Protein AF-A0A135LX59-F1 (afdb_monomer_lite)

Secondary structure (DSSP, 8-state):
---HHHHHT-HHHHHHHHHHHHHS-S--SEEEEEPPTT-EEETTEEE-TT-EEEEEHHHHHT-TTTSSSTTS--GGGGSSTTHHHHHHH--TT--STT--S-PEEEEE--SHHHHHHHHHHHTTT-EEEEE-SSS-S--S-S--EEE-HHHHHHHHHTT-HHHHHHT-EE--EEEEEETTS-EEEEE-HHHHHHHHHS---EEE-HHHHHHHHHHT-S-GGGEESS--EEEEEEETTEEEEEETTS-EEEESEEEE-S-TT-HHHHHHHHHHHHTT-HHHHHHHHH--EEEEEEEEEEEE--TTPPTTEEEEEE-SSEEEEEEE-STTEEEEEEEEEEEEEEETT------HHHHHHHHHTTTTSEEETTEEHHHHHTTEEEEEEEEEEEEE-S--EETTEEE-GGGTEE---TTT-------

Structure (mmCIF, N/CA/C/O backbone):
data_AF-A0A135LX59-F1
#
_entry.id   AF-A0A135LX59-F1
#
loop_
_atom_site.group_PDB
_atom_site.id
_atom_site.type_symbol
_atom_site.label_atom_id
_atom_site.label_alt_id
_atom_site.label_comp_id
_atom_site.label_asym_id
_atom_site.label_entity_id
_atom_site.label_seq_id
_atom_site.pdbx_PDB_ins_code
_atom_site.Cartn_x
_atom_site.Cartn_y
_atom_site.Cartn_z
_atom_site.occupancy
_atom_site.B_iso_or_equiv
_atom_site.auth_seq_id
_atom_site.auth_comp_id
_atom_site.auth_asym_id
_atom_site.auth_atom_id
_atom_site.pdbx_PDB_model_num
ATOM 1 N N . MET A 1 1 ? -41.157 5.426 8.472 1.00 51.41 1 MET A N 1
ATOM 2 C CA . MET A 1 1 ? -40.805 4.718 9.724 1.00 51.41 1 MET A CA 1
ATOM 3 C C . MET A 1 1 ? -39.818 5.580 10.502 1.00 51.41 1 MET A C 1
ATOM 5 O O . MET A 1 1 ? -39.098 6.329 9.848 1.00 51.41 1 MET A O 1
ATOM 9 N N . PRO A 1 2 ? -39.798 5.538 11.845 1.00 67.38 2 PRO A N 1
ATOM 10 C CA . PRO A 1 2 ? -38.787 6.239 12.641 1.00 67.38 2 PRO A CA 1
ATOM 11 C C . PRO A 1 2 ? -37.376 5.761 12.264 1.00 67.38 2 PRO A C 1
ATOM 13 O O . PRO A 1 2 ? -37.208 4.599 11.895 1.00 67.38 2 PRO A O 1
ATOM 16 N N . ASN A 1 3 ? -36.376 6.642 12.336 1.00 67.75 3 ASN A N 1
ATOM 17 C CA . ASN A 1 3 ? -34.978 6.269 12.096 1.00 67.75 3 ASN A CA 1
ATOM 18 C C . ASN A 1 3 ? -34.394 5.484 13.291 1.00 67.75 3 ASN A C 1
ATOM 20 O O . ASN A 1 3 ? -34.969 5.489 14.383 1.00 67.75 3 ASN A O 1
ATOM 24 N N . ALA A 1 4 ? -33.260 4.806 13.084 1.00 69.31 4 ALA A N 1
ATOM 25 C CA . ALA A 1 4 ? -32.637 3.945 14.095 1.00 69.31 4 ALA A CA 1
ATOM 26 C C . ALA A 1 4 ? -32.358 4.685 15.417 1.00 69.31 4 ALA A C 1
ATOM 28 O O . ALA A 1 4 ? -32.747 4.194 16.473 1.00 69.31 4 ALA A O 1
ATOM 29 N N . ASP A 1 5 ? -31.828 5.910 15.355 1.00 70.44 5 ASP A N 1
ATOM 30 C CA . ASP A 1 5 ? -31.531 6.741 16.533 1.00 70.44 5 ASP A CA 1
ATOM 31 C C . ASP A 1 5 ? -32.770 7.051 17.389 1.00 70.44 5 ASP A C 1
ATOM 33 O O . ASP A 1 5 ? -32.682 7.234 18.605 1.00 70.44 5 ASP A O 1
ATOM 37 N N . THR A 1 6 ? -33.943 7.143 16.757 1.00 75.44 6 THR A N 1
ATOM 38 C CA . THR A 1 6 ? -35.217 7.343 17.460 1.00 75.44 6 THR A CA 1
ATOM 39 C C . THR A 1 6 ? -35.682 6.049 18.122 1.00 75.44 6 THR A C 1
ATOM 41 O O . THR A 1 6 ? -36.179 6.079 19.246 1.00 75.44 6 THR A O 1
ATOM 44 N N . LEU A 1 7 ? -35.504 4.911 17.448 1.00 76.25 7 LEU A N 1
ATOM 45 C CA . LEU A 1 7 ? -35.891 3.595 17.957 1.00 76.25 7 LEU A CA 1
ATOM 46 C C . LEU A 1 7 ? -34.994 3.139 19.119 1.00 76.25 7 LEU A C 1
ATOM 48 O O . LEU A 1 7 ? -35.504 2.590 20.093 1.00 76.25 7 LEU A O 1
ATOM 52 N N . GLU A 1 8 ? -33.689 3.422 19.076 1.00 72.75 8 GLU A N 1
ATOM 53 C CA . GLU A 1 8 ? -32.739 3.068 20.144 1.00 72.75 8 GLU A CA 1
ATOM 54 C C . GLU A 1 8 ? -33.076 3.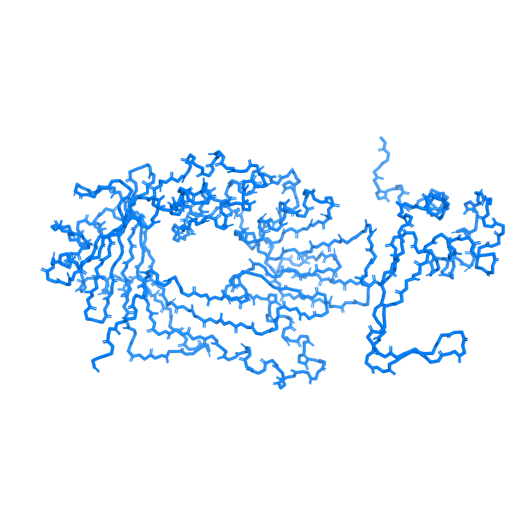705 21.499 1.00 72.75 8 GLU A C 1
ATOM 56 O O . GLU A 1 8 ? -32.791 3.131 22.552 1.00 72.75 8 GLU A O 1
ATOM 61 N N . LYS A 1 9 ? -33.718 4.878 21.487 1.00 79.69 9 LYS A N 1
ATOM 62 C CA . LYS A 1 9 ? -34.092 5.616 22.701 1.00 79.69 9 LYS A CA 1
ATOM 63 C C . LYS A 1 9 ? -35.334 5.063 23.395 1.00 79.69 9 LYS A C 1
ATOM 65 O O . LYS A 1 9 ? -35.642 5.510 24.496 1.00 79.69 9 LYS A O 1
ATOM 70 N N . LEU A 1 10 ? -36.054 4.119 22.785 1.00 89.44 10 LEU A N 1
ATOM 71 C CA . LEU A 1 10 ? -37.278 3.548 23.346 1.00 89.44 10 LEU A CA 1
ATOM 72 C C . LEU A 1 10 ? -36.935 2.451 24.373 1.00 89.44 10 LEU A C 1
ATOM 74 O O . LEU A 1 10 ? -36.510 1.359 23.977 1.00 89.44 10 LEU A O 1
ATOM 78 N N . PRO A 1 11 ? -37.150 2.675 25.687 1.00 88.19 11 PRO A N 1
ATOM 79 C CA . PRO A 1 11 ? -36.665 1.760 26.725 1.00 88.19 11 PRO A CA 1
ATOM 80 C C . PRO A 1 11 ? -37.268 0.359 26.614 1.00 88.19 11 PRO A C 1
ATOM 82 O O . PRO A 1 11 ? -36.557 -0.636 26.743 1.00 88.19 11 PRO A O 1
ATOM 85 N N . TYR A 1 12 ? -38.566 0.279 26.305 1.00 92.19 12 TYR A N 1
ATOM 86 C CA . TYR A 1 12 ? -39.263 -0.998 26.165 1.00 92.19 12 TYR A CA 1
ATOM 87 C C . TYR A 1 12 ? -38.835 -1.761 24.904 1.00 92.19 12 TYR A C 1
ATOM 89 O O . TYR A 1 12 ? -38.677 -2.976 24.942 1.00 92.19 12 TYR A O 1
ATOM 97 N N . LEU A 1 13 ? -38.554 -1.064 23.797 1.00 89.19 13 LEU A N 1
ATOM 98 C CA . LEU A 1 13 ? -38.026 -1.707 22.590 1.00 89.19 13 LEU A CA 1
ATOM 99 C C . LEU A 1 13 ? -36.634 -2.296 22.850 1.00 89.19 13 LEU A C 1
ATOM 101 O O . LEU A 1 13 ? -36.374 -3.448 22.509 1.00 89.19 13 LEU A O 1
ATOM 105 N N . ARG A 1 14 ? -35.756 -1.541 23.522 1.00 87.69 14 ARG A N 1
ATOM 106 C CA . ARG A 1 14 ? -34.437 -2.027 23.956 1.00 87.69 14 ARG A CA 1
ATOM 107 C C . ARG A 1 14 ? -34.558 -3.262 24.851 1.00 87.69 14 ARG A C 1
ATOM 109 O O . ARG A 1 14 ? -33.805 -4.219 24.683 1.00 87.69 14 ARG A O 1
ATOM 116 N N . ALA A 1 15 ? -35.505 -3.241 25.783 1.00 91.31 15 ALA A N 1
ATOM 117 C CA . ALA A 1 15 ? -35.800 -4.351 26.676 1.00 91.31 15 ALA A CA 1
ATOM 118 C C . ALA A 1 15 ? -36.274 -5.607 25.921 1.00 91.31 15 ALA A C 1
ATOM 120 O O . ALA A 1 15 ? -35.757 -6.699 26.154 1.00 91.31 15 ALA A O 1
ATOM 121 N N . VAL A 1 16 ? -37.187 -5.444 24.958 1.00 92.69 16 VAL A N 1
ATOM 122 C CA . VAL A 1 16 ? -37.662 -6.518 24.069 1.00 92.69 16 VAL A CA 1
ATOM 123 C C . VAL A 1 16 ? -36.507 -7.113 23.267 1.00 92.69 16 VAL A C 1
ATOM 125 O O . VAL A 1 16 ? -36.382 -8.335 23.195 1.00 92.69 16 VAL A O 1
ATOM 128 N N . LEU A 1 17 ? -35.633 -6.277 22.700 1.00 87.69 17 LEU A N 1
ATOM 129 C CA . LEU A 1 17 ? -34.466 -6.733 21.943 1.00 87.69 17 LEU A CA 1
ATOM 130 C C . LEU A 1 17 ? -33.497 -7.530 22.822 1.00 87.69 17 LEU A C 1
ATOM 132 O O . LEU A 1 17 ? -33.094 -8.627 22.441 1.00 87.69 17 LEU A O 1
ATOM 136 N N . LYS A 1 18 ? -33.153 -7.028 24.014 1.00 89.31 18 LYS A N 1
ATOM 137 C CA . LYS A 1 18 ? -32.257 -7.736 24.942 1.00 89.31 18 LYS A CA 1
ATOM 138 C C . LYS A 1 18 ? -32.826 -9.079 25.385 1.00 89.31 18 LYS A C 1
ATOM 140 O O . LYS A 1 18 ? -32.103 -10.072 25.365 1.00 89.31 18 LYS A O 1
ATOM 145 N N . GLU A 1 19 ? -34.113 -9.131 25.717 1.00 92.94 19 GLU A N 1
ATOM 146 C CA . GLU A 1 19 ? -34.752 -10.386 26.114 1.00 92.94 19 GLU A CA 1
ATOM 147 C C . GLU A 1 19 ? -34.857 -11.373 24.949 1.00 92.94 19 GLU A C 1
ATOM 149 O O . GLU A 1 19 ? -34.616 -12.567 25.129 1.00 92.94 19 GLU A O 1
ATOM 154 N N . SER A 1 20 ? -35.119 -10.869 23.740 1.00 89.44 20 SER A N 1
ATOM 155 C CA . SER A 1 20 ? -35.122 -11.685 22.523 1.00 89.44 20 SER A CA 1
ATOM 156 C C . SER A 1 20 ? -33.755 -12.319 22.317 1.00 89.44 20 SER A C 1
ATOM 158 O O . SER A 1 20 ? -33.665 -13.532 22.179 1.00 89.44 20 SER A O 1
ATOM 160 N N . LEU A 1 21 ? -32.684 -11.525 22.396 1.00 86.94 21 LEU A N 1
ATOM 161 C CA . LEU A 1 21 ? -31.311 -12.005 22.250 1.00 86.94 21 LEU A CA 1
ATOM 162 C C . LEU A 1 21 ? -30.904 -12.992 23.349 1.00 86.94 21 LEU A C 1
ATOM 164 O O . LEU A 1 21 ? -30.154 -13.932 23.083 1.00 86.94 21 LEU A O 1
ATOM 168 N N . ARG A 1 22 ? -31.367 -12.809 24.588 1.00 89.69 22 ARG A N 1
ATOM 169 C CA . ARG A 1 22 ? -31.083 -13.748 25.680 1.00 89.69 22 ARG A CA 1
ATOM 170 C C . ARG A 1 22 ? -31.657 -15.134 25.376 1.00 89.69 22 ARG A C 1
ATOM 172 O O . ARG A 1 22 ? -30.950 -16.124 25.538 1.00 89.69 22 ARG A O 1
ATOM 179 N N . ILE A 1 23 ? -32.906 -15.187 24.904 1.00 87.50 23 ILE A N 1
ATOM 180 C CA . ILE A 1 23 ? -33.645 -16.433 24.645 1.00 87.50 23 ILE A CA 1
ATOM 181 C C . ILE A 1 23 ? -33.294 -17.054 23.287 1.00 87.50 23 ILE A C 1
ATOM 183 O O . ILE A 1 23 ? -33.290 -18.278 23.153 1.00 87.50 23 ILE A O 1
ATOM 187 N N . SER A 1 24 ? -32.979 -16.247 22.274 1.00 76.00 24 SER A N 1
ATOM 188 C CA . SER A 1 24 ? -32.809 -16.716 20.895 1.00 76.00 24 SER A CA 1
ATOM 189 C C . SER A 1 24 ? -31.443 -17.340 20.595 1.00 76.00 24 SER A C 1
ATOM 191 O O . SER A 1 24 ? -31.218 -17.714 19.451 1.00 76.00 24 SER A O 1
ATOM 193 N N . HIS A 1 25 ? -30.541 -17.443 21.584 1.00 68.81 25 HIS A N 1
ATOM 194 C CA . HIS A 1 25 ? -29.228 -18.112 21.524 1.00 68.81 25 HIS A CA 1
ATOM 195 C C . HIS A 1 25 ? -28.598 -18.141 20.117 1.00 68.81 25 HIS A C 1
ATOM 197 O O . HIS A 1 25 ? -28.452 -19.202 19.513 1.00 68.81 25 HIS A O 1
ATOM 203 N N . GLY A 1 26 ? -28.249 -16.963 19.583 1.00 59.69 26 GLY A N 1
ATOM 204 C CA . GLY A 1 26 ? -27.875 -16.801 18.171 1.00 59.69 26 GLY A CA 1
ATOM 205 C C . GLY A 1 26 ? -26.691 -17.658 17.699 1.00 59.69 26 GLY A C 1
ATOM 206 O O . GLY A 1 26 ? -26.576 -17.923 16.505 1.00 59.69 26 GLY A O 1
ATOM 207 N N . VAL A 1 27 ? -25.827 -18.122 18.612 1.00 59.94 27 VAL A N 1
ATOM 208 C CA . VAL A 1 27 ? -24.719 -19.039 18.312 1.00 59.94 27 VAL A CA 1
ATOM 209 C C . VAL A 1 27 ? -24.699 -20.182 19.343 1.00 59.94 27 VAL A C 1
ATOM 211 O O . VAL A 1 27 ? -24.323 -19.965 20.490 1.00 59.94 27 VAL A O 1
ATOM 214 N N . PRO A 1 28 ? -25.036 -21.433 18.977 1.00 57.66 28 PRO A N 1
ATOM 215 C CA . PRO A 1 28 ? -25.048 -22.561 19.921 1.00 57.66 28 PRO A CA 1
ATOM 216 C C . PRO A 1 28 ? -23.643 -23.112 20.261 1.00 57.66 28 PRO A C 1
ATOM 218 O O . PRO A 1 28 ? -23.510 -24.105 20.977 1.00 57.66 28 PRO A O 1
ATOM 221 N N . GLY A 1 29 ? -22.578 -22.501 19.732 1.00 61.22 29 GLY A N 1
ATOM 222 C CA . GLY A 1 29 ? -21.194 -22.944 19.902 1.00 61.22 29 GLY A CA 1
ATOM 223 C C . GLY A 1 29 ? -20.599 -22.605 21.272 1.00 61.22 29 GLY A C 1
ATOM 224 O O . GLY A 1 29 ? -20.956 -21.615 21.910 1.00 61.22 29 GLY A O 1
ATOM 225 N N . ARG A 1 30 ? -19.632 -23.412 21.726 1.00 65.25 30 ARG A N 1
ATOM 226 C CA . ARG A 1 30 ? -18.847 -23.081 22.923 1.00 65.25 30 ARG A CA 1
ATOM 227 C C . ARG A 1 30 ? -17.788 -22.035 22.585 1.00 65.25 30 ARG A C 1
ATOM 229 O O . ARG A 1 30 ? -17.126 -22.133 21.557 1.00 65.25 30 ARG A O 1
ATOM 236 N N . MET A 1 31 ? -17.588 -21.063 23.470 1.00 64.00 31 MET A N 1
ATOM 237 C CA . MET A 1 31 ? -16.583 -20.014 23.277 1.00 64.00 31 MET A CA 1
ATOM 238 C C . MET A 1 31 ? -15.239 -20.423 23.897 1.00 64.00 31 MET A C 1
ATOM 240 O O . MET A 1 31 ? -15.149 -20.440 25.129 1.00 64.00 31 MET A O 1
ATOM 244 N N . PRO A 1 32 ? -14.181 -20.697 23.107 1.00 74.75 32 PRO A N 1
ATOM 245 C CA . PRO A 1 32 ? -12.888 -21.053 23.667 1.00 74.75 32 PRO A CA 1
ATOM 246 C C . PRO A 1 32 ? -12.191 -19.839 24.307 1.00 74.75 32 PRO A C 1
ATOM 248 O O . PRO A 1 32 ? -12.212 -18.712 23.788 1.00 74.75 32 PRO A O 1
ATOM 251 N N . ARG A 1 33 ? -11.544 -20.069 25.447 1.00 73.12 33 ARG A N 1
ATOM 252 C CA . ARG A 1 33 ? -10.674 -19.140 26.176 1.00 73.12 33 ARG A CA 1
ATOM 253 C C . ARG A 1 33 ? -9.396 -19.876 26.547 1.00 73.12 33 ARG A C 1
ATOM 255 O O . ARG A 1 33 ? -9.462 -21.005 27.009 1.00 73.12 33 ARG A O 1
ATOM 262 N N . VAL A 1 34 ? -8.251 -19.236 26.341 1.00 82.81 34 VAL A N 1
ATOM 263 C CA . VAL A 1 34 ? -6.959 -19.778 26.773 1.00 82.81 34 VAL A CA 1
ATOM 264 C C . VAL A 1 34 ? -6.659 -19.205 28.149 1.00 82.81 34 VAL A C 1
ATOM 266 O O . VAL A 1 34 ? -6.758 -17.992 28.338 1.00 82.81 34 VAL A O 1
ATOM 269 N N . VAL A 1 35 ? -6.325 -20.065 29.105 1.00 86.00 35 VAL A N 1
ATOM 270 C CA . VAL A 1 35 ? -5.926 -19.634 30.447 1.00 86.00 35 VAL A CA 1
ATOM 271 C C . VAL A 1 35 ? -4.621 -18.826 30.365 1.00 86.00 35 VAL A C 1
ATOM 273 O O . VAL A 1 35 ? -3.673 -19.291 29.723 1.00 86.00 35 VAL A O 1
ATOM 276 N N . PRO A 1 36 ? -4.553 -17.629 30.984 1.00 81.94 36 PRO A N 1
ATOM 277 C CA . PRO A 1 36 ? -3.382 -16.755 30.909 1.00 81.94 36 PRO A CA 1
ATOM 278 C C . PRO A 1 36 ? -2.133 -17.383 31.558 1.00 81.94 36 PRO A C 1
ATOM 280 O O . PRO A 1 36 ? -2.259 -18.342 32.323 1.00 81.94 36 PRO A O 1
ATOM 283 N N . PRO A 1 37 ? -0.928 -16.824 31.323 1.00 85.88 37 PRO A N 1
ATOM 284 C CA . PRO A 1 37 ? 0.331 -17.314 31.902 1.00 85.88 37 PRO A CA 1
ATOM 285 C C . PRO A 1 37 ? 0.337 -17.448 33.433 1.00 85.88 37 PRO A C 1
ATOM 287 O O . PRO A 1 37 ? 1.073 -18.265 33.974 1.00 85.88 37 PRO A O 1
ATOM 290 N N . SER A 1 38 ? -0.500 -16.681 34.135 1.00 88.81 38 SER A N 1
ATOM 291 C CA . SER A 1 38 ? -0.666 -16.742 35.593 1.00 88.81 38 SER A CA 1
ATOM 292 C C . SER A 1 38 ? -1.462 -17.960 36.089 1.00 88.81 38 SER A C 1
ATOM 294 O O . SER A 1 38 ? -1.508 -18.221 37.290 1.00 88.81 38 SER A O 1
ATOM 296 N N . GLY A 1 39 ? -2.133 -18.692 35.196 1.00 91.94 39 GLY A N 1
ATOM 297 C CA . GLY A 1 39 ? -3.191 -19.630 35.566 1.00 91.94 39 GLY A CA 1
ATOM 298 C C . GLY A 1 39 ? -4.468 -18.906 36.007 1.00 91.94 39 GLY A C 1
ATOM 299 O O . GLY A 1 39 ? -4.523 -17.673 36.062 1.00 91.94 39 GLY A O 1
ATOM 300 N N . VAL A 1 40 ? -5.514 -19.671 36.322 1.00 92.38 40 VAL A N 1
ATOM 301 C CA . VAL A 1 40 ? -6.769 -19.138 36.883 1.00 92.38 40 VAL A CA 1
ATOM 302 C C . VAL A 1 40 ? -7.346 -20.105 37.914 1.00 92.38 40 VAL A C 1
ATOM 304 O O . VAL A 1 40 ? -7.212 -21.316 37.764 1.00 92.38 40 VAL A O 1
ATOM 307 N N . ARG A 1 41 ? -8.006 -19.593 38.960 1.00 91.06 41 ARG A N 1
ATOM 308 C CA . ARG A 1 41 ? -8.838 -20.415 39.850 1.00 91.06 41 ARG A CA 1
ATOM 309 C C . ARG A 1 41 ? -10.305 -20.284 39.460 1.00 91.06 41 ARG A C 1
ATOM 311 O O . ARG A 1 41 ? -10.849 -19.188 39.524 1.00 91.06 41 ARG A O 1
ATOM 318 N N . LEU A 1 42 ? -10.937 -21.392 39.081 1.00 83.19 42 LEU A N 1
ATOM 319 C CA . LEU A 1 42 ? -12.363 -21.457 38.751 1.00 83.19 42 LEU A CA 1
ATOM 320 C C . LEU A 1 42 ? -13.016 -22.601 39.524 1.00 83.19 42 LEU A C 1
ATOM 322 O O . LEU A 1 42 ? -12.468 -23.700 39.593 1.00 83.19 42 LEU A O 1
ATOM 326 N N . CYS A 1 43 ? -14.181 -22.334 40.122 1.00 82.00 43 CYS A N 1
ATOM 327 C CA . CYS A 1 43 ? -14.931 -23.312 40.921 1.00 82.00 43 CYS A CA 1
ATOM 328 C C . CYS A 1 43 ? -14.056 -24.009 41.987 1.00 82.00 43 CYS A C 1
ATOM 330 O O . CYS A 1 43 ? -14.113 -25.224 42.147 1.00 82.00 43 CYS A O 1
ATOM 332 N N . GLY A 1 44 ? -13.180 -23.249 42.657 1.00 87.81 44 GLY A N 1
ATOM 333 C CA . GLY A 1 44 ? -12.247 -23.758 43.674 1.00 87.81 44 GLY A CA 1
ATOM 334 C C . GLY A 1 44 ? -10.988 -24.454 43.133 1.00 87.81 44 GLY A C 1
ATOM 335 O O . GLY A 1 44 ? -10.021 -24.620 43.877 1.00 87.81 44 GLY A O 1
ATOM 336 N N . ASN A 1 45 ? -10.936 -24.779 41.841 1.00 92.19 45 ASN A N 1
ATOM 337 C CA . ASN A 1 45 ? -9.842 -25.528 41.223 1.00 92.19 45 ASN A CA 1
ATOM 338 C C . ASN A 1 45 ? -8.852 -24.607 40.502 1.00 92.19 45 ASN A C 1
ATOM 340 O O . ASN A 1 45 ? -9.255 -23.634 39.867 1.00 92.19 45 ASN A O 1
ATOM 344 N N . TYR A 1 46 ? -7.554 -24.915 40.584 1.00 94.56 46 TYR A N 1
ATOM 345 C CA . TYR A 1 46 ? -6.528 -24.236 39.787 1.00 94.56 46 TYR A CA 1
ATOM 346 C C . TYR A 1 46 ? -6.468 -24.840 38.384 1.00 94.56 46 TYR A C 1
ATOM 348 O O . TYR A 1 46 ? -6.372 -26.057 38.233 1.00 94.56 46 TYR A O 1
ATOM 356 N N . ILE A 1 47 ? -6.502 -23.983 37.369 1.00 95.00 47 ILE A N 1
ATOM 357 C CA . ILE A 1 47 ? -6.413 -24.364 35.965 1.00 95.00 47 ILE A CA 1
ATOM 358 C C . ILE A 1 47 ? -5.092 -23.825 35.405 1.00 95.00 47 ILE A C 1
ATOM 360 O O . ILE A 1 47 ? -4.837 -22.617 35.518 1.00 95.00 47 ILE A O 1
ATOM 364 N N . PRO A 1 48 ? -4.246 -24.691 34.817 1.00 94.06 48 PRO A N 1
ATOM 365 C CA . PRO A 1 48 ? -2.919 -24.299 34.373 1.00 94.06 48 PRO A CA 1
ATOM 366 C C . PRO A 1 48 ? -2.956 -23.418 33.110 1.00 94.06 48 PRO A C 1
ATOM 368 O O . PRO A 1 48 ? -3.900 -23.519 32.311 1.00 94.06 48 PRO A O 1
ATOM 371 N N . PRO A 1 49 ? -1.919 -22.584 32.899 1.00 93.56 49 PRO A N 1
ATOM 372 C CA . PRO A 1 49 ? -1.747 -21.776 31.692 1.00 93.56 49 PRO A CA 1
ATOM 373 C C . PRO A 1 49 ? -1.868 -22.582 30.399 1.00 93.56 49 PRO A C 1
ATOM 375 O O . PRO A 1 49 ? -1.486 -23.748 30.346 1.00 93.56 49 PRO A O 1
ATOM 378 N N . GLY A 1 50 ? -2.386 -21.961 29.337 1.00 85.56 50 GLY A N 1
ATOM 379 C CA . GLY A 1 50 ? -2.506 -22.603 28.022 1.00 85.56 50 GLY A CA 1
ATOM 380 C C . GLY A 1 50 ? -3.692 -23.565 27.876 1.00 85.56 50 GLY A C 1
ATOM 381 O O . GLY A 1 50 ? -4.024 -23.951 26.757 1.00 85.56 50 GLY A O 1
ATOM 382 N N . THR A 1 51 ? -4.387 -23.904 28.968 1.00 90.44 51 THR A N 1
ATOM 383 C CA . THR A 1 51 ? -5.607 -24.725 28.918 1.00 90.44 51 THR A CA 1
ATOM 384 C C . THR A 1 51 ? -6.706 -24.009 28.133 1.00 90.44 51 THR A C 1
ATOM 386 O O . THR A 1 51 ? -6.987 -22.835 28.388 1.00 90.44 51 THR A O 1
ATOM 389 N N . ILE A 1 52 ? -7.358 -24.714 27.203 1.00 85.06 52 ILE A N 1
ATOM 390 C CA . ILE A 1 52 ? -8.530 -24.200 26.485 1.00 85.06 52 ILE A CA 1
ATOM 391 C C . ILE A 1 52 ? -9.786 -24.516 27.298 1.00 85.06 52 ILE A C 1
ATOM 393 O O . ILE A 1 52 ? -10.221 -25.661 27.390 1.00 85.06 52 ILE A O 1
ATOM 397 N N . LEU A 1 53 ? -10.394 -23.480 27.862 1.00 85.25 53 LEU A N 1
ATOM 398 C CA . LEU A 1 53 ? -11.706 -23.530 28.492 1.00 85.25 53 LEU A CA 1
ATOM 399 C C . LEU A 1 53 ? -12.778 -23.183 27.474 1.00 85.25 53 LEU A C 1
ATOM 401 O O . LEU A 1 53 ? -12.555 -22.375 26.581 1.00 85.25 53 LEU A O 1
ATOM 405 N N . SER A 1 54 ? -13.952 -23.783 27.604 1.00 77.81 54 SER A N 1
ATOM 406 C CA . SER A 1 54 ? -15.068 -23.570 26.691 1.00 77.81 54 SER A CA 1
ATOM 407 C C . SER A 1 54 ? -16.350 -23.417 27.491 1.00 77.81 54 SER A C 1
ATOM 409 O O . SER A 1 54 ? -16.688 -24.290 28.284 1.00 77.81 54 SER A O 1
ATOM 411 N N . LEU A 1 55 ? -17.052 -22.306 27.283 1.00 77.06 55 LEU A N 1
ATOM 412 C CA . LEU A 1 55 ? -18.280 -21.965 28.003 1.00 77.06 55 LEU A CA 1
ATOM 413 C C . LEU A 1 55 ? -19.473 -22.037 27.052 1.00 77.06 55 LEU A C 1
ATOM 415 O O . LEU A 1 55 ? -19.362 -21.644 25.888 1.00 77.06 55 LEU A O 1
ATOM 419 N N . SER A 1 56 ? -20.604 -22.531 27.554 1.00 80.31 56 SER A N 1
ATOM 420 C CA . SER A 1 56 ? -21.868 -22.540 26.820 1.00 80.31 56 SER A CA 1
ATOM 421 C C . SER A 1 56 ? -22.608 -21.227 27.063 1.00 80.31 56 SER A C 1
ATOM 423 O O . SER A 1 56 ? -22.987 -20.942 28.197 1.00 80.31 56 SER A O 1
ATOM 425 N N . GLN A 1 57 ? -22.819 -20.439 26.002 1.00 76.62 57 GLN A N 1
ATOM 426 C CA . GLN A 1 57 ? -23.631 -19.216 26.071 1.00 76.62 57 GLN A CA 1
ATOM 427 C C . GLN A 1 57 ? -25.053 -19.522 26.549 1.00 76.62 57 GLN A C 1
ATOM 429 O O . GLN A 1 57 ? -25.602 -18.763 27.341 1.00 76.62 57 GLN A O 1
ATOM 434 N N . TYR A 1 58 ? -25.602 -20.666 26.119 1.00 82.31 58 TYR A N 1
ATOM 435 C CA . TYR A 1 58 ? -26.903 -21.158 26.561 1.00 82.31 58 TYR A CA 1
ATOM 436 C C . TYR A 1 58 ? -26.973 -21.248 28.081 1.00 82.31 58 TYR A C 1
ATOM 438 O O . TYR A 1 58 ? -27.782 -20.558 28.686 1.00 82.31 58 TYR A O 1
ATOM 446 N N . VAL A 1 59 ? -26.063 -22.010 28.698 1.00 85.06 59 VAL A N 1
ATOM 447 C CA . VAL A 1 59 ? -26.065 -22.243 30.154 1.00 85.06 59 VAL A CA 1
ATOM 448 C C . VAL A 1 59 ? -26.035 -20.931 30.936 1.00 85.06 59 VAL A C 1
ATOM 450 O O . VAL A 1 59 ? -26.715 -20.817 31.944 1.00 85.06 59 VAL A O 1
ATOM 453 N N . TYR A 1 60 ? -25.293 -19.937 30.451 1.00 84.19 60 TYR A N 1
ATOM 454 C CA . TYR A 1 60 ? -25.177 -18.646 31.122 1.00 84.19 60 TYR A CA 1
ATOM 455 C C . TYR A 1 60 ? -26.430 -17.773 30.956 1.00 84.19 60 TYR A C 1
ATOM 457 O O . TYR A 1 60 ? -26.917 -17.190 31.919 1.00 84.19 60 TYR A O 1
ATOM 465 N N . ASN A 1 61 ? -26.999 -17.719 29.748 1.00 86.94 61 ASN A N 1
ATOM 466 C CA . ASN A 1 61 ? -28.214 -16.948 29.462 1.00 86.94 61 ASN A CA 1
ATOM 467 C C . ASN A 1 61 ? -29.481 -17.545 30.103 1.00 86.94 61 ASN A C 1
ATOM 469 O O . ASN A 1 61 ? -30.499 -16.847 30.195 1.00 86.94 61 ASN A O 1
ATOM 473 N N . ILE A 1 62 ? -29.429 -18.814 30.529 1.00 88.19 62 ILE A N 1
ATOM 474 C CA . ILE A 1 62 ? -30.510 -19.489 31.257 1.00 88.19 62 ILE A CA 1
ATOM 475 C C . ILE A 1 62 ? -30.212 -19.735 32.742 1.00 88.19 62 ILE A C 1
ATOM 477 O O . ILE A 1 62 ? -30.975 -20.444 33.398 1.00 88.19 62 ILE A O 1
ATOM 481 N N . ASP A 1 63 ? -29.122 -19.185 33.279 1.00 90.25 63 ASP A N 1
ATOM 482 C CA . ASP A 1 63 ? -28.789 -19.326 34.695 1.00 90.25 63 ASP A CA 1
ATOM 483 C C . ASP A 1 63 ? -29.816 -18.566 35.543 1.00 90.25 63 ASP A C 1
ATOM 485 O O . ASP A 1 63 ? -29.884 -17.337 35.502 1.00 90.25 63 ASP A O 1
ATOM 489 N N . SER A 1 64 ? -30.623 -19.290 36.320 1.00 92.31 64 SER A N 1
ATOM 490 C CA . SER A 1 64 ? -31.675 -18.703 37.153 1.00 92.31 64 SER A CA 1
ATOM 491 C C . SER A 1 64 ? -31.145 -17.855 38.310 1.00 92.31 64 SER A C 1
ATOM 493 O O . SER A 1 64 ? -31.910 -17.073 38.867 1.00 92.31 64 SER A O 1
ATOM 495 N N . SER A 1 65 ? -29.864 -17.997 38.681 1.00 91.00 65 SER A N 1
ATOM 496 C CA . SER A 1 65 ? -29.223 -17.131 39.681 1.00 91.00 65 SER A CA 1
ATOM 497 C C . SER A 1 65 ? -28.939 -15.726 39.145 1.00 91.00 65 SER A C 1
ATOM 499 O O . SER A 1 65 ? -28.871 -14.777 39.921 1.00 91.00 65 SER A O 1
ATOM 501 N N . VAL A 1 66 ? -28.822 -15.591 37.821 1.00 90.81 66 VAL A N 1
ATOM 502 C CA . VAL A 1 66 ? -28.606 -14.320 37.123 1.00 90.81 66 VAL A CA 1
ATOM 503 C C . VAL A 1 66 ? -29.912 -13.802 36.526 1.00 90.81 66 VAL A C 1
ATOM 505 O O . VAL A 1 66 ? -30.240 -12.629 36.667 1.00 90.81 66 VAL A O 1
ATOM 508 N N . PHE A 1 67 ? -30.667 -14.672 35.852 1.00 92.81 67 PHE A N 1
ATOM 509 C CA . PHE A 1 67 ? -31.911 -14.351 35.161 1.00 92.81 67 PHE A CA 1
ATOM 510 C C . PHE A 1 67 ? -33.082 -15.103 35.809 1.00 92.81 67 PHE A C 1
ATOM 512 O O . PHE A 1 67 ? -33.394 -16.212 35.377 1.00 92.81 67 PHE A O 1
ATOM 519 N N . PRO A 1 68 ? -33.783 -14.517 36.800 1.00 91.44 68 PRO A N 1
ATOM 520 C CA . PRO A 1 68 ? -34.971 -15.133 37.390 1.00 91.44 68 PRO A CA 1
ATOM 521 C C . PRO A 1 68 ? -36.019 -15.479 36.325 1.00 91.44 68 PRO A C 1
ATOM 523 O O . PRO A 1 68 ? -36.244 -14.703 35.391 1.00 91.44 68 PRO A O 1
ATOM 526 N N . ASP A 1 69 ? -36.648 -16.647 36.443 1.00 92.25 69 ASP A N 1
ATOM 527 C CA . ASP A 1 69 ? -37.537 -17.224 35.423 1.00 92.25 69 ASP A CA 1
ATOM 528 C C . ASP A 1 69 ? -36.935 -17.185 34.002 1.00 92.25 69 ASP A C 1
ATOM 530 O O . ASP A 1 69 ? -37.509 -16.580 33.088 1.00 92.25 69 ASP A O 1
ATOM 534 N N . PRO A 1 70 ? -35.765 -17.811 33.781 1.00 90.62 70 PRO A N 1
ATOM 535 C CA . PRO A 1 70 ? -34.964 -17.607 32.574 1.00 90.62 70 PRO A CA 1
ATOM 536 C C . PRO A 1 70 ? -35.635 -18.129 31.297 1.00 90.62 70 PRO A C 1
ATOM 538 O O . PRO A 1 70 ? -35.271 -17.727 30.196 1.00 90.62 70 PRO A O 1
ATOM 541 N N . GLN A 1 71 ? -36.616 -19.021 31.404 1.00 89.94 71 GLN A N 1
ATOM 542 C CA . GLN A 1 71 ? -37.338 -19.541 30.239 1.00 89.94 71 GLN A CA 1
ATOM 543 C C . GLN A 1 71 ? -38.510 -18.649 29.807 1.00 89.94 71 GLN A C 1
ATOM 545 O O . GLN A 1 71 ? -39.035 -18.816 28.711 1.00 89.94 71 GLN A O 1
ATOM 550 N N . SER A 1 72 ? -38.917 -17.693 30.645 1.00 92.75 72 SER A N 1
ATOM 551 C CA . SER A 1 72 ? -39.984 -16.752 30.309 1.00 92.75 72 SER A CA 1
ATOM 552 C C . SER A 1 72 ? -39.422 -15.550 29.557 1.00 92.75 72 SER A C 1
ATOM 554 O O . SER A 1 72 ? -38.434 -14.958 29.991 1.00 92.75 72 SER A O 1
ATOM 556 N N . PHE A 1 73 ? -40.085 -15.152 28.470 1.00 93.81 73 PHE A N 1
ATOM 557 C CA . PHE A 1 73 ? -39.813 -13.891 27.783 1.00 93.81 73 PHE A CA 1
ATOM 558 C C . PHE A 1 73 ? -40.364 -12.727 28.616 1.00 93.81 73 PHE A C 1
ATOM 560 O O . PHE A 1 73 ? -41.564 -12.465 28.594 1.00 93.81 73 PHE A O 1
ATOM 567 N N . LYS A 1 74 ? -39.491 -12.067 29.388 1.00 93.94 74 LYS A N 1
ATOM 568 C CA . LYS A 1 74 ? -39.834 -10.945 30.279 1.00 93.94 74 LYS A CA 1
ATOM 569 C C . LYS A 1 74 ? -38.981 -9.710 29.963 1.00 93.94 74 LYS A C 1
ATOM 571 O O . LYS A 1 74 ? -37.963 -9.508 30.628 1.00 93.94 74 LYS A O 1
ATOM 576 N N . PRO A 1 75 ? -39.337 -8.886 28.960 1.00 94.75 75 PRO A N 1
ATOM 577 C CA . PRO A 1 75 ? -38.641 -7.630 28.673 1.00 94.75 75 PRO A CA 1
ATOM 578 C C . PRO A 1 75 ? -38.479 -6.730 29.907 1.00 94.75 75 PRO A C 1
ATOM 580 O O . PRO A 1 75 ? -37.454 -6.076 30.073 1.00 94.75 75 PRO A O 1
ATO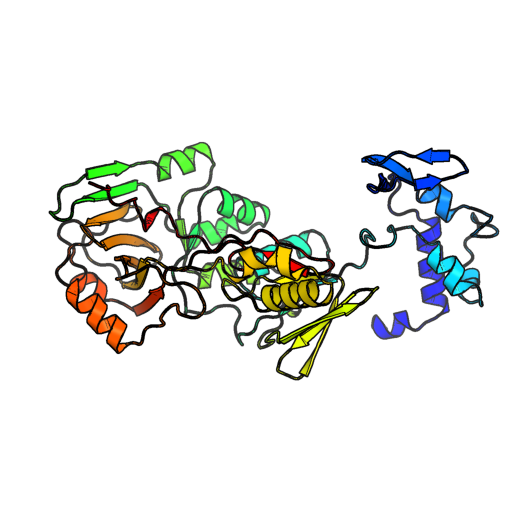M 583 N N . GLU A 1 76 ? -39.446 -6.742 30.820 1.00 94.94 76 GLU A N 1
ATOM 584 C CA . GLU A 1 76 ? -39.507 -5.880 32.003 1.00 94.94 76 GLU A CA 1
ATOM 585 C C . GLU A 1 76 ? -38.269 -6.003 32.903 1.00 94.94 76 GLU A C 1
ATOM 587 O O . GLU A 1 76 ? -37.900 -5.030 33.562 1.00 94.94 76 GLU A O 1
ATOM 592 N N . ARG A 1 77 ? -37.559 -7.145 32.876 1.00 93.06 77 ARG A N 1
ATOM 593 C CA . ARG A 1 77 ? -36.308 -7.331 33.634 1.00 93.06 77 ARG A CA 1
ATOM 594 C C . ARG A 1 77 ? -35.226 -6.312 33.258 1.00 93.06 77 ARG A C 1
ATOM 596 O O . ARG A 1 77 ? -34.358 -6.010 34.062 1.00 93.06 77 ARG A O 1
ATOM 603 N N . TRP A 1 78 ? -35.277 -5.769 32.042 1.00 93.50 78 TRP A N 1
ATOM 604 C CA . TRP A 1 78 ? -34.290 -4.824 31.512 1.00 93.50 78 TRP A CA 1
ATOM 605 C C . TRP A 1 78 ? -34.629 -3.353 31.798 1.00 93.50 78 TRP A C 1
ATOM 607 O O . TRP A 1 78 ? -33.968 -2.462 31.257 1.00 93.50 78 TRP A O 1
ATOM 617 N N . LEU A 1 79 ? -35.678 -3.091 32.585 1.00 92.38 79 LEU A N 1
ATOM 618 C CA . LEU A 1 79 ? -36.172 -1.744 32.888 1.00 92.38 79 LEU A CA 1
ATOM 619 C C . LEU A 1 79 ? -35.892 -1.295 34.330 1.00 92.38 79 LEU A C 1
ATOM 621 O O . LEU A 1 79 ? -36.068 -0.115 34.618 1.00 92.38 79 LEU A O 1
ATOM 625 N N . GLY A 1 80 ? -35.496 -2.212 35.217 1.00 87.88 80 GLY A N 1
ATOM 626 C CA . GLY A 1 80 ? -35.245 -1.933 36.634 1.00 87.88 80 GLY A CA 1
ATOM 627 C C . GLY A 1 80 ? -33.780 -1.644 36.970 1.00 87.88 80 GLY A C 1
ATOM 628 O O . GLY A 1 80 ? -32.909 -1.640 36.097 1.00 87.88 80 GLY A O 1
ATOM 629 N N . ASP A 1 81 ? -33.514 -1.459 38.262 1.00 87.12 81 ASP A N 1
ATOM 630 C CA . ASP A 1 81 ? -32.195 -1.089 38.802 1.00 87.12 81 ASP A CA 1
ATOM 631 C C . ASP A 1 81 ? -31.115 -2.157 38.554 1.00 87.12 81 ASP A C 1
ATOM 633 O O . ASP A 1 81 ? -29.933 -1.843 38.413 1.00 87.12 81 ASP A O 1
ATOM 637 N N . ASP A 1 82 ? -31.520 -3.418 38.386 1.00 86.50 82 ASP A N 1
ATOM 638 C CA . ASP A 1 82 ? -30.622 -4.534 38.069 1.00 86.50 82 ASP A CA 1
ATOM 639 C C . ASP A 1 82 ? -30.114 -4.518 36.618 1.00 86.50 82 ASP A C 1
ATOM 641 O O . ASP A 1 82 ? -29.349 -5.403 36.224 1.00 86.50 82 ASP A O 1
ATOM 645 N N . PHE A 1 83 ? -30.514 -3.535 35.799 1.00 85.69 83 PHE A N 1
ATOM 646 C CA . PHE A 1 83 ? -30.155 -3.457 34.382 1.00 85.69 83 PHE A CA 1
ATOM 647 C C . PHE A 1 83 ? -28.655 -3.642 34.143 1.00 85.69 83 PHE A C 1
ATOM 649 O O . PHE A 1 83 ? -28.278 -4.460 33.309 1.00 85.69 83 PHE A O 1
ATOM 656 N N . GLU A 1 84 ? -27.791 -2.920 34.862 1.00 82.69 84 GLU A N 1
ATOM 657 C CA . GLU A 1 84 ? -26.341 -3.022 34.653 1.00 82.69 84 GLU A CA 1
ATOM 658 C C . GLU A 1 84 ? -25.799 -4.410 35.003 1.00 82.69 84 GLU A C 1
ATOM 660 O O . GLU A 1 84 ? -24.910 -4.927 34.319 1.00 82.69 84 GLU A O 1
ATOM 665 N N . TYR A 1 85 ? -26.339 -5.033 36.053 1.00 86.94 85 TYR A N 1
ATOM 666 C CA . TYR A 1 85 ? -25.963 -6.382 36.457 1.00 86.94 85 TYR A CA 1
ATOM 667 C C . TYR A 1 85 ? -26.403 -7.404 35.404 1.00 86.94 85 TYR A C 1
ATOM 669 O O . TYR A 1 85 ? -25.574 -8.171 34.912 1.00 86.94 85 TYR A O 1
ATOM 677 N N . LEU A 1 86 ? -27.670 -7.378 34.991 1.00 89.62 86 LEU A N 1
ATOM 678 C CA . LEU A 1 86 ? -28.211 -8.280 33.973 1.00 89.62 86 LEU A CA 1
ATOM 679 C C . LEU A 1 86 ? -27.511 -8.087 32.628 1.00 89.62 86 LEU A C 1
ATOM 681 O O . LEU A 1 86 ? -27.139 -9.055 31.963 1.00 89.62 86 LEU A O 1
ATOM 685 N N . ASP A 1 87 ? -27.268 -6.833 32.243 1.00 85.75 87 ASP A N 1
ATOM 686 C CA . ASP A 1 87 ? -26.562 -6.501 31.014 1.00 85.75 87 ASP A CA 1
ATOM 687 C C . ASP A 1 87 ? -25.134 -7.020 31.060 1.00 85.75 87 ASP A C 1
ATOM 689 O O . ASP A 1 87 ? -24.657 -7.579 30.072 1.00 85.75 87 ASP A O 1
ATOM 693 N N . ARG A 1 88 ? -24.463 -6.939 32.222 1.00 80.69 88 ARG A N 1
ATOM 694 C CA . ARG A 1 88 ? -23.134 -7.524 32.432 1.00 80.69 88 ARG A CA 1
ATOM 695 C C . ARG A 1 88 ? -23.102 -9.016 32.100 1.00 80.69 88 ARG A C 1
ATOM 697 O O . ARG A 1 88 ? -22.092 -9.470 31.566 1.00 80.69 88 ARG A O 1
ATOM 704 N N . HIS A 1 89 ? -24.193 -9.727 32.358 1.00 85.00 89 HIS A N 1
ATOM 705 C CA . HIS A 1 89 ? -24.278 -11.172 32.215 1.00 85.00 89 HIS A CA 1
ATOM 706 C C . HIS A 1 89 ? -24.953 -11.642 30.914 1.00 85.00 89 HIS A C 1
ATOM 708 O O . HIS A 1 89 ? -24.994 -12.836 30.636 1.00 85.00 89 HIS A O 1
ATOM 714 N N . LEU A 1 90 ? -25.432 -10.736 30.061 1.00 85.88 90 LEU A N 1
ATOM 715 C CA . LEU A 1 90 ? -25.923 -11.105 28.735 1.00 85.88 90 LEU A CA 1
ATOM 716 C C . LEU A 1 90 ? -24.740 -11.438 27.809 1.00 85.88 90 LEU A C 1
ATOM 718 O O . LEU A 1 90 ? -23.985 -10.548 27.414 1.00 85.88 90 LEU A O 1
ATOM 722 N N . VAL A 1 91 ? -24.560 -12.716 27.455 1.00 79.12 91 VAL A N 1
ATOM 723 C CA . VAL A 1 91 ? -23.390 -13.198 26.681 1.00 79.12 91 VAL A CA 1
ATOM 724 C C . VAL A 1 91 ? -23.746 -13.796 25.320 1.00 79.12 91 VAL A C 1
ATOM 726 O O . VAL A 1 91 ? -22.917 -14.487 24.725 1.00 79.12 91 VAL A O 1
ATOM 729 N N . THR A 1 92 ? -24.939 -13.498 24.794 1.00 73.38 92 THR A N 1
ATOM 730 C CA . THR A 1 92 ? -25.445 -13.990 23.493 1.00 73.38 92 THR A CA 1
ATOM 731 C C . THR A 1 92 ? -24.448 -13.816 22.343 1.00 73.38 92 THR A C 1
ATOM 733 O O . THR A 1 92 ? -24.380 -14.649 21.448 1.00 73.38 92 THR A O 1
ATOM 736 N N . PHE A 1 93 ? -23.631 -12.764 22.385 1.00 67.12 93 PHE A N 1
ATOM 737 C CA . PHE A 1 93 ? -22.638 -12.458 21.358 1.00 67.12 93 PHE A CA 1
ATOM 738 C C . PHE A 1 93 ? -21.198 -12.511 21.863 1.00 67.12 93 PHE A C 1
ATOM 740 O O . PHE A 1 93 ? -20.304 -11.977 21.226 1.00 67.12 93 PHE A O 1
ATOM 747 N N . SER A 1 94 ? -20.918 -13.204 22.968 1.00 60.66 94 SER A N 1
ATOM 748 C CA . SER A 1 94 ? -19.674 -13.039 23.742 1.00 60.66 94 SER A CA 1
ATOM 749 C C . SER A 1 94 ? -19.562 -11.650 24.393 1.00 60.66 94 SER A C 1
ATOM 751 O O . SER A 1 94 ? -20.267 -10.710 24.041 1.00 60.66 94 SER A O 1
ATOM 753 N N . LYS A 1 95 ? -18.641 -11.510 25.351 1.00 56.81 95 LYS A N 1
ATOM 754 C CA . LYS A 1 95 ? -18.278 -10.234 25.986 1.00 56.81 95 LYS A CA 1
ATOM 755 C C . LYS A 1 95 ? -16.771 -10.009 25.995 1.00 56.81 95 LYS A C 1
ATOM 757 O O . LYS A 1 95 ? -15.995 -10.968 25.892 1.00 56.81 95 LYS A O 1
ATOM 762 N N . GLY A 1 96 ? -16.379 -8.744 26.142 1.00 56.12 96 GLY A N 1
ATOM 763 C CA . GLY A 1 96 ? -14.991 -8.287 26.084 1.00 56.12 96 GLY A CA 1
ATOM 764 C C . GLY A 1 96 ? -14.466 -8.233 24.649 1.00 56.12 96 GLY A C 1
ATOM 765 O O . GLY A 1 96 ? -15.242 -8.158 23.700 1.00 56.12 96 GLY A O 1
ATOM 766 N N . SER A 1 97 ? -13.149 -8.353 24.476 1.00 43.91 97 SER A N 1
ATOM 767 C CA . SER A 1 97 ? -12.441 -8.238 23.185 1.00 43.91 97 SER A CA 1
ATOM 768 C C . SER A 1 97 ? -12.846 -9.243 22.090 1.00 43.91 97 SER A C 1
ATOM 770 O O . SER A 1 97 ? -12.256 -9.242 21.014 1.00 43.91 97 SER A O 1
ATOM 772 N N . ARG A 1 98 ? -13.827 -10.124 22.343 1.00 51.41 98 ARG A N 1
ATOM 773 C CA . ARG A 1 98 ? -14.351 -11.116 21.386 1.00 51.41 98 ARG A CA 1
ATOM 774 C C . ARG A 1 98 ? -15.876 -11.050 21.198 1.00 51.41 98 ARG A C 1
ATOM 776 O O . ARG A 1 98 ? -16.450 -12.021 20.715 1.00 51.41 98 ARG A O 1
ATOM 783 N N . GLY A 1 99 ? -16.525 -9.955 21.608 1.00 54.22 99 GLY A N 1
ATOM 784 C CA . GLY A 1 99 ? -17.954 -9.697 21.380 1.00 54.22 99 GLY A CA 1
ATOM 785 C C . GLY A 1 99 ? -18.300 -9.598 19.887 1.00 54.22 99 GLY A C 1
ATOM 786 O O . GLY A 1 99 ? -17.959 -8.616 19.243 1.00 54.22 99 GLY A O 1
ATOM 787 N N . CYS A 1 100 ? -18.969 -10.602 19.324 1.00 60.97 100 CYS A N 1
ATOM 788 C CA . CYS A 1 100 ? -19.429 -10.651 17.937 1.00 60.97 100 CYS A CA 1
ATOM 789 C C . CYS A 1 100 ? -20.888 -10.199 17.820 1.00 60.97 100 CYS A C 1
ATOM 791 O O . CYS A 1 100 ? -21.751 -11.063 17.852 1.00 60.97 100 CYS A O 1
ATOM 793 N N . ILE A 1 101 ? -21.154 -8.891 17.667 1.00 51.41 101 ILE A N 1
ATOM 794 C CA . ILE A 1 101 ? -22.215 -8.372 16.759 1.00 51.41 101 ILE A CA 1
ATOM 795 C C . ILE A 1 101 ? -22.171 -6.847 16.503 1.00 51.41 101 ILE A C 1
ATOM 797 O O . ILE A 1 101 ? -22.917 -6.356 15.666 1.00 51.41 101 ILE A O 1
ATOM 801 N N . GLY A 1 102 ? -21.266 -6.084 17.127 1.00 63.12 102 GLY A N 1
ATOM 802 C CA . GLY A 1 102 ? -21.217 -4.620 16.956 1.00 63.12 102 GLY A CA 1
ATOM 803 C C . GLY A 1 102 ? -19.827 -4.024 16.755 1.00 63.12 102 GLY A C 1
ATOM 804 O O . GLY A 1 102 ? -19.655 -2.851 17.050 1.00 63.12 102 GLY A O 1
ATOM 805 N N . ILE A 1 103 ? -18.839 -4.813 16.310 1.00 82.12 103 ILE A N 1
ATOM 806 C CA . ILE A 1 103 ? -17.474 -4.302 16.117 1.00 82.12 103 ILE A CA 1
ATOM 807 C C . ILE A 1 103 ? -17.475 -3.319 14.945 1.00 82.12 103 ILE A C 1
ATOM 809 O O . ILE A 1 103 ? -17.707 -3.725 13.805 1.00 82.12 103 ILE A O 1
ATOM 813 N N . ARG A 1 104 ? -17.157 -2.054 15.224 1.00 92.56 104 ARG A N 1
ATOM 814 C CA . ARG A 1 104 ? -16.875 -1.032 14.216 1.00 92.56 104 ARG A CA 1
ATOM 815 C C . ARG A 1 104 ? -15.372 -0.857 14.040 1.00 92.56 104 ARG A C 1
ATOM 817 O O . ARG A 1 104 ? -14.661 -0.461 14.966 1.00 92.56 104 ARG A O 1
ATOM 824 N N . VAL A 1 105 ? -14.896 -1.089 12.822 1.00 96.69 105 VAL A N 1
ATOM 825 C CA . VAL A 1 105 ? -13.488 -0.924 12.445 1.00 96.69 105 VAL A CA 1
ATOM 826 C C . VAL A 1 105 ? -13.266 0.441 11.793 1.00 96.69 105 VAL A C 1
ATOM 828 O O . VAL A 1 105 ? -13.802 0.715 10.723 1.00 96.69 105 VAL A O 1
ATOM 831 N N . ILE A 1 106 ? -12.436 1.294 12.392 1.00 98.31 106 ILE A N 1
ATOM 832 C CA . ILE A 1 106 ? -12.014 2.553 11.763 1.00 98.31 106 ILE A CA 1
ATOM 833 C C . ILE A 1 106 ? -10.730 2.305 10.971 1.00 98.31 106 ILE A C 1
ATOM 835 O O . ILE A 1 106 ? -9.680 2.038 11.548 1.00 98.31 106 ILE A O 1
ATOM 839 N N . ILE A 1 107 ? -10.796 2.400 9.649 1.00 98.69 107 ILE A N 1
ATOM 840 C CA . ILE A 1 107 ? -9.658 2.239 8.743 1.00 98.69 107 ILE A CA 1
ATOM 841 C C . ILE A 1 107 ? -9.133 3.628 8.390 1.00 98.69 107 ILE A C 1
ATOM 843 O O . ILE A 1 107 ? -9.838 4.428 7.786 1.00 98.69 107 ILE A O 1
ATOM 847 N N . VAL A 1 108 ? -7.883 3.925 8.724 1.00 98.44 108 VAL A N 1
ATOM 848 C CA . VAL A 1 108 ? -7.229 5.174 8.322 1.00 98.44 108 VAL A CA 1
ATOM 849 C C . VAL A 1 108 ? -6.411 4.920 7.061 1.00 98.44 108 VAL A C 1
ATOM 851 O O . VAL A 1 108 ? -5.450 4.154 7.086 1.00 98.44 108 VAL A O 1
ATOM 854 N N . GLY A 1 109 ? -6.784 5.584 5.968 1.00 97.19 109 GLY A N 1
ATOM 855 C CA . GLY A 1 109 ? -6.153 5.481 4.653 1.00 97.19 109 GLY A CA 1
ATOM 856 C C . GLY A 1 109 ? -6.969 4.660 3.651 1.00 97.19 109 GLY A C 1
ATOM 857 O O . GLY A 1 109 ? -7.071 3.439 3.760 1.00 97.19 109 GLY A O 1
ATOM 858 N N . GLY A 1 110 ? -7.465 5.317 2.600 1.00 95.06 110 GLY A N 1
ATOM 859 C CA . GLY A 1 110 ? -8.089 4.716 1.415 1.00 95.06 110 GLY A CA 1
ATOM 860 C C . GLY A 1 110 ? -7.044 4.238 0.402 1.00 95.06 110 GLY A C 1
ATOM 861 O O . GLY A 1 110 ? -7.095 4.560 -0.786 1.00 95.06 110 GLY A O 1
ATOM 862 N N . SER A 1 111 ? -6.034 3.512 0.883 1.00 93.25 111 SER A N 1
ATOM 863 C CA . SER A 1 111 ? -5.020 2.877 0.039 1.00 93.25 111 SER A CA 1
ATOM 864 C C . SER A 1 111 ? -5.538 1.562 -0.554 1.00 93.25 111 SER A C 1
ATOM 866 O O . SER A 1 111 ? -6.623 1.100 -0.209 1.00 93.25 111 SER A O 1
ATOM 868 N N . VAL A 1 112 ? -4.733 0.906 -1.401 1.00 94.38 112 VAL A N 1
ATOM 869 C CA . VAL A 1 112 ? -5.039 -0.447 -1.904 1.00 94.38 112 VAL A CA 1
ATOM 870 C C . VAL A 1 112 ? -5.352 -1.386 -0.739 1.00 94.38 112 VAL A C 1
ATOM 872 O O . VAL A 1 112 ? -6.349 -2.098 -0.771 1.00 94.38 112 VAL A O 1
ATOM 875 N N . ALA A 1 113 ? -4.546 -1.339 0.322 1.00 94.81 113 ALA A N 1
ATOM 876 C CA . ALA A 1 113 ? -4.717 -2.205 1.477 1.00 94.81 113 ALA A CA 1
ATOM 877 C C . ALA A 1 113 ? -5.966 -1.832 2.304 1.00 94.81 113 ALA A C 1
ATOM 879 O O . ALA A 1 113 ? -6.715 -2.717 2.713 1.00 94.81 113 ALA A O 1
ATOM 880 N N . GLY A 1 114 ? -6.234 -0.534 2.487 1.00 97.00 114 GLY A N 1
ATOM 881 C CA . GLY A 1 114 ? -7.405 -0.049 3.226 1.00 97.00 114 GLY A CA 1
ATOM 882 C C . GLY A 1 114 ? -8.732 -0.349 2.527 1.00 97.00 114 GLY A C 1
ATOM 883 O O . GLY A 1 114 ? -9.647 -0.882 3.150 1.00 97.00 114 GLY A O 1
ATOM 884 N N . LEU A 1 115 ? -8.826 -0.091 1.218 1.00 97.19 115 LEU A N 1
ATOM 885 C CA . LEU A 1 115 ? -10.029 -0.398 0.435 1.00 97.19 115 LEU A CA 1
ATOM 886 C C . LEU A 1 115 ? -10.230 -1.908 0.256 1.00 97.19 115 LEU A C 1
ATOM 888 O O . LEU A 1 115 ? -11.364 -2.381 0.263 1.00 97.19 115 LEU A O 1
ATOM 892 N N . THR A 1 116 ? -9.146 -2.685 0.153 1.00 96.94 116 THR A N 1
ATOM 893 C CA . THR A 1 116 ? -9.225 -4.156 0.164 1.00 96.94 116 THR A CA 1
ATOM 894 C C . THR A 1 116 ? -9.819 -4.659 1.479 1.00 96.94 116 THR A C 1
ATOM 896 O O . THR A 1 116 ? -10.718 -5.498 1.472 1.00 96.94 116 THR A O 1
ATOM 899 N N . LEU A 1 117 ? -9.364 -4.120 2.616 1.00 96.62 117 LEU A N 1
ATOM 900 C CA . LEU A 1 117 ? -9.920 -4.469 3.919 1.00 96.62 117 LEU A CA 1
ATOM 901 C C . LEU A 1 117 ? -11.398 -4.068 4.026 1.00 96.62 117 LEU A C 1
ATOM 903 O O . LEU A 1 117 ? -12.201 -4.876 4.480 1.00 96.62 117 LEU A O 1
ATOM 907 N N . ALA A 1 118 ? -11.773 -2.869 3.576 1.00 97.31 118 ALA A N 1
ATOM 908 C CA . ALA A 1 118 ? -13.168 -2.423 3.575 1.00 97.31 118 ALA A CA 1
ATOM 909 C C . ALA A 1 118 ? -14.084 -3.388 2.796 1.00 97.31 118 ALA A C 1
ATOM 911 O O . ALA A 1 118 ? -15.122 -3.802 3.309 1.00 97.31 118 ALA A O 1
ATOM 912 N N . ASN A 1 119 ? -13.663 -3.830 1.604 1.00 96.69 119 ASN A N 1
ATOM 913 C CA . ASN A 1 119 ? -14.381 -4.849 0.829 1.00 96.69 119 ASN A CA 1
ATOM 914 C C . ASN A 1 119 ? -14.514 -6.177 1.593 1.00 96.69 119 ASN A C 1
ATOM 916 O O . ASN A 1 119 ? -15.593 -6.772 1.634 1.00 96.69 119 ASN A O 1
ATOM 920 N N . ALA A 1 120 ? -13.431 -6.637 2.226 1.00 93.69 120 ALA A N 1
ATOM 921 C CA . ALA A 1 120 ? -13.440 -7.873 3.002 1.00 93.69 120 ALA A CA 1
ATOM 922 C C . ALA A 1 120 ? -14.384 -7.797 4.217 1.00 93.69 120 ALA A C 1
ATOM 924 O O . ALA A 1 120 ? -15.117 -8.752 4.479 1.00 93.69 120 ALA A O 1
ATOM 925 N N . LEU A 1 121 ? -14.397 -6.668 4.936 1.00 91.94 121 LEU A N 1
ATOM 926 C CA . LEU A 1 121 ? -15.285 -6.435 6.080 1.00 91.94 121 LEU A CA 1
ATOM 927 C C . LEU A 1 121 ? -16.751 -6.340 5.649 1.00 91.94 121 LEU A C 1
ATOM 929 O O . LEU A 1 121 ? -17.598 -7.005 6.247 1.00 91.94 121 LEU A O 1
ATOM 933 N N . SER A 1 122 ? -17.034 -5.604 4.569 1.00 90.31 122 SER A N 1
ATOM 934 C CA . SER A 1 122 ? -18.383 -5.482 4.004 1.00 90.31 122 SER A CA 1
ATOM 935 C C . SER A 1 122 ? -18.975 -6.852 3.657 1.00 90.31 122 SER A C 1
ATOM 937 O O . SER A 1 122 ? -20.068 -7.191 4.101 1.00 90.31 122 SER A O 1
ATOM 939 N N . ARG A 1 123 ? -18.203 -7.720 2.988 1.00 86.88 123 ARG A N 1
ATOM 940 C CA . ARG A 1 123 ? -18.611 -9.100 2.650 1.00 86.88 123 ARG A CA 1
ATOM 941 C C . ARG A 1 123 ? -18.858 -10.002 3.862 1.00 86.88 123 ARG A C 1
ATOM 943 O O . ARG A 1 123 ? -19.442 -11.077 3.722 1.00 86.88 123 ARG A O 1
ATOM 950 N N . LYS A 1 124 ? -18.377 -9.610 5.042 1.00 84.88 124 LYS A N 1
ATOM 951 C CA . LYS A 1 124 ? -18.597 -10.313 6.311 1.00 84.88 124 LYS A CA 1
ATOM 952 C C . LYS A 1 124 ? -19.624 -9.621 7.205 1.00 84.88 124 LYS A C 1
ATOM 954 O O . LYS A 1 124 ? -19.802 -10.074 8.331 1.00 84.88 124 LYS A O 1
ATOM 959 N N . ASN A 1 125 ? -20.311 -8.587 6.710 1.00 82.62 125 ASN A N 1
ATOM 960 C CA . ASN A 1 125 ? -21.252 -7.770 7.479 1.00 82.62 125 ASN A CA 1
ATOM 961 C C . ASN A 1 125 ? -20.625 -7.210 8.771 1.00 82.62 125 ASN A C 1
ATOM 963 O O . ASN A 1 125 ? -21.276 -7.158 9.812 1.00 82.62 125 ASN A O 1
ATOM 967 N N . ILE A 1 126 ? -19.342 -6.832 8.716 1.00 87.12 126 ILE A N 1
ATOM 968 C CA . ILE A 1 126 ? -18.649 -6.145 9.812 1.00 87.12 126 ILE A CA 1
ATOM 969 C C . ILE A 1 126 ? -18.686 -4.649 9.519 1.00 87.12 126 ILE A C 1
ATOM 971 O O . ILE A 1 126 ? -18.307 -4.231 8.425 1.00 87.12 126 ILE A O 1
ATOM 975 N N . ASP A 1 127 ? -19.124 -3.850 10.491 1.00 92.88 127 ASP A N 1
ATOM 976 C CA . ASP A 1 127 ? -19.215 -2.406 10.315 1.00 92.88 127 ASP A CA 1
ATOM 977 C C . ASP A 1 127 ? -17.824 -1.765 10.238 1.00 92.88 127 ASP A C 1
ATOM 979 O O . ASP A 1 127 ? -16.893 -2.130 10.966 1.00 92.88 127 ASP A O 1
ATOM 983 N N . PHE A 1 128 ? -17.671 -0.788 9.351 1.00 96.50 128 PHE A N 1
ATOM 984 C CA . PHE A 1 128 ? -16.400 -0.116 9.128 1.00 96.50 128 PHE A CA 1
ATOM 985 C C . PHE A 1 128 ? -16.596 1.351 8.755 1.00 96.50 128 PHE A C 1
ATOM 987 O O . PHE A 1 128 ? -17.665 1.774 8.330 1.00 96.50 128 PHE A O 1
ATOM 994 N N . LEU A 1 129 ? -15.531 2.132 8.892 1.00 98.31 129 LEU A N 1
ATOM 995 C CA . LEU A 1 129 ? -15.457 3.493 8.380 1.00 98.31 129 LEU A CA 1
ATOM 996 C C . LEU A 1 129 ? -14.051 3.738 7.84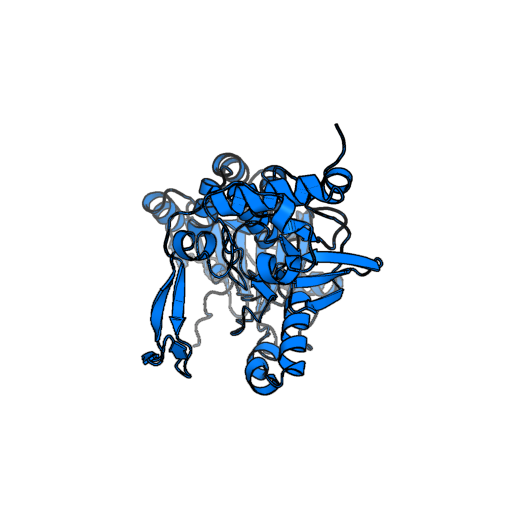7 1.00 98.31 129 LEU A C 1
ATOM 998 O O . LEU A 1 129 ? -13.084 3.563 8.585 1.00 98.31 129 LEU A O 1
ATOM 1002 N N . VAL A 1 130 ? -13.925 4.141 6.586 1.00 98.69 130 VAL A N 1
ATOM 1003 C CA . VAL A 1 130 ? -12.642 4.525 5.993 1.00 98.69 130 VAL A CA 1
ATOM 1004 C C . VAL A 1 130 ? -12.482 6.037 6.099 1.00 98.69 130 VAL A C 1
ATOM 1006 O O . VAL A 1 130 ? -13.342 6.788 5.652 1.00 98.69 130 VAL A O 1
ATOM 1009 N N . LEU A 1 131 ? -11.366 6.480 6.669 1.00 98.50 131 LEU A N 1
ATOM 1010 C CA . LEU A 1 131 ? -10.961 7.878 6.753 1.00 98.50 131 LEU A CA 1
ATOM 1011 C C . LEU A 1 131 ? -9.794 8.101 5.789 1.00 98.50 131 LEU A C 1
ATOM 1013 O O . LEU A 1 131 ? -8.660 7.699 6.060 1.00 98.50 131 LEU A O 1
ATOM 1017 N N . GLU A 1 132 ? -10.071 8.702 4.639 1.00 97.44 132 GLU A N 1
ATOM 1018 C CA . GLU A 1 132 ? -9.072 9.045 3.632 1.00 97.44 132 GLU A CA 1
ATOM 1019 C C . GLU A 1 132 ? -8.731 10.534 3.726 1.00 97.44 132 GLU A C 1
ATOM 1021 O O . GLU A 1 132 ? -9.602 11.397 3.745 1.00 97.44 132 GLU A O 1
ATOM 1026 N N . THR A 1 133 ? -7.434 10.834 3.783 1.00 95.75 133 THR A N 1
ATOM 1027 C CA . THR A 1 133 ? -6.922 12.204 3.924 1.00 95.75 133 THR A CA 1
ATOM 1028 C C . THR A 1 133 ? -7.193 13.056 2.687 1.00 95.75 133 THR A C 1
ATOM 1030 O O . THR A 1 133 ? -7.391 14.262 2.808 1.00 95.75 133 THR A O 1
ATOM 1033 N N . ARG A 1 134 ? -7.176 12.445 1.503 1.00 93.00 134 ARG A N 1
ATOM 1034 C CA . ARG A 1 134 ? -7.405 13.113 0.221 1.00 93.00 134 ARG A CA 1
ATOM 1035 C C . ARG A 1 134 ? -8.888 13.389 -0.007 1.00 93.00 134 ARG A C 1
ATOM 1037 O O . ARG A 1 134 ? -9.753 12.697 0.518 1.00 93.00 134 ARG A O 1
ATOM 1044 N N . ASP A 1 135 ? -9.159 14.391 -0.829 1.00 93.62 135 ASP A N 1
ATOM 1045 C CA . ASP A 1 135 ? -10.487 14.794 -1.306 1.00 93.62 135 ASP A CA 1
ATOM 1046 C C . ASP A 1 135 ? -11.041 13.890 -2.420 1.00 93.62 135 ASP A C 1
ATOM 1048 O O . ASP A 1 135 ? -12.208 13.998 -2.784 1.00 93.62 135 ASP A O 1
ATOM 1052 N N . MET A 1 136 ? -10.222 12.971 -2.934 1.00 91.38 136 MET A N 1
ATOM 1053 C CA . MET A 1 136 ? -10.582 11.977 -3.942 1.00 91.38 136 MET A CA 1
ATOM 1054 C C . MET A 1 136 ? -9.988 10.606 -3.602 1.00 91.38 136 MET A C 1
ATOM 1056 O O . MET A 1 136 ? -8.858 10.498 -3.118 1.00 91.38 136 MET A O 1
ATOM 1060 N N . VAL A 1 137 ? -10.738 9.540 -3.895 1.00 85.06 137 VAL A N 1
ATOM 1061 C CA . VAL A 1 137 ? -10.291 8.148 -3.693 1.00 85.06 137 VAL A CA 1
ATOM 1062 C C . VAL A 1 137 ? -9.146 7.805 -4.646 1.00 85.06 137 VAL A C 1
ATOM 1064 O O . VAL A 1 137 ? -8.113 7.246 -4.264 1.00 85.06 137 VAL A O 1
ATOM 1067 N N . THR A 1 138 ? -9.335 8.161 -5.911 1.00 81.00 138 THR A N 1
ATOM 1068 C CA . THR A 1 138 ? -8.419 7.861 -6.999 1.00 81.00 138 THR A CA 1
ATOM 1069 C C . THR A 1 138 ? -7.521 9.050 -7.266 1.00 81.00 138 THR A C 1
ATOM 1071 O O . THR A 1 138 ? -8.001 10.131 -7.584 1.00 81.00 138 THR A O 1
ATOM 1074 N N . THR A 1 139 ? -6.210 8.844 -7.195 1.00 67.88 139 THR A N 1
ATOM 1075 C CA . THR A 1 139 ? -5.236 9.851 -7.617 1.00 67.88 139 THR A CA 1
ATOM 1076 C C . THR A 1 139 ? -4.520 9.381 -8.868 1.00 67.88 139 THR A C 1
ATOM 1078 O O . THR A 1 139 ? -4.057 8.242 -8.906 1.00 67.88 139 THR A O 1
ATOM 1081 N N . HIS A 1 140 ? -4.308 10.292 -9.818 1.00 61.78 140 HIS A N 1
ATOM 1082 C CA . HIS A 1 140 ? -3.369 10.095 -10.932 1.00 61.78 140 HIS A CA 1
ATOM 1083 C C . HIS A 1 140 ? -1.902 9.977 -10.460 1.00 61.78 140 HIS A C 1
ATOM 1085 O O . HIS A 1 140 ? -1.009 9.656 -11.236 1.00 61.78 140 HIS A O 1
ATOM 1091 N N . ILE A 1 141 ? -1.644 10.244 -9.174 1.00 57.56 141 ILE A N 1
ATOM 1092 C CA . ILE A 1 141 ? -0.317 10.240 -8.559 1.00 57.56 141 ILE A CA 1
ATOM 1093 C C . ILE A 1 141 ? 0.032 8.830 -8.052 1.00 57.56 141 ILE A C 1
ATOM 1095 O O . ILE A 1 141 ? -0.654 8.267 -7.186 1.00 57.56 141 ILE A O 1
ATOM 1099 N N . GLY A 1 142 ? 1.142 8.288 -8.556 1.00 61.53 142 GLY A N 1
ATOM 1100 C CA . GLY A 1 142 ? 1.753 7.038 -8.102 1.00 61.53 142 GLY A CA 1
ATOM 1101 C C . GLY A 1 142 ? 2.207 6.129 -9.245 1.00 61.53 142 GLY A C 1
ATOM 1102 O O . GLY A 1 142 ? 1.707 6.215 -10.362 1.00 61.53 142 GLY A O 1
ATOM 1103 N N . ALA A 1 143 ? 3.158 5.239 -8.952 1.00 68.00 143 ALA A N 1
ATOM 1104 C CA . ALA A 1 143 ? 3.604 4.219 -9.899 1.00 68.00 143 ALA A CA 1
ATOM 1105 C C . ALA A 1 143 ? 2.477 3.225 -10.220 1.00 68.00 143 ALA A C 1
ATOM 1107 O O . ALA A 1 143 ? 1.582 2.997 -9.401 1.00 68.00 143 ALA A O 1
ATOM 1108 N N . ALA A 1 144 ? 2.561 2.581 -11.383 1.00 81.19 144 ALA A N 1
ATOM 1109 C CA . ALA A 1 144 ? 1.775 1.386 -11.649 1.00 81.19 144 ALA A CA 1
ATOM 1110 C C . ALA A 1 144 ? 2.086 0.283 -10.620 1.00 81.19 144 ALA A C 1
ATOM 1112 O O . ALA A 1 144 ? 3.164 0.239 -10.021 1.00 81.19 144 ALA A O 1
ATOM 1113 N N . VAL A 1 145 ? 1.110 -0.588 -10.388 1.00 87.62 145 VAL A N 1
ATOM 1114 C CA . VAL A 1 145 ? 1.187 -1.682 -9.422 1.00 87.62 145 VAL A CA 1
ATOM 1115 C C . VAL A 1 145 ? 1.334 -2.987 -10.187 1.00 87.62 145 VAL A C 1
ATOM 1117 O O . VAL A 1 145 ? 0.558 -3.276 -11.094 1.00 87.62 145 VAL A O 1
ATOM 1120 N N . CYS A 1 146 ? 2.322 -3.785 -9.798 1.00 89.69 146 CYS A N 1
ATOM 1121 C CA . CYS A 1 146 ? 2.471 -5.148 -10.285 1.00 89.69 146 CYS A CA 1
ATOM 1122 C C . CYS A 1 146 ? 1.565 -6.073 -9.464 1.00 89.69 146 CYS A C 1
ATOM 1124 O O . CYS A 1 146 ? 1.799 -6.281 -8.270 1.00 89.69 146 CYS A O 1
ATOM 1126 N N . LEU A 1 147 ? 0.535 -6.619 -10.101 1.00 91.56 147 LEU A N 1
ATOM 1127 C CA . LEU A 1 147 ? -0.289 -7.684 -9.555 1.00 91.56 147 LEU A CA 1
ATOM 1128 C C . LEU A 1 147 ? 0.332 -9.033 -9.913 1.00 91.56 147 LEU A C 1
ATOM 1130 O O . LEU A 1 147 ? 0.655 -9.323 -11.063 1.00 91.56 147 LEU A O 1
ATOM 1134 N N . VAL A 1 148 ? 0.512 -9.853 -8.887 1.00 91.38 148 VAL A N 1
ATOM 1135 C CA . VAL A 1 148 ? 1.029 -11.222 -8.961 1.00 91.38 148 VAL A CA 1
ATOM 1136 C C . VAL A 1 148 ? -0.018 -12.182 -8.402 1.00 91.38 148 VAL A C 1
ATOM 1138 O O . VAL A 1 148 ? -0.951 -11.767 -7.711 1.00 91.38 148 VAL A O 1
ATOM 1141 N N . SER A 1 149 ? 0.142 -13.480 -8.668 1.00 90.88 149 SER A N 1
ATOM 1142 C CA . SER A 1 149 ? -0.922 -14.475 -8.488 1.00 90.88 149 SER A CA 1
ATOM 1143 C C . SER A 1 149 ? -1.543 -14.531 -7.085 1.00 90.88 149 SER A C 1
ATOM 1145 O O . SER A 1 149 ? -2.722 -14.847 -6.955 1.00 90.88 149 SER A O 1
ATOM 1147 N N . ASN A 1 150 ? -0.788 -14.224 -6.027 1.00 89.00 150 ASN A N 1
ATOM 1148 C CA . ASN A 1 150 ? -1.319 -14.160 -4.662 1.00 89.00 150 ASN A CA 1
ATOM 1149 C C . ASN A 1 150 ? -2.267 -12.970 -4.451 1.00 89.00 150 ASN A C 1
ATOM 1151 O O . ASN A 1 150 ? -3.302 -13.145 -3.818 1.00 89.00 150 ASN A O 1
ATOM 1155 N N . GLY A 1 151 ? -1.936 -11.788 -4.978 1.00 89.62 151 GLY A N 1
ATOM 1156 C CA . GLY A 1 151 ? -2.792 -10.603 -4.884 1.00 89.62 151 GLY A CA 1
ATOM 1157 C C . GLY A 1 151 ? -4.058 -10.760 -5.722 1.00 89.62 151 GLY A C 1
ATOM 1158 O O . GLY A 1 151 ? -5.160 -10.597 -5.204 1.00 89.62 151 GLY A O 1
ATOM 1159 N N . THR A 1 152 ? -3.909 -11.175 -6.984 1.00 93.06 152 THR A N 1
ATOM 1160 C CA . THR A 1 152 ? -5.039 -11.357 -7.910 1.00 93.06 152 THR A CA 1
ATOM 1161 C C . THR A 1 152 ? -6.047 -12.384 -7.395 1.00 93.06 152 THR A C 1
ATOM 1163 O O . THR A 1 152 ? -7.245 -12.144 -7.465 1.00 93.06 152 THR A O 1
ATOM 1166 N N . ARG A 1 153 ? -5.590 -13.477 -6.769 1.00 93.50 153 ARG A N 1
ATOM 1167 C CA . ARG A 1 153 ? -6.477 -14.480 -6.152 1.00 93.50 153 ARG A CA 1
ATOM 1168 C C . ARG A 1 153 ? -7.360 -13.921 -5.031 1.00 93.50 153 ARG A C 1
ATOM 1170 O O . ARG A 1 153 ? -8.454 -14.428 -4.796 1.00 93.50 153 ARG A O 1
ATOM 1177 N N . ILE A 1 154 ? -6.875 -12.931 -4.282 1.00 91.19 154 ILE A N 1
ATOM 1178 C CA . ILE A 1 154 ? -7.674 -12.282 -3.232 1.00 91.19 154 ILE A CA 1
ATOM 1179 C C . ILE A 1 154 ? -8.723 -11.362 -3.865 1.00 91.19 154 ILE A C 1
ATOM 1181 O O . ILE A 1 154 ? -9.869 -11.364 -3.427 1.00 91.19 154 ILE A O 1
ATOM 1185 N N . LEU A 1 155 ? -8.353 -10.630 -4.919 1.00 93.94 155 LEU A N 1
ATOM 1186 C CA . LEU A 1 155 ? -9.276 -9.781 -5.682 1.00 93.94 155 LEU A CA 1
ATOM 1187 C C . LEU A 1 155 ? -10.371 -10.600 -6.393 1.00 93.94 155 LEU A C 1
ATOM 1189 O O . LEU A 1 155 ? -11.534 -10.208 -6.382 1.00 93.94 155 LEU A O 1
ATOM 1193 N N . ASP A 1 156 ? -10.035 -11.781 -6.911 1.00 94.56 156 ASP A N 1
ATOM 1194 C CA . ASP A 1 156 ? -10.976 -12.731 -7.521 1.00 94.56 156 ASP A CA 1
ATOM 1195 C C . ASP A 1 156 ? -12.030 -13.249 -6.523 1.00 94.56 156 ASP A C 1
ATOM 1197 O O . ASP A 1 156 ? -13.229 -13.192 -6.777 1.00 94.56 156 ASP A O 1
ATOM 1201 N N . GLN A 1 157 ? -11.624 -13.604 -5.298 1.00 89.88 157 GLN A N 1
ATOM 1202 C CA . GLN A 1 157 ? -12.578 -13.927 -4.219 1.00 89.88 157 GLN A CA 1
ATOM 1203 C C . GLN A 1 157 ? -13.517 -12.761 -3.874 1.00 89.88 157 GLN A C 1
ATOM 1205 O O . GLN A 1 157 ? -14.578 -12.968 -3.274 1.00 89.88 157 GLN A O 1
ATOM 1210 N N . MET A 1 158 ? -13.129 -11.536 -4.237 1.00 90.81 158 MET A N 1
ATOM 1211 C CA . MET A 1 158 ? -13.945 -10.336 -4.106 1.00 90.81 158 MET A CA 1
ATOM 1212 C C . MET A 1 158 ? -14.695 -9.958 -5.392 1.00 90.81 158 MET A C 1
ATOM 1214 O O . MET A 1 158 ? -15.341 -8.915 -5.410 1.00 90.81 158 MET A O 1
ATOM 1218 N N . GLY A 1 159 ? -14.705 -10.825 -6.407 1.00 94.44 159 GLY A N 1
ATOM 1219 C CA . GLY A 1 159 ? -15.468 -10.653 -7.643 1.00 94.44 159 GLY A CA 1
ATOM 1220 C C . GLY A 1 159 ? -14.903 -9.605 -8.597 1.00 94.44 159 GLY A C 1
ATOM 1221 O O . GLY A 1 159 ? -15.660 -9.092 -9.403 1.00 94.44 159 GLY A O 1
ATOM 1222 N N . MET A 1 160 ? -13.615 -9.265 -8.482 1.00 96.88 160 MET A N 1
ATOM 1223 C CA . MET A 1 160 ? -12.974 -8.189 -9.255 1.00 96.88 160 MET A CA 1
ATOM 1224 C C . MET A 1 160 ? -12.080 -8.714 -10.392 1.00 96.88 160 MET A C 1
ATOM 1226 O O . MET A 1 160 ? -11.262 -7.968 -10.925 1.00 96.88 160 MET A O 1
ATOM 1230 N N . LEU A 1 161 ? -12.105 -10.020 -10.691 1.00 95.50 161 LEU A N 1
ATOM 1231 C CA . LEU A 1 161 ? -11.137 -10.623 -11.613 1.00 95.50 161 LEU A CA 1
ATOM 1232 C C . LEU A 1 161 ? -11.286 -10.092 -13.041 1.00 95.50 161 LEU A C 1
ATOM 1234 O O . LEU A 1 161 ? -10.269 -9.856 -13.695 1.00 95.50 161 LEU A O 1
ATOM 1238 N N . ASP A 1 162 ? -12.518 -9.902 -13.503 1.00 95.81 162 ASP A N 1
ATOM 1239 C CA . ASP A 1 162 ? -12.800 -9.493 -14.877 1.00 95.81 162 ASP A CA 1
ATOM 1240 C C . ASP A 1 162 ? -12.287 -8.069 -15.122 1.00 95.81 162 ASP A C 1
ATOM 1242 O O . ASP A 1 162 ? -11.455 -7.861 -16.003 1.00 95.81 162 ASP A O 1
ATOM 1246 N N . GLU A 1 163 ? -12.630 -7.111 -14.255 1.00 96.12 163 GLU A N 1
ATOM 1247 C CA . GLU A 1 163 ? -12.168 -5.723 -14.384 1.00 96.12 163 GLU A CA 1
ATOM 1248 C C . GLU A 1 163 ? -10.650 -5.596 -14.197 1.00 96.12 163 GLU A C 1
ATOM 1250 O O . GLU A 1 163 ? -9.999 -4.768 -14.836 1.00 96.12 163 GLU A O 1
ATOM 1255 N N . ILE A 1 164 ? -10.050 -6.423 -13.332 1.00 95.00 164 ILE A N 1
ATOM 1256 C CA . ILE A 1 164 ? -8.589 -6.478 -13.184 1.00 95.00 164 ILE A CA 1
ATOM 1257 C C . ILE A 1 164 ? -7.935 -7.034 -14.451 1.00 95.00 164 ILE A C 1
ATOM 1259 O O . ILE A 1 164 ? -6.878 -6.546 -14.853 1.00 95.00 164 ILE A O 1
ATOM 1263 N N . SER A 1 165 ? -8.539 -8.039 -15.081 1.00 92.81 165 SER A N 1
ATOM 1264 C CA . SER A 1 165 ? -8.024 -8.636 -16.316 1.00 92.81 165 SER A CA 1
ATOM 1265 C C . SER A 1 165 ? -8.122 -7.661 -17.487 1.00 92.81 165 SER A C 1
ATOM 1267 O O . SER A 1 165 ? -7.181 -7.568 -18.267 1.00 92.81 165 SER A O 1
ATOM 1269 N N . GLU A 1 166 ? -9.200 -6.879 -17.568 1.00 93.06 166 GLU A N 1
ATOM 1270 C CA . GLU A 1 166 ? -9.359 -5.805 -18.557 1.00 93.06 166 GLU A CA 1
ATOM 1271 C C . GLU A 1 166 ? -8.363 -4.656 -18.340 1.00 93.06 166 GLU A C 1
ATOM 1273 O O . GLU A 1 166 ? -7.826 -4.102 -19.297 1.00 93.06 166 GLU A O 1
ATOM 1278 N N . ALA A 1 167 ? -8.066 -4.319 -17.082 1.00 91.62 167 ALA A N 1
ATOM 1279 C CA . ALA A 1 167 ? -7.168 -3.221 -16.723 1.00 91.62 167 ALA A CA 1
ATOM 1280 C C . ALA A 1 167 ? -5.680 -3.618 -16.627 1.00 91.62 167 ALA A C 1
ATOM 1282 O O . ALA A 1 167 ? -4.864 -2.814 -16.162 1.00 91.62 167 ALA A O 1
ATOM 1283 N N . THR A 1 168 ? -5.307 -4.846 -17.008 1.00 91.75 168 THR A N 1
ATOM 1284 C CA . THR A 1 168 ? -3.918 -5.325 -16.953 1.00 91.75 168 THR A CA 1
ATOM 1285 C C . THR A 1 168 ? -3.436 -5.899 -18.276 1.00 91.75 168 THR A C 1
ATOM 1287 O O . THR A 1 168 ? -4.172 -6.533 -19.021 1.00 91.75 168 THR A O 1
ATOM 1290 N N . MET A 1 169 ? -2.137 -5.732 -18.537 1.00 89.25 169 MET A N 1
ATOM 1291 C CA . MET A 1 169 ? -1.430 -6.452 -19.597 1.00 89.25 169 MET A CA 1
ATOM 1292 C C . MET A 1 169 ? -0.682 -7.650 -18.985 1.00 89.25 169 MET A C 1
ATOM 1294 O O . MET A 1 169 ? 0.243 -7.432 -18.190 1.00 89.25 169 MET A O 1
ATOM 1298 N N . PRO A 1 170 ? -1.032 -8.906 -19.327 1.00 91.56 170 PRO A N 1
ATOM 1299 C CA . PRO A 1 170 ? -0.310 -10.083 -18.857 1.00 91.56 170 PRO A CA 1
ATOM 1300 C C . PRO A 1 170 ? 1.138 -10.113 -19.358 1.00 91.56 170 PRO A C 1
ATOM 1302 O O . PRO A 1 170 ? 1.409 -10.080 -20.561 1.00 91.56 170 PRO A O 1
ATOM 1305 N N . LEU A 1 171 ? 2.091 -10.240 -18.435 1.00 92.00 171 LEU A N 1
ATOM 1306 C CA . LEU A 1 171 ? 3.484 -10.501 -18.774 1.00 92.00 171 LEU A CA 1
ATOM 1307 C C . LEU A 1 171 ? 3.661 -11.948 -19.237 1.00 92.00 171 LEU A C 1
ATOM 1309 O O . LEU A 1 171 ? 3.171 -12.886 -18.615 1.00 92.00 171 LEU A O 1
ATOM 1313 N N . LYS A 1 172 ? 4.456 -12.113 -20.291 1.00 93.06 172 LYS A N 1
ATOM 1314 C CA . LYS A 1 172 ? 4.871 -13.388 -20.880 1.00 93.06 172 LYS A CA 1
ATOM 1315 C C . LYS A 1 172 ? 6.300 -13.736 -20.475 1.00 93.06 172 LYS A C 1
ATOM 1317 O O . LYS A 1 172 ? 6.589 -14.861 -20.066 1.00 93.06 172 LYS A O 1
ATOM 1322 N N . ALA A 1 173 ? 7.209 -12.759 -20.514 1.00 93.00 173 ALA A N 1
ATOM 1323 C CA . ALA A 1 173 ? 8.610 -13.004 -20.188 1.00 93.00 173 ALA A CA 1
ATOM 1324 C C . ALA A 1 173 ? 9.345 -11.799 -19.585 1.00 93.00 173 ALA A C 1
ATOM 1326 O O . ALA A 1 173 ? 8.992 -10.640 -19.788 1.00 93.00 173 ALA A O 1
ATOM 1327 N N . PHE A 1 174 ? 10.431 -12.106 -18.872 1.00 93.00 174 PHE A N 1
ATOM 1328 C CA . PHE A 1 174 ? 11.431 -11.141 -18.420 1.00 93.00 174 PHE A CA 1
ATOM 1329 C C . PHE A 1 174 ? 12.721 -11.296 -19.218 1.00 93.00 174 PHE A C 1
ATOM 1331 O O . PHE A 1 174 ? 13.311 -12.385 -19.237 1.00 93.00 174 PHE A O 1
ATOM 1338 N N . TYR A 1 175 ? 13.209 -10.209 -19.812 1.00 94.56 175 TYR A N 1
ATOM 1339 C CA . TYR A 1 175 ? 14.502 -10.166 -20.497 1.00 94.56 175 TYR A CA 1
ATOM 1340 C C . TYR A 1 175 ? 15.498 -9.355 -19.674 1.00 94.56 175 TYR A C 1
ATOM 1342 O O . TYR A 1 175 ? 15.230 -8.226 -19.274 1.00 94.56 175 TYR A O 1
ATOM 1350 N N . THR A 1 176 ? 16.657 -9.946 -19.394 1.00 94.06 176 THR A N 1
ATOM 1351 C CA . THR A 1 176 ? 17.741 -9.299 -18.645 1.00 94.06 176 THR A CA 1
ATOM 1352 C C . THR A 1 176 ? 18.891 -8.985 -19.569 1.00 94.06 176 THR A C 1
ATOM 1354 O O . THR A 1 176 ? 19.435 -9.898 -20.189 1.00 94.06 176 THR A O 1
ATOM 1357 N N . TRP A 1 177 ? 19.308 -7.731 -19.582 1.00 93.56 177 TRP A N 1
ATOM 1358 C CA . TRP A 1 177 ? 20.380 -7.217 -20.419 1.00 93.56 177 TRP A CA 1
ATOM 1359 C C . TRP A 1 177 ? 21.552 -6.774 -19.548 1.00 93.56 177 TRP A C 1
ATOM 1361 O O . TRP A 1 177 ? 21.378 -6.344 -18.405 1.00 93.56 177 TRP A O 1
ATOM 1371 N N . ARG A 1 178 ? 22.764 -6.906 -20.081 1.00 90.81 178 ARG A N 1
ATOM 1372 C CA . ARG A 1 178 ? 23.953 -6.251 -19.530 1.00 90.81 178 ARG A CA 1
ATOM 1373 C C . ARG A 1 178 ? 24.019 -4.811 -20.041 1.00 90.81 178 ARG A C 1
ATOM 1375 O O . ARG A 1 178 ? 23.481 -4.519 -21.103 1.00 90.81 178 ARG A O 1
ATOM 1382 N N . ALA A 1 179 ? 24.768 -3.957 -19.347 1.00 85.62 179 ALA A N 1
ATOM 1383 C CA . ALA A 1 179 ? 24.988 -2.560 -19.743 1.00 85.62 179 ALA A CA 1
ATOM 1384 C C . ALA A 1 179 ? 25.495 -2.362 -21.188 1.00 85.62 179 ALA A C 1
ATOM 1386 O O . ALA A 1 179 ? 25.255 -1.319 -21.778 1.00 85.62 179 ALA A O 1
ATOM 1387 N N . ASN A 1 180 ? 26.185 -3.354 -21.762 1.00 85.69 180 ASN A N 1
ATOM 1388 C CA . ASN A 1 180 ? 26.688 -3.319 -23.139 1.00 85.69 180 ASN A CA 1
ATOM 1389 C C . ASN A 1 180 ? 25.686 -3.851 -24.185 1.00 85.69 180 ASN A C 1
ATOM 1391 O O . ASN A 1 180 ? 26.101 -4.249 -25.269 1.00 85.69 180 ASN A O 1
ATOM 1395 N N . GLY A 1 181 ? 24.403 -3.976 -23.834 1.00 86.44 181 GLY A N 1
ATOM 1396 C CA . GLY A 1 181 ? 23.346 -4.466 -24.725 1.00 86.44 181 GLY A CA 1
ATOM 1397 C C . GLY A 1 181 ? 23.307 -5.988 -24.911 1.00 86.44 181 GLY A C 1
ATOM 1398 O O . GLY A 1 181 ? 22.378 -6.514 -25.520 1.00 86.44 181 GLY A O 1
ATOM 1399 N N . LYS A 1 182 ? 24.263 -6.751 -24.358 1.00 91.44 182 LYS A N 1
ATOM 1400 C CA . LYS A 1 182 ? 24.254 -8.219 -24.476 1.00 91.44 182 LYS A CA 1
ATOM 1401 C C . LYS A 1 182 ? 23.149 -8.832 -23.611 1.00 91.44 182 LYS A C 1
ATOM 1403 O O . LYS A 1 182 ? 23.114 -8.616 -22.395 1.00 91.44 182 LYS A O 1
ATOM 1408 N N . LEU A 1 183 ? 22.307 -9.674 -24.215 1.00 94.25 183 LEU A N 1
ATOM 1409 C CA . LEU A 1 183 ? 21.308 -10.461 -23.490 1.00 94.25 183 LEU A CA 1
ATOM 1410 C C . LEU A 1 183 ? 21.996 -11.386 -22.476 1.00 94.25 183 LEU A C 1
ATOM 1412 O O . LEU A 1 183 ? 22.860 -12.191 -22.826 1.00 94.25 183 LEU A O 1
ATOM 1416 N N . LEU A 1 184 ? 21.604 -11.272 -21.210 1.00 93.12 184 LEU A N 1
ATOM 1417 C CA . LEU A 1 184 ? 22.051 -12.146 -20.131 1.00 93.12 184 LEU A CA 1
ATOM 1418 C C . LEU A 1 184 ? 21.132 -13.362 -19.992 1.00 93.12 184 LEU A C 1
ATOM 1420 O O . LEU A 1 184 ? 21.617 -14.480 -19.842 1.00 93.12 184 LEU A O 1
ATOM 1424 N N . ARG A 1 185 ? 19.809 -13.142 -19.976 1.00 93.12 185 ARG A N 1
ATOM 1425 C CA . ARG A 1 185 ? 18.826 -14.210 -19.747 1.00 93.12 185 ARG A CA 1
ATOM 1426 C C . ARG A 1 185 ? 17.429 -13.823 -20.225 1.00 93.12 185 ARG A C 1
ATOM 1428 O O . ARG A 1 185 ? 16.988 -12.701 -19.980 1.00 93.12 185 ARG A O 1
ATOM 1435 N N . LYS A 1 186 ? 16.716 -14.798 -20.792 1.00 94.25 186 LYS A N 1
ATOM 1436 C CA . LYS A 1 186 ? 15.270 -14.779 -21.047 1.00 94.25 186 LYS A CA 1
ATOM 1437 C C . LYS A 1 186 ? 14.573 -15.732 -20.072 1.00 94.25 186 LYS A C 1
ATOM 1439 O O . LYS A 1 186 ? 15.036 -16.853 -19.862 1.00 94.25 186 LYS A O 1
ATOM 1444 N N . LEU A 1 187 ? 13.514 -15.263 -19.420 1.00 92.44 187 LEU A N 1
ATOM 1445 C CA . LEU A 1 187 ? 12.761 -16.009 -18.412 1.00 92.44 187 LEU A CA 1
ATOM 1446 C C . LEU A 1 187 ? 11.268 -15.993 -18.729 1.00 92.44 187 LEU A C 1
ATOM 1448 O O . LEU A 1 187 ? 10.648 -14.940 -18.660 1.00 92.44 187 LEU A O 1
ATOM 1452 N N . HIS A 1 188 ? 10.695 -17.172 -18.950 1.00 92.75 188 HIS A N 1
ATOM 1453 C CA . HIS A 1 188 ? 9.254 -17.402 -19.144 1.00 92.75 188 HIS A CA 1
ATOM 1454 C C . HIS A 1 188 ? 8.509 -17.659 -17.825 1.00 92.75 188 HIS A C 1
ATOM 1456 O O . HIS A 1 188 ? 7.469 -18.306 -17.771 1.00 92.75 188 HIS A O 1
ATOM 1462 N N . THR A 1 189 ? 9.073 -17.198 -16.706 1.00 89.38 189 THR A N 1
ATOM 1463 C CA . THR A 1 189 ? 8.469 -17.378 -15.382 1.00 89.38 189 THR A CA 1
ATOM 1464 C C . THR A 1 189 ? 7.043 -16.812 -15.279 1.00 89.38 189 THR A C 1
ATOM 1466 O O . THR A 1 189 ? 6.241 -17.473 -14.623 1.00 89.38 189 THR A O 1
ATOM 1469 N N . PRO A 1 190 ? 6.683 -15.673 -15.912 1.00 90.94 190 PRO A N 1
ATOM 1470 C CA . PRO A 1 190 ? 5.294 -15.204 -15.931 1.00 90.94 190 PRO A CA 1
ATOM 1471 C C . PRO A 1 190 ? 4.297 -16.234 -16.488 1.00 90.94 190 PRO A C 1
ATOM 1473 O O . PRO A 1 190 ? 3.310 -16.534 -15.818 1.00 90.94 190 PRO A O 1
ATOM 1476 N N . GLU A 1 191 ? 4.598 -16.860 -17.633 1.00 90.62 191 GLU A N 1
ATOM 1477 C CA . GLU A 1 191 ? 3.760 -17.915 -18.235 1.00 90.62 191 GLU A CA 1
ATOM 1478 C C . GLU A 1 191 ? 3.638 -19.143 -17.323 1.00 90.62 191 GLU A C 1
ATOM 1480 O O . GLU A 1 191 ? 2.553 -19.702 -17.144 1.00 90.62 191 GLU A O 1
ATOM 1485 N N . ILE A 1 192 ? 4.745 -19.548 -16.689 1.00 90.56 192 ILE A N 1
ATOM 1486 C CA . ILE A 1 192 ? 4.749 -20.672 -15.741 1.00 90.56 192 ILE A CA 1
ATOM 1487 C C . ILE A 1 192 ? 3.859 -20.362 -14.530 1.00 90.56 192 ILE A C 1
ATOM 1489 O O . ILE A 1 192 ? 3.123 -21.236 -14.072 1.00 90.56 192 ILE A O 1
ATOM 1493 N N . LEU A 1 193 ? 3.920 -19.138 -13.997 1.00 88.94 193 LEU A N 1
ATOM 1494 C CA . LEU A 1 193 ? 3.101 -18.726 -12.856 1.00 88.94 193 LEU A CA 1
ATOM 1495 C C . LEU A 1 193 ? 1.617 -18.693 -13.214 1.00 88.94 193 LEU A C 1
ATOM 1497 O O . LEU A 1 193 ? 0.814 -19.221 -12.447 1.00 88.94 193 LEU A O 1
ATOM 1501 N N . GLN A 1 194 ? 1.265 -18.172 -14.390 1.00 91.38 194 GLN A N 1
ATOM 1502 C CA . GLN A 1 194 ? -0.108 -18.218 -14.886 1.00 91.38 194 GLN A CA 1
ATOM 1503 C C . GLN A 1 194 ? -0.599 -19.663 -15.015 1.00 91.38 194 GLN A C 1
ATOM 1505 O O . GLN A 1 194 ? -1.638 -20.005 -14.461 1.00 91.38 194 GLN A O 1
ATOM 1510 N N . THR A 1 195 ? 0.184 -20.532 -15.658 1.00 92.38 195 THR A N 1
ATOM 1511 C CA . THR A 1 195 ? -0.172 -21.948 -15.855 1.00 92.38 195 THR A CA 1
ATOM 1512 C C . THR A 1 195 ? -0.380 -22.677 -14.525 1.00 92.38 195 THR A C 1
ATOM 1514 O O . THR A 1 195 ? -1.293 -23.485 -14.390 1.00 92.38 195 THR A O 1
ATOM 1517 N N . ARG A 1 196 ? 0.463 -22.406 -13.521 1.00 92.88 196 ARG A N 1
ATOM 1518 C CA . ARG A 1 196 ? 0.419 -23.104 -12.224 1.00 92.88 196 ARG A CA 1
ATOM 1519 C C . ARG A 1 196 ? -0.610 -22.551 -11.250 1.00 92.88 196 ARG A C 1
ATOM 1521 O O . ARG A 1 196 ? -1.067 -23.287 -10.380 1.00 92.88 196 ARG A O 1
ATOM 1528 N N . HIS A 1 197 ? -0.904 -21.258 -11.318 1.00 91.25 197 HIS A N 1
ATOM 1529 C CA . HIS A 1 197 ? -1.729 -20.590 -10.314 1.00 91.25 197 HIS A CA 1
ATOM 1530 C C . HIS A 1 197 ? -3.057 -20.068 -10.846 1.00 91.25 197 HIS A C 1
ATOM 1532 O O . HIS A 1 197 ? -3.869 -19.671 -10.017 1.00 91.25 197 HIS A O 1
ATOM 1538 N N . GLY A 1 198 ? -3.264 -20.062 -12.164 1.00 91.31 198 GLY A N 1
ATOM 1539 C CA . GLY A 1 198 ? -4.455 -19.530 -12.830 1.00 91.31 198 GLY A CA 1
ATOM 1540 C C . GLY A 1 198 ? -4.430 -18.015 -13.060 1.00 91.31 198 GLY A C 1
ATOM 1541 O O . GLY A 1 198 ? -5.249 -17.510 -13.815 1.00 91.31 198 GLY A O 1
ATOM 1542 N N . TYR A 1 199 ? -3.477 -17.287 -12.464 1.00 92.75 199 TYR A N 1
ATOM 1543 C CA . TYR A 1 199 ? -3.444 -15.819 -12.478 1.00 92.75 199 TYR A CA 1
ATOM 1544 C C . TYR A 1 199 ? -2.110 -15.303 -13.045 1.00 92.75 199 TYR A C 1
ATOM 1546 O O . TYR A 1 199 ? -1.061 -15.633 -12.468 1.00 92.75 199 TYR A O 1
ATOM 1554 N N . PRO A 1 200 ? -2.116 -14.502 -14.131 1.00 92.31 200 PRO A N 1
ATOM 1555 C CA . PRO A 1 200 ? -0.898 -13.935 -14.704 1.00 92.31 200 PRO A CA 1
ATOM 1556 C C . PRO A 1 200 ? -0.270 -12.865 -13.804 1.00 92.31 200 PRO A C 1
ATOM 1558 O O . PRO A 1 200 ? -0.904 -12.339 -12.888 1.00 92.31 200 PRO A O 1
ATOM 1561 N N . ILE A 1 201 ? 0.989 -12.524 -14.092 1.00 92.25 201 ILE A N 1
ATOM 1562 C CA . ILE A 1 201 ? 1.580 -11.274 -13.601 1.00 92.25 201 ILE A CA 1
ATOM 1563 C C . ILE A 1 201 ? 1.117 -10.156 -14.531 1.00 92.25 201 ILE A C 1
ATOM 1565 O O . ILE A 1 201 ? 1.331 -10.264 -15.735 1.00 92.25 201 ILE A O 1
ATOM 1569 N N . GLY A 1 202 ? 0.543 -9.086 -13.992 1.00 90.50 202 GLY A N 1
ATOM 1570 C CA . GLY A 1 202 ? 0.060 -7.954 -14.781 1.00 90.50 202 GLY A CA 1
ATOM 1571 C C . GLY A 1 202 ? 0.348 -6.621 -14.107 1.00 90.50 202 GLY A C 1
ATOM 1572 O O . GLY A 1 202 ? 0.420 -6.537 -12.882 1.00 90.50 202 GLY A O 1
ATOM 1573 N N . TRP A 1 203 ? 0.529 -5.574 -14.906 1.00 88.44 203 TRP A N 1
ATOM 1574 C CA . TRP A 1 203 ? 0.666 -4.209 -14.402 1.00 88.44 203 TRP A CA 1
ATOM 1575 C C . TRP A 1 203 ? -0.639 -3.453 -14.588 1.00 88.44 203 TRP A C 1
ATOM 1577 O O . TRP A 1 203 ? -1.207 -3.471 -15.675 1.00 88.44 203 TRP A O 1
ATOM 1587 N N . ILE A 1 204 ? -1.085 -2.794 -13.521 1.00 89.50 204 ILE A N 1
ATOM 1588 C CA . ILE A 1 204 ? -2.282 -1.956 -13.498 1.00 89.50 204 ILE A CA 1
ATOM 1589 C C . ILE A 1 204 ? -1.904 -0.550 -13.047 1.00 89.50 204 ILE A C 1
ATOM 1591 O O . ILE A 1 204 ? -1.092 -0.370 -12.132 1.00 89.50 204 ILE A O 1
ATOM 1595 N N . GLN A 1 205 ? -2.513 0.473 -13.643 1.00 88.56 205 GLN A N 1
ATOM 1596 C CA . GLN A 1 205 ? -2.414 1.818 -13.087 1.00 88.56 205 GLN A CA 1
ATOM 1597 C C . GLN A 1 205 ? -3.008 1.825 -11.677 1.00 88.56 205 GLN A C 1
ATOM 1599 O O . GLN A 1 205 ? -4.131 1.372 -11.455 1.00 88.56 205 GLN A O 1
ATOM 1604 N N . ARG A 1 206 ? -2.274 2.378 -10.705 1.00 88.94 206 ARG A N 1
ATOM 1605 C CA . ARG A 1 206 ? -2.736 2.440 -9.309 1.00 88.94 206 ARG A CA 1
ATOM 1606 C C . ARG A 1 206 ? -4.117 3.083 -9.183 1.00 88.94 206 ARG A C 1
ATOM 1608 O O . ARG A 1 206 ? -4.905 2.665 -8.342 1.00 88.94 206 ARG A O 1
ATOM 1615 N N . GLN A 1 207 ? -4.400 4.074 -10.024 1.00 89.44 207 GLN A N 1
ATOM 1616 C CA . GLN A 1 207 ? -5.700 4.724 -10.104 1.00 89.44 207 GLN A CA 1
ATOM 1617 C C . GLN A 1 207 ? -6.827 3.737 -10.437 1.00 89.44 207 GLN A C 1
ATOM 1619 O O . GLN A 1 207 ? -7.809 3.693 -9.703 1.00 89.44 207 GLN A O 1
ATOM 1624 N N . ASN A 1 208 ? -6.654 2.918 -11.478 1.00 92.00 208 ASN A N 1
ATOM 1625 C CA . ASN A 1 208 ? -7.648 1.933 -11.914 1.00 92.00 208 ASN A CA 1
ATOM 1626 C C . ASN A 1 208 ? -7.881 0.888 -10.820 1.00 92.00 208 ASN A C 1
ATOM 1628 O O . ASN A 1 208 ? -9.023 0.594 -10.489 1.00 92.00 208 ASN A O 1
ATOM 1632 N N . LEU A 1 209 ? -6.812 0.411 -10.170 1.00 94.44 209 LEU A N 1
ATOM 1633 C CA . LEU A 1 209 ? -6.937 -0.524 -9.048 1.00 94.44 209 LEU A CA 1
ATOM 1634 C C . LEU A 1 209 ? -7.735 0.073 -7.877 1.00 94.44 209 LEU A C 1
ATOM 1636 O O . LEU A 1 209 ? -8.610 -0.590 -7.325 1.00 94.44 209 LEU A O 1
ATOM 1640 N N . LEU A 1 210 ? -7.453 1.323 -7.493 1.00 95.12 210 LEU A N 1
ATOM 1641 C CA . LEU A 1 210 ? -8.209 2.009 -6.440 1.00 95.12 210 LEU A CA 1
ATOM 1642 C C . LEU A 1 210 ? -9.674 2.221 -6.842 1.00 95.12 210 LEU A C 1
ATOM 1644 O O . LEU A 1 210 ? -10.553 2.055 -6.000 1.00 95.12 210 LEU A O 1
ATOM 1648 N N . GLN A 1 211 ? -9.936 2.548 -8.111 1.00 95.06 211 GLN A N 1
ATOM 1649 C CA . GLN A 1 211 ? -11.292 2.723 -8.626 1.00 95.06 211 GLN A CA 1
ATOM 1650 C C . GLN A 1 211 ? -12.086 1.415 -8.570 1.00 95.06 211 GLN A C 1
ATOM 1652 O O . GLN A 1 211 ? -13.210 1.417 -8.076 1.00 95.06 211 GLN A O 1
ATOM 1657 N N . ILE A 1 212 ? -11.496 0.303 -9.022 1.00 96.75 212 ILE A N 1
ATOM 1658 C CA . ILE A 1 212 ? -12.114 -1.031 -8.971 1.00 96.75 212 ILE A CA 1
ATOM 1659 C C . ILE A 1 212 ? -12.436 -1.395 -7.519 1.00 96.75 212 ILE A C 1
ATOM 1661 O O . ILE A 1 212 ? -13.583 -1.706 -7.198 1.00 96.75 212 ILE A O 1
ATOM 1665 N N . LEU A 1 213 ? -11.458 -1.262 -6.616 1.00 97.25 213 LEU A N 1
ATOM 1666 C CA . LEU A 1 213 ? -11.654 -1.535 -5.190 1.00 97.25 213 LEU A CA 1
ATOM 1667 C C . LEU A 1 213 ? -12.776 -0.684 -4.587 1.00 97.25 213 LEU A C 1
ATOM 1669 O O . LEU A 1 213 ? -13.585 -1.194 -3.820 1.00 97.25 213 LEU A O 1
ATOM 1673 N N . PHE A 1 214 ? -12.840 0.604 -4.919 1.00 97.06 214 PHE A N 1
ATOM 1674 C CA . PHE A 1 214 ? -13.877 1.499 -4.414 1.00 97.06 214 PHE A CA 1
ATOM 1675 C C . PHE A 1 214 ? -15.267 1.182 -4.976 1.00 97.06 214 PHE A C 1
ATOM 1677 O O . PHE A 1 214 ? -16.253 1.201 -4.240 1.00 97.06 214 PHE A O 1
ATOM 1684 N N . ASN A 1 215 ? -15.359 0.855 -6.267 1.00 96.38 215 ASN A N 1
ATOM 1685 C CA . ASN A 1 215 ? -16.623 0.535 -6.929 1.00 96.38 215 ASN A CA 1
ATOM 1686 C C . ASN A 1 215 ? -17.314 -0.679 -6.303 1.00 96.38 215 ASN A C 1
ATOM 1688 O O . ASN A 1 215 ? -18.541 -0.678 -6.176 1.00 96.38 215 ASN A O 1
ATOM 1692 N N . HIS A 1 216 ? -16.521 -1.656 -5.865 1.00 95.94 216 HIS A N 1
ATOM 1693 C CA . HIS A 1 216 ? -16.981 -2.894 -5.235 1.00 95.94 216 HIS A CA 1
ATOM 1694 C C . HIS A 1 216 ? -17.391 -2.750 -3.764 1.00 95.94 216 HIS A C 1
ATOM 1696 O O . HIS A 1 216 ? -17.989 -3.673 -3.216 1.00 95.94 216 HIS A O 1
ATOM 1702 N N . ILE A 1 217 ? -17.161 -1.592 -3.133 1.00 95.38 217 ILE A N 1
ATOM 1703 C CA . ILE A 1 217 ? -17.719 -1.299 -1.807 1.00 95.38 217 ILE A CA 1
ATOM 1704 C C . ILE A 1 217 ? -19.209 -0.939 -1.978 1.00 95.38 217 ILE A C 1
ATOM 1706 O O . ILE A 1 217 ? -19.512 0.042 -2.670 1.00 95.38 217 ILE A O 1
ATOM 1710 N N . PRO A 1 218 ? -20.157 -1.680 -1.365 1.00 88.62 218 PRO A N 1
ATOM 1711 C CA . PRO A 1 218 ? -21.585 -1.364 -1.454 1.00 88.62 218 PRO A CA 1
ATOM 1712 C C . PRO A 1 218 ? -21.936 -0.040 -0.757 1.00 88.62 218 PRO A C 1
ATOM 1714 O O . PRO A 1 218 ? -22.577 0.819 -1.354 1.00 88.62 218 PRO A O 1
ATOM 1717 N N . GLU A 1 219 ? -21.451 0.143 0.473 1.00 88.44 219 GLU A N 1
ATOM 1718 C CA . GLU A 1 219 ? -21.714 1.298 1.349 1.00 88.44 219 GLU A CA 1
ATOM 1719 C C . GLU A 1 219 ? -20.654 2.397 1.137 1.00 88.44 219 GLU A C 1
ATOM 1721 O O . GLU A 1 219 ? -19.799 2.651 1.991 1.00 88.44 219 GLU A O 1
ATOM 1726 N N . LYS A 1 220 ? -20.638 3.012 -0.052 1.00 93.44 220 LYS A N 1
ATOM 1727 C CA . LYS A 1 220 ? -19.606 3.994 -0.458 1.00 93.44 220 LYS A CA 1
ATOM 1728 C C . LYS A 1 220 ? -19.542 5.214 0.463 1.00 93.44 220 LYS A C 1
ATOM 1730 O O . LYS A 1 220 ? -18.474 5.790 0.643 1.00 93.44 220 LYS A O 1
ATOM 1735 N N . GLU A 1 221 ? -20.658 5.575 1.085 1.00 94.62 221 GLU A N 1
ATOM 1736 C CA . GLU A 1 221 ? -20.781 6.632 2.089 1.00 94.62 221 GLU A CA 1
ATOM 1737 C C . GLU A 1 221 ? -19.937 6.386 3.349 1.00 94.62 221 GLU A C 1
ATOM 1739 O O . GLU A 1 221 ? -19.625 7.333 4.070 1.00 94.62 221 GLU A O 1
ATOM 1744 N N . LYS A 1 222 ? -19.502 5.141 3.597 1.00 96.19 222 LYS A N 1
ATOM 1745 C CA . LYS A 1 222 ? -18.564 4.801 4.678 1.00 96.19 222 LYS A CA 1
ATOM 1746 C C . LYS A 1 222 ? -17.108 5.122 4.337 1.00 96.19 222 LYS A C 1
ATOM 1748 O O . LYS A 1 222 ? -16.230 4.921 5.175 1.00 96.19 222 LYS A O 1
ATOM 1753 N N . VAL A 1 223 ? -16.825 5.618 3.133 1.00 98.00 223 VAL A N 1
ATOM 1754 C CA . VAL A 1 223 ? -15.502 6.105 2.732 1.00 98.00 223 VAL A CA 1
ATOM 1755 C C . VAL A 1 223 ? -15.501 7.628 2.777 1.00 98.00 223 VAL A C 1
ATOM 1757 O O . VAL A 1 223 ? -15.902 8.304 1.833 1.00 98.00 223 VAL A O 1
ATOM 1760 N N . LEU A 1 224 ? -15.045 8.177 3.901 1.00 98.12 224 LEU A N 1
ATOM 1761 C CA . LEU A 1 224 ? -15.010 9.613 4.139 1.00 98.12 224 LEU A CA 1
ATOM 1762 C C . LEU A 1 224 ? -13.706 10.216 3.618 1.00 98.12 224 LEU A C 1
ATOM 1764 O O . LEU A 1 224 ? -12.614 9.862 4.065 1.00 98.12 224 LEU A O 1
ATOM 1768 N N . LEU A 1 225 ? -13.846 11.162 2.696 1.00 97.38 225 LEU A N 1
ATOM 1769 C CA . LEU A 1 225 ? -12.752 11.911 2.082 1.00 97.38 225 LEU A CA 1
ATOM 1770 C C . LEU A 1 225 ? -12.436 13.184 2.879 1.00 97.38 225 LEU A C 1
ATOM 1772 O O . LEU A 1 225 ? -13.264 13.681 3.646 1.00 97.38 225 LEU A O 1
ATOM 1776 N N . GLY A 1 226 ? -11.225 13.714 2.711 1.00 96.44 226 GLY A N 1
ATOM 1777 C CA . GLY A 1 226 ? -10.740 14.895 3.432 1.00 96.44 226 GLY A CA 1
ATOM 1778 C C . GLY A 1 226 ? -10.554 14.676 4.940 1.00 96.44 226 GLY A C 1
ATOM 1779 O O . GLY A 1 226 ? -10.408 15.636 5.696 1.00 96.44 226 GLY A O 1
ATOM 1780 N N . LYS A 1 227 ? -10.568 13.423 5.409 1.00 97.81 227 LYS A N 1
ATOM 1781 C CA . LYS A 1 227 ? -10.456 13.045 6.823 1.00 97.81 227 LYS A CA 1
ATOM 1782 C C . LYS A 1 227 ? -9.025 12.662 7.163 1.00 97.81 227 LYS A C 1
ATOM 1784 O O . LYS A 1 227 ? -8.632 11.496 7.153 1.00 97.81 227 LYS A O 1
ATOM 1789 N N . LYS A 1 228 ? -8.217 13.676 7.473 1.00 97.69 228 LYS A N 1
ATOM 1790 C CA . LYS A 1 228 ? -6.837 13.482 7.926 1.00 97.69 228 LYS A CA 1
ATOM 1791 C C . LYS A 1 228 ? -6.798 13.102 9.402 1.00 97.69 228 LYS A C 1
ATOM 1793 O O . LYS A 1 228 ? -7.085 13.938 10.254 1.00 97.69 228 LYS A O 1
ATOM 1798 N N . PHE A 1 229 ? -6.385 11.873 9.695 1.00 98.19 229 PHE A N 1
ATOM 1799 C CA . PHE A 1 229 ? -6.139 11.397 11.056 1.00 98.19 229 PHE A CA 1
ATOM 1800 C C . PHE A 1 229 ? -5.070 12.230 11.780 1.00 98.19 229 PHE A C 1
ATOM 1802 O O . PHE A 1 229 ? -4.047 12.586 11.193 1.00 98.19 229 PHE A O 1
ATOM 1809 N N . VAL A 1 230 ? -5.300 12.504 13.066 1.00 96.56 230 VAL A N 1
ATOM 1810 C CA . VAL A 1 230 ? -4.374 13.245 13.939 1.00 96.56 230 VAL A CA 1
ATOM 1811 C C . VAL A 1 230 ? -3.962 12.416 15.150 1.00 96.56 230 VAL A C 1
ATOM 1813 O O . VAL A 1 230 ? -2.773 12.296 15.434 1.00 96.56 230 VAL A O 1
ATOM 1816 N N . LYS A 1 231 ? -4.933 11.858 15.878 1.00 95.50 231 LYS A N 1
ATOM 1817 C CA . LYS A 1 231 ? -4.693 11.048 17.078 1.00 95.50 231 LYS A CA 1
ATOM 1818 C C . LYS A 1 231 ? -5.843 10.080 17.328 1.00 95.50 231 LYS A C 1
ATOM 1820 O O . LYS A 1 231 ? -6.960 10.304 16.859 1.00 95.50 231 LYS A O 1
ATOM 1825 N N . ALA A 1 232 ? -5.568 9.042 18.109 1.00 95.44 232 ALA A N 1
ATOM 1826 C CA . ALA A 1 232 ? -6.581 8.141 18.635 1.00 95.44 232 ALA A CA 1
ATOM 1827 C C . ALA A 1 232 ? -6.477 8.031 20.158 1.00 95.44 232 ALA A C 1
ATOM 1829 O O . ALA A 1 232 ? -5.379 7.953 20.709 1.00 95.44 232 ALA A O 1
ATOM 1830 N N . GLU A 1 233 ? -7.629 7.989 20.817 1.00 91.81 233 GLU A N 1
ATOM 1831 C CA . GLU A 1 233 ? -7.765 7.790 22.257 1.00 91.81 233 GLU A CA 1
ATOM 1832 C C . GLU A 1 233 ? -8.290 6.372 22.507 1.00 91.81 233 GLU A C 1
ATOM 1834 O O . GLU A 1 233 ? -9.402 6.039 22.092 1.00 91.81 233 GLU A O 1
ATOM 1839 N N . SER A 1 234 ? -7.473 5.524 23.142 1.00 87.12 234 SER A N 1
ATOM 1840 C CA . SER A 1 234 ? -7.880 4.176 23.560 1.00 87.12 234 SER A CA 1
ATOM 1841 C C . SER A 1 234 ? -8.721 4.288 24.829 1.00 87.12 234 SER A C 1
ATOM 1843 O O . SER A 1 234 ? -8.279 4.861 25.824 1.00 87.12 234 SER A O 1
ATOM 1845 N N . LEU A 1 235 ? -9.939 3.756 24.793 1.00 84.25 235 LEU A N 1
ATOM 1846 C CA . LEU A 1 235 ? -10.867 3.705 25.918 1.00 84.25 235 LEU A CA 1
ATOM 1847 C C . LEU A 1 235 ? -11.150 2.239 26.292 1.00 84.25 235 LEU A C 1
ATOM 1849 O O . LEU A 1 235 ? -11.036 1.346 25.441 1.00 84.25 235 LEU A O 1
ATOM 1853 N N . PRO A 1 236 ? -11.604 1.959 27.530 1.00 79.25 236 PRO A N 1
ATOM 1854 C CA . PRO A 1 236 ? -11.971 0.602 27.940 1.00 79.25 236 PRO A CA 1
ATOM 1855 C C . PRO A 1 236 ? -12.974 -0.071 26.997 1.00 79.25 236 PRO A C 1
ATOM 1857 O O . PRO A 1 236 ? -12.835 -1.256 26.715 1.00 79.25 236 PRO A O 1
ATOM 1860 N N . GLU A 1 237 ? -13.907 0.700 26.430 1.00 79.88 237 GLU A N 1
ATOM 1861 C CA . GLU A 1 237 ? -15.002 0.215 25.575 1.00 79.88 237 GLU A CA 1
ATOM 1862 C C . GLU A 1 237 ? -14.838 0.554 24.082 1.00 79.88 237 GLU A C 1
ATOM 1864 O O . GLU A 1 237 ? -15.753 0.323 23.301 1.00 79.88 237 GLU A O 1
ATOM 1869 N N . GLY A 1 238 ? -13.711 1.130 23.648 1.00 89.06 238 GLY A N 1
ATOM 1870 C CA . GLY A 1 238 ? -13.530 1.476 22.235 1.00 89.06 238 GLY A CA 1
ATOM 1871 C C . GLY A 1 238 ? -12.332 2.369 21.951 1.00 89.06 238 GLY A C 1
ATOM 1872 O O . GLY A 1 238 ? -11.436 2.520 22.772 1.00 89.06 238 GLY A O 1
ATOM 1873 N N . VAL A 1 239 ? -12.328 2.981 20.776 1.00 93.62 239 VAL A N 1
ATOM 1874 C CA . VAL A 1 239 ? -11.358 3.986 20.350 1.00 93.62 239 VAL A CA 1
ATOM 1875 C C . VAL A 1 239 ? -12.098 5.202 19.800 1.00 93.62 239 VAL A C 1
ATOM 1877 O O . VAL A 1 239 ? -13.098 5.059 19.091 1.00 93.62 239 VAL A O 1
ATOM 1880 N N . ILE A 1 240 ? -11.616 6.402 20.125 1.00 95.94 240 ILE A N 1
ATOM 1881 C CA . ILE A 1 240 ? -12.061 7.646 19.486 1.00 95.94 240 ILE A CA 1
ATOM 1882 C C . ILE A 1 240 ? -10.948 8.138 18.571 1.00 95.94 240 ILE A C 1
ATOM 1884 O O . ILE A 1 240 ? -9.807 8.310 18.992 1.00 95.94 240 ILE A O 1
ATOM 1888 N N . VAL A 1 241 ? -11.285 8.341 17.304 1.00 97.69 241 VAL A N 1
ATOM 1889 C CA . VAL A 1 241 ? -10.368 8.746 16.241 1.00 97.69 241 VAL A CA 1
ATOM 1890 C C . VAL A 1 241 ? -10.638 10.198 15.884 1.00 97.69 241 VAL A C 1
ATOM 1892 O O . VAL A 1 241 ? -11.756 10.531 15.497 1.00 97.69 241 VAL A O 1
ATOM 1895 N N . HIS A 1 242 ? -9.623 11.054 15.989 1.00 97.81 242 HIS A N 1
ATOM 1896 C CA . HIS A 1 242 ? -9.741 12.491 15.748 1.00 97.81 242 HIS A CA 1
ATOM 1897 C C . HIS A 1 242 ? -9.097 12.892 14.423 1.00 97.81 242 HIS A C 1
ATOM 1899 O O . HIS A 1 242 ? -7.974 12.473 14.114 1.00 97.81 242 HIS A O 1
ATOM 1905 N N . CYS A 1 243 ? -9.793 13.742 13.672 1.00 97.94 243 CYS A N 1
ATOM 1906 C CA . CYS A 1 243 ? -9.334 14.288 12.401 1.00 97.94 243 CYS A CA 1
ATOM 1907 C C . CYS A 1 243 ? -8.940 15.768 12.514 1.00 97.94 243 CYS A C 1
ATOM 1909 O O . CYS A 1 243 ? -9.345 16.472 13.438 1.00 97.94 243 CYS A O 1
ATOM 1911 N N . SER A 1 244 ? -8.148 16.259 11.557 1.00 97.50 244 SER A N 1
ATOM 1912 C CA . SER A 1 244 ? -7.640 17.640 11.565 1.00 97.50 244 SER A CA 1
ATOM 1913 C C . SER A 1 244 ? -8.712 18.707 11.343 1.00 97.50 244 SER A C 1
ATOM 1915 O O . SER A 1 244 ? -8.467 19.872 11.627 1.00 97.50 244 SER A O 1
ATOM 1917 N N . ASP A 1 245 ? -9.877 18.324 10.823 1.00 94.56 245 ASP A N 1
ATOM 1918 C CA . ASP A 1 245 ? -11.043 19.196 10.637 1.00 94.56 245 ASP A CA 1
ATOM 1919 C C . ASP A 1 245 ? -11.914 19.310 11.904 1.00 94.56 245 ASP A C 1
ATOM 1921 O O . ASP A 1 245 ? -12.989 19.903 11.866 1.00 94.56 245 ASP A O 1
ATOM 1925 N N . GLY A 1 246 ? -11.477 18.716 13.020 1.00 95.75 246 GLY A N 1
ATOM 1926 C CA . GLY A 1 246 ? -12.212 18.672 14.283 1.00 95.75 246 GLY A CA 1
ATOM 1927 C C . GLY A 1 246 ? -13.238 17.538 14.375 1.00 95.75 246 GLY A C 1
ATOM 1928 O O . GLY A 1 246 ? -13.764 17.287 15.461 1.00 95.75 246 GLY A O 1
ATOM 1929 N N . SER A 1 247 ? -13.504 16.806 13.286 1.00 96.81 247 SER A N 1
ATOM 1930 C CA . SER A 1 247 ? -14.409 15.656 13.332 1.00 96.81 247 SER A CA 1
ATOM 1931 C C . SER A 1 247 ? -13.803 14.494 14.123 1.00 96.81 247 SER A C 1
ATOM 1933 O O . SER A 1 247 ? -12.584 14.302 14.164 1.00 96.81 247 SER A O 1
ATOM 1935 N N . SER A 1 248 ? -14.664 13.729 14.795 1.00 97.00 248 SER A N 1
ATOM 1936 C CA . SER A 1 248 ? -14.262 12.586 15.615 1.00 97.00 248 SER A CA 1
ATOM 1937 C C . SER A 1 248 ? -15.189 11.399 15.378 1.00 97.00 248 SER A C 1
ATOM 1939 O O . SER A 1 248 ? -16.396 11.578 15.222 1.00 97.00 248 SER A O 1
ATOM 1941 N N . TYR A 1 249 ? -14.628 10.191 15.374 1.00 96.62 249 TYR A N 1
ATOM 1942 C CA . TYR A 1 249 ? -15.357 8.956 15.081 1.00 96.62 249 TYR A CA 1
ATOM 1943 C C . TYR A 1 249 ? -15.059 7.901 16.139 1.00 96.62 249 TYR A C 1
ATOM 1945 O O . TYR A 1 249 ? -13.902 7.664 16.482 1.00 96.62 249 TYR A O 1
ATOM 1953 N N . LYS A 1 250 ? -16.110 7.258 16.649 1.00 94.62 250 LYS A N 1
ATOM 1954 C CA . LYS A 1 250 ? -15.998 6.159 17.609 1.00 94.62 250 LYS A CA 1
ATOM 1955 C C . LYS A 1 250 ? -15.995 4.821 16.873 1.00 94.62 250 LYS A C 1
ATOM 1957 O O . LYS A 1 250 ? -16.813 4.620 15.976 1.00 94.62 250 LYS A O 1
ATOM 1962 N N . GLY A 1 251 ? -15.121 3.914 17.291 1.00 93.50 251 GLY A N 1
ATOM 1963 C CA . GLY A 1 251 ? -15.127 2.509 16.886 1.00 93.50 251 GLY A CA 1
ATOM 1964 C C . GLY A 1 251 ? -14.565 1.612 17.983 1.00 93.50 251 GLY A C 1
ATOM 1965 O O . GLY A 1 251 ? -14.327 2.063 19.100 1.00 93.50 251 GLY A O 1
ATOM 1966 N N . ASP A 1 252 ? -14.327 0.349 17.662 1.00 92.50 252 ASP A N 1
ATOM 1967 C CA . ASP A 1 252 ? -13.760 -0.640 18.584 1.00 92.50 252 ASP A CA 1
ATOM 1968 C C . ASP A 1 252 ? -12.269 -0.858 18.346 1.00 92.50 252 ASP A C 1
ATOM 1970 O O . ASP A 1 252 ? -11.511 -1.095 19.291 1.00 92.50 252 ASP A O 1
ATOM 1974 N N . ILE A 1 253 ? -11.864 -0.780 17.078 1.00 94.69 253 ILE A N 1
ATOM 1975 C CA . ILE A 1 253 ? -10.501 -1.007 16.598 1.00 94.69 253 ILE A CA 1
ATOM 1976 C C . ILE A 1 253 ? -10.177 0.064 15.556 1.00 94.69 253 ILE A C 1
ATOM 1978 O O . ILE A 1 253 ? -11.017 0.399 14.718 1.00 94.69 253 ILE A O 1
ATOM 1982 N N . ILE A 1 254 ? -8.948 0.573 15.590 1.00 97.94 254 ILE A N 1
ATOM 1983 C CA . ILE A 1 254 ? -8.373 1.426 14.551 1.00 97.94 254 ILE A CA 1
ATOM 1984 C C . ILE A 1 254 ? -7.317 0.647 13.763 1.00 97.94 254 ILE A C 1
ATOM 1986 O O . ILE A 1 254 ? -6.449 -0.010 14.340 1.00 97.94 254 ILE A O 1
ATOM 1990 N N . ILE A 1 255 ? -7.382 0.733 12.435 1.00 98.44 255 ILE A N 1
ATOM 1991 C CA . ILE A 1 255 ? -6.461 0.067 11.516 1.00 98.44 255 ILE A CA 1
ATOM 1992 C C . ILE A 1 255 ? -5.752 1.099 10.639 1.00 98.44 255 ILE A C 1
ATOM 1994 O O . ILE A 1 255 ? -6.386 1.815 9.868 1.00 98.44 255 ILE A O 1
ATOM 1998 N N . GLY A 1 256 ? -4.425 1.155 10.738 1.00 98.19 256 GLY A N 1
ATOM 1999 C CA . GLY A 1 256 ? -3.561 1.976 9.894 1.00 98.19 256 GLY A CA 1
ATOM 2000 C C . GLY A 1 256 ? -3.285 1.315 8.548 1.00 98.19 256 GLY A C 1
ATOM 2001 O O . GLY A 1 256 ? -2.551 0.329 8.473 1.00 98.19 256 GLY A O 1
ATOM 2002 N N . ALA A 1 257 ? -3.849 1.878 7.484 1.00 97.56 257 ALA A N 1
ATOM 2003 C CA . ALA A 1 257 ? -3.582 1.548 6.085 1.00 97.56 257 ALA A CA 1
ATOM 2004 C C . ALA A 1 257 ? -3.094 2.792 5.307 1.00 97.56 257 ALA A C 1
ATOM 2006 O O . ALA A 1 257 ? -3.281 2.916 4.094 1.00 97.56 257 ALA A O 1
ATOM 2007 N N . ASP A 1 258 ? -2.449 3.714 6.019 1.00 95.81 258 ASP A N 1
ATOM 2008 C CA . ASP A 1 258 ? -2.031 5.062 5.618 1.00 95.81 258 ASP A CA 1
ATOM 2009 C C . ASP A 1 258 ? -0.567 5.144 5.136 1.00 95.81 258 ASP A C 1
ATOM 2011 O O . ASP A 1 258 ? 0.003 6.225 4.989 1.00 95.81 258 ASP A O 1
ATOM 2015 N N . GLY A 1 259 ? 0.032 3.995 4.809 1.00 93.06 259 GLY A N 1
ATOM 2016 C CA . GLY A 1 259 ? 1.304 3.896 4.086 1.00 93.06 259 GLY A CA 1
ATOM 2017 C C . GLY A 1 259 ? 2.564 3.961 4.955 1.00 93.06 259 GLY A C 1
ATOM 2018 O O . GLY A 1 259 ? 2.511 3.913 6.181 1.00 93.06 259 GLY A O 1
ATOM 2019 N N . ALA A 1 260 ? 3.729 4.060 4.303 1.00 92.19 260 ALA A N 1
ATOM 2020 C CA . ALA A 1 260 ? 5.050 3.936 4.939 1.00 92.19 260 ALA A CA 1
ATOM 2021 C C . ALA A 1 260 ? 5.260 4.886 6.129 1.00 92.19 260 ALA A C 1
ATOM 2023 O O . ALA A 1 260 ? 5.846 4.499 7.142 1.00 92.19 260 ALA A O 1
ATOM 2024 N N . HIS A 1 261 ? 4.701 6.095 6.064 1.00 92.94 261 HIS A N 1
ATOM 2025 C CA . HIS A 1 261 ? 4.757 7.101 7.128 1.00 92.94 261 HIS A CA 1
ATOM 2026 C C . HIS A 1 261 ? 3.497 7.123 8.007 1.00 92.94 261 HIS A C 1
ATOM 2028 O O . HIS A 1 261 ? 3.088 8.189 8.462 1.00 92.94 261 HIS A O 1
ATOM 2034 N N . SER A 1 262 ? 2.887 5.954 8.234 1.00 96.69 262 SER A N 1
ATOM 2035 C CA . SER A 1 262 ? 1.654 5.786 9.007 1.00 96.69 262 SER A CA 1
ATOM 2036 C C . SER A 1 262 ? 1.627 6.613 10.291 1.00 96.69 262 SER A C 1
ATOM 2038 O O . SER A 1 262 ? 2.491 6.491 11.165 1.00 96.69 262 SER A O 1
ATOM 2040 N N . SER A 1 263 ? 0.598 7.447 10.397 1.00 96.81 263 SER A N 1
ATOM 2041 C CA . SER A 1 263 ? 0.286 8.239 11.580 1.00 96.81 263 SER A CA 1
ATOM 2042 C C . SER A 1 263 ? -0.417 7.374 12.629 1.00 96.81 263 SER A C 1
ATOM 2044 O O . SER A 1 263 ? -0.182 7.559 13.823 1.00 96.81 263 SER A O 1
ATOM 2046 N N . VAL A 1 264 ? -1.192 6.362 12.215 1.00 97.75 264 VAL A N 1
ATOM 2047 C CA . VAL A 1 264 ? -1.757 5.370 13.149 1.00 97.75 264 VAL A CA 1
ATOM 2048 C C . VAL A 1 264 ? -0.652 4.585 13.848 1.00 97.75 264 VAL A C 1
ATOM 2050 O O . VAL A 1 264 ? -0.694 4.448 15.068 1.00 97.75 264 VAL A O 1
ATOM 2053 N N . ARG A 1 265 ? 0.382 4.144 13.119 1.00 96.38 265 ARG A N 1
ATOM 2054 C CA . ARG A 1 265 ? 1.541 3.463 13.716 1.00 96.38 265 ARG A CA 1
ATOM 2055 C C . ARG A 1 265 ? 2.269 4.353 14.721 1.00 96.38 265 ARG A C 1
ATOM 2057 O O . ARG A 1 265 ? 2.636 3.890 15.795 1.00 96.38 265 ARG A O 1
ATOM 2064 N N . GLN A 1 266 ? 2.446 5.637 14.408 1.00 95.25 266 GLN A N 1
ATOM 2065 C CA . GLN A 1 266 ? 3.049 6.593 15.343 1.00 95.25 266 GLN A CA 1
ATOM 2066 C C . GLN A 1 266 ? 2.194 6.776 16.606 1.00 95.25 266 GLN A C 1
ATOM 2068 O O . GLN A 1 266 ? 2.734 6.751 17.711 1.00 95.25 266 GLN A O 1
ATOM 2073 N N . SER A 1 267 ? 0.869 6.891 16.459 1.00 95.94 267 SER A N 1
ATOM 2074 C CA . SER A 1 267 ? -0.069 6.958 17.589 1.00 95.94 267 SER A CA 1
ATOM 2075 C C . SER A 1 267 ? -0.035 5.679 18.434 1.00 95.94 267 SER A C 1
ATOM 2077 O O . SER A 1 267 ? -0.050 5.754 19.661 1.00 95.94 267 SER A O 1
ATOM 2079 N N . MET A 1 268 ? 0.057 4.515 17.788 1.00 95.62 268 MET A N 1
ATOM 2080 C CA . MET A 1 268 ? 0.188 3.213 18.440 1.00 95.62 268 MET A CA 1
ATOM 2081 C C . MET A 1 268 ? 1.476 3.137 19.265 1.00 95.62 268 MET A C 1
ATOM 2083 O O . MET A 1 268 ? 1.431 2.829 20.453 1.00 95.62 268 MET A O 1
ATOM 2087 N N . TRP A 1 269 ? 2.620 3.487 18.669 1.00 94.69 269 TRP A N 1
ATOM 2088 C CA . TRP A 1 269 ? 3.897 3.550 19.379 1.00 94.69 269 TRP A CA 1
ATOM 2089 C C . TRP A 1 269 ? 3.845 4.518 20.555 1.00 94.69 269 TRP A C 1
ATOM 2091 O O . TRP A 1 269 ? 4.305 4.172 21.636 1.00 94.69 269 TRP A O 1
ATOM 2101 N N . GLN A 1 270 ? 3.237 5.696 20.395 1.00 93.50 270 GLN A N 1
ATOM 2102 C CA . GLN A 1 270 ? 3.084 6.635 21.504 1.00 93.50 270 GLN A CA 1
ATOM 2103 C C . GLN A 1 270 ? 2.264 6.039 22.656 1.00 93.50 270 GLN A C 1
ATOM 2105 O O . GLN A 1 270 ? 2.632 6.197 23.819 1.00 93.50 270 GLN A O 1
ATOM 2110 N N . HIS A 1 271 ? 1.194 5.306 22.348 1.00 92.62 271 HIS A N 1
ATOM 2111 C CA . HIS A 1 271 ? 0.405 4.617 23.363 1.00 92.62 271 HIS A CA 1
ATOM 2112 C C . HIS A 1 271 ? 1.217 3.527 24.082 1.00 92.62 271 HIS A C 1
ATOM 2114 O O . HIS A 1 271 ? 1.152 3.409 25.305 1.00 92.62 271 HIS A O 1
ATOM 2120 N N . MET A 1 272 ? 2.038 2.769 23.351 1.00 93.44 272 MET A N 1
ATOM 2121 C CA . MET A 1 272 ? 2.953 1.780 23.934 1.00 93.44 272 MET A CA 1
ATOM 2122 C C . MET A 1 272 ? 3.990 2.430 24.864 1.00 93.44 272 MET A C 1
ATOM 2124 O O . MET A 1 272 ? 4.243 1.911 25.952 1.00 93.44 272 MET A O 1
ATOM 2128 N N . ARG A 1 273 ? 4.549 3.592 24.490 1.00 94.00 273 ARG A N 1
ATOM 2129 C CA . ARG A 1 273 ? 5.474 4.362 25.349 1.00 94.00 273 ARG A CA 1
ATOM 2130 C C . ARG A 1 273 ? 4.828 4.778 26.656 1.00 94.00 273 ARG A C 1
ATOM 2132 O O . ARG A 1 273 ? 5.401 4.558 27.719 1.00 94.00 273 ARG A O 1
ATOM 2139 N N . ASN A 1 274 ? 3.616 5.323 26.574 1.00 91.69 274 ASN A N 1
ATOM 2140 C CA . ASN A 1 274 ? 2.859 5.762 27.744 1.00 91.69 274 ASN A CA 1
ATOM 2141 C C . ASN A 1 274 ? 2.542 4.599 28.708 1.00 91.69 274 ASN A C 1
ATOM 2143 O O . ASN A 1 274 ? 2.313 4.839 29.887 1.00 91.69 274 ASN A O 1
ATOM 2147 N N . ASN A 1 275 ? 2.582 3.351 28.226 1.00 91.94 275 ASN A N 1
ATOM 2148 C CA . ASN A 1 275 ? 2.407 2.128 29.015 1.00 91.94 275 ASN A CA 1
ATOM 2149 C C . ASN A 1 275 ? 3.740 1.429 29.367 1.00 91.94 275 ASN A C 1
ATOM 2151 O O . ASN A 1 275 ? 3.757 0.250 29.712 1.00 91.94 275 ASN A O 1
ATOM 2155 N N . GLY A 1 276 ? 4.872 2.137 29.282 1.00 93.19 276 GLY A N 1
ATOM 2156 C CA . GLY A 1 276 ? 6.175 1.646 29.743 1.00 93.19 276 GLY A CA 1
ATOM 2157 C C . GLY A 1 276 ? 6.906 0.703 28.780 1.00 93.19 276 GLY A C 1
ATOM 2158 O O . GLY A 1 276 ? 7.900 0.094 29.170 1.00 93.19 276 GLY A O 1
ATOM 2159 N N . LEU A 1 277 ? 6.468 0.586 27.520 1.00 92.50 277 LEU A N 1
ATOM 2160 C CA . LEU A 1 277 ? 7.045 -0.348 26.540 1.00 92.50 277 LEU A CA 1
ATOM 2161 C C . LEU A 1 277 ? 8.087 0.285 25.598 1.00 92.50 277 LEU A C 1
ATOM 2163 O O . LEU A 1 277 ? 8.356 -0.253 24.525 1.00 92.50 277 LEU A O 1
ATOM 2167 N N . GLU A 1 278 ? 8.708 1.404 25.987 1.00 91.44 278 GLU A N 1
ATOM 2168 C CA . GLU A 1 278 ? 9.701 2.125 25.164 1.00 91.44 278 GLU A CA 1
ATOM 2169 C C . GLU A 1 278 ? 10.825 1.211 24.651 1.00 91.44 278 GLU A C 1
ATOM 2171 O O . GLU A 1 278 ? 11.185 1.250 23.476 1.00 91.44 278 GLU A O 1
ATOM 2176 N N . GLN A 1 279 ? 11.371 0.353 25.520 1.00 88.69 279 GLN A N 1
ATOM 2177 C CA . GLN A 1 279 ? 12.495 -0.513 25.148 1.00 88.69 279 GLN A CA 1
ATOM 2178 C C . GLN A 1 279 ? 12.110 -1.552 24.091 1.00 88.69 279 GLN A C 1
ATOM 2180 O O . GLN A 1 279 ? 12.947 -1.922 23.271 1.00 88.69 279 GLN A O 1
ATOM 2185 N N . ILE A 1 280 ? 10.846 -1.981 24.081 1.00 87.88 280 ILE A N 1
ATOM 2186 C CA . ILE A 1 280 ? 10.330 -2.982 23.146 1.00 87.88 280 ILE A CA 1
ATOM 2187 C C . ILE A 1 280 ? 10.179 -2.378 21.743 1.00 87.88 280 ILE A C 1
ATOM 2189 O O . ILE A 1 280 ? 10.546 -3.004 20.754 1.00 87.88 280 ILE A O 1
ATOM 2193 N N . ILE A 1 281 ? 9.715 -1.129 21.644 1.00 91.62 281 ILE A N 1
ATOM 2194 C CA . ILE A 1 281 ? 9.473 -0.471 20.348 1.00 91.62 281 ILE A CA 1
ATOM 2195 C C . ILE A 1 281 ? 10.698 0.263 19.782 1.00 91.62 281 ILE A C 1
ATOM 2197 O O . ILE A 1 281 ? 10.653 0.797 18.672 1.00 91.62 281 ILE A O 1
ATOM 2201 N N . LYS A 1 282 ? 11.809 0.319 20.525 1.00 88.56 282 LYS A N 1
ATOM 2202 C CA . LYS A 1 282 ? 13.018 1.049 20.116 1.00 88.56 282 LYS A CA 1
ATOM 2203 C C . LYS A 1 282 ? 13.544 0.585 18.756 1.00 88.56 282 LYS A C 1
ATOM 2205 O O . LYS A 1 282 ? 13.942 1.417 17.940 1.00 88.56 282 LYS A O 1
ATOM 2210 N N . LYS A 1 283 ? 13.503 -0.726 18.495 1.00 86.62 283 LYS A N 1
ATOM 2211 C CA . LYS A 1 283 ? 13.879 -1.293 17.195 1.00 86.62 283 LYS A CA 1
ATOM 2212 C C . LYS A 1 283 ? 12.980 -0.741 16.089 1.00 86.62 283 LYS A C 1
ATOM 2214 O O . LYS A 1 283 ? 13.476 -0.073 15.186 1.00 86.62 283 LYS A O 1
ATOM 2219 N N . ASP A 1 284 ? 11.668 -0.898 16.242 1.00 89.12 284 ASP A N 1
ATOM 2220 C CA . ASP A 1 284 ? 10.676 -0.446 15.265 1.00 89.12 284 ASP A CA 1
ATOM 2221 C C . ASP A 1 284 ? 10.822 1.039 14.918 1.00 89.12 284 ASP A C 1
ATOM 2223 O O . ASP A 1 284 ? 10.826 1.425 13.752 1.00 89.12 284 ASP A O 1
ATOM 2227 N N . THR A 1 285 ? 11.038 1.891 15.916 1.00 87.25 285 THR A N 1
ATOM 2228 C CA . THR A 1 285 ? 11.135 3.345 15.700 1.00 87.25 285 THR A CA 1
ATOM 2229 C C . THR A 1 285 ? 12.399 3.787 14.947 1.00 87.25 285 THR A C 1
ATOM 2231 O O . THR A 1 285 ? 12.466 4.930 14.497 1.00 87.25 285 THR A O 1
ATOM 2234 N N . THR A 1 286 ? 13.385 2.899 14.767 1.00 89.12 286 THR A N 1
ATOM 2235 C CA . THR A 1 286 ? 14.667 3.190 14.093 1.00 89.12 286 THR A CA 1
ATOM 2236 C C . THR A 1 286 ? 14.928 2.337 12.845 1.00 89.12 286 THR A C 1
ATOM 2238 O O . THR A 1 286 ? 15.980 2.479 12.215 1.00 89.12 286 THR A O 1
ATOM 2241 N N . GLU A 1 287 ? 13.972 1.484 12.465 1.00 91.81 287 GLU A N 1
ATOM 2242 C CA . GLU A 1 287 ? 14.127 0.475 11.408 1.00 91.81 287 GLU A CA 1
ATOM 2243 C C . GLU A 1 287 ? 14.141 1.069 9.987 1.00 91.81 287 GLU A C 1
ATOM 2245 O O . GLU A 1 287 ? 14.754 0.504 9.085 1.00 91.81 287 GLU A O 1
ATOM 2250 N N . MET A 1 288 ? 13.497 2.223 9.769 1.00 94.81 288 MET A N 1
ATOM 2251 C CA . MET A 1 288 ? 13.335 2.798 8.427 1.00 94.81 288 MET A CA 1
ATOM 2252 C C . MET A 1 288 ? 14.659 3.294 7.841 1.00 94.81 288 MET A C 1
ATOM 2254 O O . MET A 1 288 ? 15.294 4.214 8.373 1.00 94.81 288 MET A O 1
ATOM 2258 N N . THR A 1 289 ? 15.043 2.730 6.696 1.00 95.50 289 THR A N 1
ATOM 2259 C CA . THR A 1 289 ? 16.271 3.084 5.976 1.00 95.50 289 THR A CA 1
ATOM 2260 C C . THR A 1 289 ? 16.048 3.225 4.475 1.00 95.50 289 THR A C 1
ATOM 2262 O O . THR A 1 289 ? 15.056 2.743 3.949 1.00 95.50 289 THR A O 1
ATOM 2265 N N . ALA A 1 290 ? 16.972 3.881 3.775 1.00 95.44 290 ALA A N 1
ATOM 2266 C CA . ALA A 1 290 ? 16.999 3.922 2.314 1.00 95.44 290 ALA A CA 1
ATOM 2267 C C . ALA A 1 290 ? 18.449 3.839 1.829 1.00 95.44 290 ALA A C 1
ATOM 2269 O O . ALA A 1 290 ? 19.322 4.548 2.332 1.00 95.44 290 ALA A O 1
ATOM 2270 N N . GLN A 1 291 ? 18.723 2.954 0.873 1.00 94.88 291 GLN A N 1
ATOM 2271 C CA . GLN A 1 291 ? 20.058 2.785 0.272 1.00 94.88 291 GLN A CA 1
ATOM 2272 C C . GLN A 1 291 ? 20.053 2.979 -1.251 1.00 94.88 291 GLN A C 1
ATOM 2274 O O . GLN A 1 291 ? 21.106 3.114 -1.883 1.00 94.88 291 GLN A O 1
ATOM 2279 N N . TYR A 1 292 ? 18.865 3.006 -1.838 1.00 94.81 292 TYR A N 1
ATOM 2280 C CA . TYR A 1 292 ? 18.644 3.215 -3.256 1.00 94.81 292 TYR A CA 1
ATOM 2281 C C . TYR A 1 292 ? 17.646 4.353 -3.434 1.00 94.81 292 TYR A C 1
ATOM 2283 O O . TYR A 1 292 ? 16.870 4.663 -2.531 1.00 94.81 292 TYR A O 1
ATOM 2291 N N . SER A 1 293 ? 17.649 4.961 -4.608 1.00 95.12 293 SER A N 1
ATOM 2292 C CA . SER A 1 293 ? 16.603 5.876 -5.045 1.00 95.12 293 SER A CA 1
ATOM 2293 C C . SER A 1 293 ? 16.094 5.431 -6.408 1.00 95.12 293 SER A C 1
ATOM 2295 O O . SER A 1 293 ? 16.773 4.703 -7.138 1.00 95.12 293 SER A O 1
ATOM 2297 N N . CYS A 1 294 ? 14.869 5.818 -6.738 1.00 94.94 294 CYS A N 1
ATOM 2298 C CA . CYS A 1 294 ? 14.239 5.457 -7.991 1.00 94.94 294 CYS A CA 1
ATOM 2299 C C . CYS A 1 294 ? 13.597 6.679 -8.624 1.00 94.94 294 CYS A C 1
ATOM 2301 O O . CYS A 1 294 ? 12.761 7.339 -8.001 1.00 94.94 294 CYS A O 1
ATOM 2303 N N . VAL A 1 295 ? 13.982 6.948 -9.869 1.00 95.62 295 VAL A N 1
ATOM 2304 C CA . VAL A 1 295 ? 13.155 7.728 -10.780 1.00 95.62 295 VAL A CA 1
ATOM 2305 C C . VAL A 1 295 ? 12.244 6.754 -11.509 1.00 95.62 295 VAL A C 1
ATOM 2307 O O . VAL A 1 295 ? 12.721 5.760 -12.052 1.00 95.62 295 VAL A O 1
ATOM 2310 N N . TYR A 1 296 ? 10.946 7.013 -11.514 1.00 93.56 296 TYR A N 1
ATOM 2311 C CA . TYR A 1 296 ? 9.987 6.194 -12.241 1.00 93.56 296 TYR A CA 1
ATOM 2312 C C . TYR A 1 296 ? 8.967 7.065 -12.947 1.00 93.56 296 TYR A C 1
ATOM 2314 O O . TYR A 1 296 ? 8.629 8.150 -12.466 1.00 93.56 296 TYR A O 1
ATOM 2322 N N . GLY A 1 297 ? 8.460 6.568 -14.068 1.00 92.25 297 GLY A N 1
ATOM 2323 C CA . GLY A 1 297 ? 7.515 7.312 -14.876 1.00 92.25 297 GLY A CA 1
ATOM 2324 C C . GLY A 1 297 ? 6.583 6.447 -15.705 1.00 92.25 297 GLY A C 1
ATOM 2325 O O . GLY A 1 297 ? 6.748 5.229 -15.830 1.00 92.25 297 GLY A O 1
ATOM 2326 N N . VAL A 1 298 ? 5.581 7.132 -16.241 1.00 92.31 298 VAL A N 1
ATOM 2327 C CA . VAL A 1 298 ? 4.644 6.630 -17.240 1.00 92.31 298 VAL A CA 1
ATOM 2328 C C . VAL A 1 298 ? 4.895 7.408 -18.524 1.00 92.31 298 VAL A C 1
ATOM 2330 O O . VAL A 1 298 ? 4.930 8.638 -18.493 1.00 92.31 298 VAL A O 1
ATOM 2333 N N . SER A 1 299 ? 5.063 6.701 -19.635 1.00 93.31 299 SER A N 1
ATOM 2334 C CA . SER A 1 299 ? 5.239 7.293 -20.962 1.00 93.31 299 SER A CA 1
ATOM 2335 C C . SER A 1 299 ? 4.260 6.682 -21.954 1.00 93.31 299 SER A C 1
ATOM 2337 O O . SER A 1 299 ? 3.793 5.562 -21.758 1.00 93.31 299 SER A O 1
ATOM 2339 N N . GLU A 1 300 ? 3.985 7.382 -23.048 1.00 92.62 300 GLU A N 1
ATOM 2340 C CA . GLU A 1 300 ? 3.381 6.745 -24.222 1.00 92.62 300 GLU A CA 1
ATOM 2341 C C . GLU A 1 300 ? 4.333 5.700 -24.824 1.00 92.62 300 GLU A C 1
ATOM 2343 O O . GLU A 1 300 ? 5.560 5.811 -24.708 1.00 92.62 300 GLU A O 1
ATOM 2348 N N . ASN A 1 301 ? 3.777 4.704 -25.516 1.00 88.81 301 ASN A N 1
ATOM 2349 C CA . ASN A 1 301 ? 4.570 3.649 -26.133 1.00 88.81 301 ASN A CA 1
ATOM 2350 C C . ASN A 1 301 ? 5.555 4.190 -27.187 1.00 88.81 301 ASN A C 1
ATOM 2352 O O . ASN A 1 301 ? 5.326 5.188 -27.890 1.00 88.81 301 ASN A O 1
ATOM 2356 N N . VAL A 1 302 ? 6.691 3.504 -27.290 1.00 92.25 302 VAL A N 1
ATOM 2357 C CA . VAL A 1 302 ? 7.751 3.766 -28.262 1.00 92.25 302 VAL A CA 1
ATOM 2358 C C . VAL A 1 302 ? 7.944 2.532 -29.134 1.00 92.25 302 VAL A C 1
ATOM 2360 O O . VAL A 1 302 ? 7.731 1.401 -28.703 1.00 92.25 302 VAL A O 1
ATOM 2363 N N . ALA A 1 303 ? 8.349 2.746 -30.385 1.00 90.19 303 ALA A N 1
ATOM 2364 C CA . ALA A 1 303 ? 8.579 1.643 -31.308 1.00 90.19 303 ALA A CA 1
ATOM 2365 C C . ALA A 1 303 ? 9.646 0.676 -30.759 1.00 90.19 303 ALA A C 1
ATOM 2367 O O . ALA A 1 303 ? 10.682 1.107 -30.254 1.00 90.19 303 ALA A O 1
ATOM 2368 N N . GLY A 1 304 ? 9.392 -0.628 -30.892 1.00 86.56 304 GLY A N 1
ATOM 2369 C CA . GLY A 1 304 ? 10.334 -1.689 -30.519 1.00 86.56 304 GLY A CA 1
ATOM 2370 C C . GLY A 1 304 ? 10.148 -2.289 -29.121 1.00 86.56 304 GLY A C 1
ATOM 2371 O O . GLY A 1 304 ? 10.870 -3.227 -28.791 1.00 86.56 304 GLY A O 1
ATOM 2372 N N . VAL A 1 305 ? 9.199 -1.804 -28.310 1.00 89.44 305 VAL A N 1
ATOM 2373 C CA . VAL A 1 305 ? 8.812 -2.485 -27.061 1.00 89.44 305 VAL A CA 1
ATOM 2374 C C . VAL A 1 305 ? 7.708 -3.499 -27.356 1.00 89.44 305 VAL A C 1
ATOM 2376 O O . VAL A 1 305 ? 6.642 -3.135 -27.844 1.00 89.44 305 VAL A O 1
ATOM 2379 N N . GLU A 1 306 ? 7.975 -4.774 -27.077 1.00 89.44 306 GLU A N 1
ATOM 2380 C CA . GLU A 1 306 ? 7.017 -5.867 -27.273 1.00 89.44 306 GLU A CA 1
ATOM 2381 C C . GLU A 1 306 ? 6.040 -5.986 -26.094 1.00 89.44 306 GLU A C 1
ATOM 2383 O O . GLU A 1 306 ? 6.451 -6.023 -24.930 1.00 89.44 306 GLU A O 1
ATOM 2388 N N . ASP A 1 307 ? 4.752 -6.148 -26.400 1.00 90.25 307 ASP A N 1
ATOM 2389 C CA . ASP A 1 307 ? 3.720 -6.344 -25.383 1.00 90.25 307 ASP A CA 1
ATOM 2390 C C . ASP A 1 307 ? 3.908 -7.651 -24.601 1.00 90.25 307 ASP A C 1
ATOM 2392 O O . ASP A 1 307 ? 4.107 -8.745 -25.148 1.00 90.25 307 ASP A O 1
ATOM 2396 N N . GLY A 1 308 ? 3.796 -7.537 -23.280 1.00 89.75 308 GLY A N 1
ATOM 2397 C CA . GLY A 1 308 ? 3.977 -8.645 -22.348 1.00 89.75 308 GLY A CA 1
ATOM 2398 C C . GLY A 1 308 ? 5.447 -8.978 -22.077 1.00 89.75 308 GLY A C 1
ATOM 2399 O O . GLY A 1 308 ? 5.728 -9.954 -21.376 1.00 89.75 308 GLY A O 1
ATOM 2400 N N . ILE A 1 309 ? 6.400 -8.192 -22.583 1.00 91.94 309 ILE A N 1
ATOM 2401 C CA . ILE A 1 309 ? 7.821 -8.363 -22.279 1.00 91.94 309 ILE A CA 1
ATOM 2402 C C . ILE A 1 309 ? 8.288 -7.255 -21.339 1.00 91.94 309 ILE A C 1
ATOM 2404 O O . ILE A 1 309 ? 8.209 -6.066 -21.630 1.00 91.94 309 ILE A O 1
ATOM 2408 N N . ALA A 1 310 ? 8.833 -7.661 -20.196 1.00 92.69 310 ALA A N 1
ATOM 2409 C CA . ALA A 1 310 ? 9.484 -6.750 -19.267 1.00 92.69 310 ALA A CA 1
ATOM 2410 C C . ALA A 1 310 ? 11.005 -6.817 -19.457 1.00 92.69 310 ALA A C 1
ATOM 2412 O O . ALA A 1 310 ? 11.641 -7.854 -19.229 1.00 92.69 310 ALA A O 1
ATOM 2413 N N . HIS A 1 311 ? 11.597 -5.698 -19.859 1.00 94.25 311 HIS A N 1
ATOM 2414 C CA . HIS A 1 311 ? 13.036 -5.548 -20.031 1.00 94.25 311 HIS A CA 1
ATOM 2415 C C . HIS A 1 311 ? 13.653 -5.011 -18.746 1.00 94.25 311 HIS A C 1
ATOM 2417 O O . HIS A 1 311 ? 13.121 -4.097 -18.122 1.00 94.25 311 HIS A O 1
ATOM 2423 N N . ARG A 1 312 ? 14.802 -5.557 -18.349 1.00 93.19 312 ARG A N 1
ATOM 2424 C CA . ARG A 1 312 ? 15.630 -4.981 -17.288 1.00 93.19 312 ARG A CA 1
ATOM 2425 C C . ARG A 1 312 ? 17.091 -4.921 -17.694 1.00 93.19 312 ARG A C 1
ATOM 2427 O O . ARG A 1 312 ? 17.617 -5.905 -18.221 1.00 93.19 312 ARG A O 1
ATOM 2434 N N . MET A 1 313 ? 17.759 -3.812 -17.404 1.00 92.50 313 MET A N 1
ATOM 2435 C CA . MET A 1 313 ? 19.203 -3.674 -17.592 1.00 92.50 313 MET A CA 1
ATOM 2436 C C . MET A 1 313 ? 19.926 -3.703 -16.255 1.00 92.50 313 MET A C 1
ATOM 2438 O O . MET A 1 313 ? 19.542 -3.010 -15.313 1.00 92.50 313 MET A O 1
ATOM 2442 N N . LEU A 1 314 ? 20.991 -4.501 -16.190 1.00 90.06 314 LEU A N 1
ATOM 2443 C CA . LEU A 1 314 ? 21.890 -4.556 -15.045 1.00 90.06 314 LEU A CA 1
ATOM 2444 C C . LEU A 1 314 ? 23.176 -3.807 -15.373 1.00 90.06 314 LEU A C 1
ATOM 2446 O O . LEU A 1 314 ? 23.971 -4.246 -16.214 1.00 90.06 314 LEU A O 1
ATOM 2450 N N . CYS A 1 315 ? 23.374 -2.692 -14.679 1.00 89.06 315 CYS A N 1
ATOM 2451 C CA . CYS A 1 315 ? 24.512 -1.810 -14.860 1.00 89.06 315 CYS A CA 1
ATOM 2452 C C . CYS A 1 315 ? 25.293 -1.664 -13.549 1.00 89.06 315 CYS A C 1
ATOM 2454 O O . CYS A 1 315 ? 24.843 -2.037 -12.462 1.00 89.06 315 CYS A O 1
ATOM 2456 N N . LYS A 1 316 ? 26.516 -1.138 -13.638 1.00 87.56 316 LYS A N 1
ATOM 2457 C CA . LYS A 1 316 ? 27.320 -0.865 -12.446 1.00 87.56 316 LYS A CA 1
ATOM 2458 C C . LYS A 1 316 ? 26.761 0.376 -11.748 1.00 87.56 316 LYS A C 1
ATOM 2460 O O . LYS A 1 316 ? 26.851 1.471 -12.287 1.00 87.56 316 LYS A O 1
ATOM 2465 N N . GLY A 1 317 ? 26.206 0.203 -10.548 1.00 87.62 317 GLY A N 1
ATOM 2466 C CA . GLY A 1 317 ? 25.690 1.302 -9.719 1.00 87.62 317 GLY A CA 1
ATOM 2467 C C . GLY A 1 317 ? 24.231 1.695 -9.978 1.00 87.62 317 GLY A C 1
ATOM 2468 O O . GLY A 1 317 ? 23.669 2.446 -9.181 1.00 87.62 317 GLY A O 1
ATOM 2469 N N . PHE A 1 318 ? 23.598 1.153 -11.020 1.00 92.31 318 PHE A N 1
ATOM 2470 C CA . PHE A 1 318 ? 22.190 1.389 -11.328 1.00 92.31 318 PHE A CA 1
ATOM 2471 C C . PHE A 1 318 ? 21.569 0.216 -12.097 1.00 92.31 318 PHE A C 1
ATOM 2473 O O . PHE A 1 318 ? 22.270 -0.630 -12.654 1.00 92.31 318 PHE A O 1
ATOM 2480 N N . SER A 1 319 ? 20.246 0.178 -12.148 1.00 93.94 319 SER A N 1
ATOM 2481 C CA . SER A 1 319 ? 19.472 -0.752 -12.966 1.00 93.94 319 SER A CA 1
ATOM 2482 C C . SER A 1 319 ? 18.257 -0.050 -13.539 1.00 93.94 319 SER A C 1
ATOM 2484 O O . SER A 1 319 ? 17.755 0.921 -12.971 1.00 93.94 319 SER A O 1
ATOM 2486 N N . THR A 1 320 ? 17.777 -0.547 -14.673 1.00 94.31 320 THR A N 1
ATOM 2487 C CA . THR A 1 320 ? 16.556 -0.034 -15.289 1.00 94.31 320 THR A CA 1
ATOM 2488 C C . THR A 1 320 ? 15.555 -1.152 -15.511 1.00 94.31 320 THR A C 1
ATOM 2490 O O . THR A 1 320 ? 15.942 -2.310 -15.681 1.00 94.31 320 THR A O 1
ATOM 2493 N N . VAL A 1 321 ? 14.270 -0.813 -15.485 1.00 93.69 321 VAL A N 1
ATOM 2494 C CA . VAL A 1 321 ? 13.169 -1.708 -15.848 1.00 93.69 321 VAL A CA 1
ATOM 2495 C C . VAL A 1 321 ? 12.236 -0.959 -16.791 1.00 93.69 321 VAL A C 1
ATOM 2497 O O . VAL A 1 321 ? 11.912 0.194 -16.525 1.00 93.69 321 VAL A O 1
ATOM 2500 N N . LEU A 1 322 ? 11.820 -1.609 -17.874 1.00 94.06 322 LEU A N 1
ATOM 2501 C CA . LEU A 1 322 ? 10.876 -1.109 -18.867 1.00 94.06 322 LEU A CA 1
ATOM 2502 C C . LEU A 1 322 ? 9.803 -2.168 -19.116 1.00 94.06 322 LEU A C 1
ATOM 2504 O O . LEU A 1 322 ? 10.128 -3.327 -19.387 1.00 94.06 322 LEU A O 1
ATOM 2508 N N . ILE A 1 323 ? 8.539 -1.778 -19.000 1.00 91.69 323 ILE A N 1
ATOM 2509 C CA . ILE A 1 323 ? 7.388 -2.678 -19.059 1.00 91.69 323 ILE A CA 1
ATOM 2510 C C . ILE A 1 323 ? 6.285 -2.053 -19.916 1.00 91.69 323 ILE A C 1
ATOM 2512 O O . ILE A 1 323 ? 5.927 -0.895 -19.704 1.00 91.69 323 ILE A O 1
ATOM 2516 N N . SER A 1 324 ? 5.707 -2.844 -20.822 1.00 88.69 324 SER A N 1
ATOM 2517 C CA . SER A 1 324 ? 4.462 -2.522 -21.531 1.00 88.69 324 SER A CA 1
ATOM 2518 C C . SER A 1 324 ? 3.243 -2.625 -20.607 1.00 88.69 324 SER A C 1
ATOM 2520 O O . SER A 1 324 ? 3.045 -3.662 -19.965 1.00 88.69 324 SER A O 1
ATOM 2522 N N . GLY A 1 325 ? 2.429 -1.575 -20.554 1.00 84.00 325 GLY A N 1
ATOM 2523 C CA . GLY A 1 325 ? 1.118 -1.547 -19.905 1.00 84.00 325 GLY A CA 1
ATOM 2524 C C . GLY A 1 325 ? -0.040 -1.696 -20.898 1.00 84.00 325 GLY A C 1
ATOM 2525 O O . GLY A 1 325 ? 0.167 -2.006 -22.069 1.00 84.00 325 GLY A O 1
ATOM 2526 N N . THR A 1 326 ? -1.266 -1.474 -20.421 1.00 84.81 326 THR A N 1
ATOM 2527 C CA . THR A 1 326 ? -2.456 -1.330 -21.277 1.00 84.81 326 THR A CA 1
ATOM 2528 C C . THR A 1 326 ? -2.477 0.042 -21.956 1.00 84.81 326 THR A C 1
ATOM 2530 O O . THR A 1 326 ? -1.688 0.925 -21.613 1.00 84.81 326 THR A O 1
ATOM 2533 N N . ASP A 1 327 ? -3.367 0.219 -22.936 1.00 84.69 327 ASP A N 1
ATOM 2534 C CA . ASP A 1 327 ? -3.678 1.521 -23.551 1.00 84.69 327 ASP A CA 1
ATOM 2535 C C . ASP A 1 327 ? -2.472 2.247 -24.167 1.00 84.69 327 ASP A C 1
ATOM 2537 O O . ASP A 1 327 ? -2.407 3.474 -24.211 1.00 84.69 327 ASP A O 1
ATOM 2541 N N . GLY A 1 328 ? -1.482 1.481 -24.637 1.00 86.00 328 GLY A N 1
ATOM 2542 C CA . GLY A 1 328 ? -0.268 2.039 -25.227 1.00 86.00 328 GLY A CA 1
ATOM 2543 C C . GLY A 1 328 ? 0.612 2.785 -24.221 1.00 86.00 328 GLY A C 1
ATOM 2544 O O . GLY A 1 328 ? 1.344 3.690 -24.618 1.00 86.00 328 GLY A O 1
ATOM 2545 N N . LEU A 1 329 ? 0.558 2.428 -22.936 1.00 89.69 329 LEU A N 1
ATOM 2546 C CA . LEU A 1 329 ? 1.422 2.998 -21.905 1.00 89.69 329 LEU A CA 1
ATOM 2547 C C . LEU A 1 329 ? 2.683 2.160 -21.675 1.00 89.69 329 LEU A C 1
ATOM 2549 O O . LEU A 1 329 ? 2.681 0.934 -21.771 1.00 89.69 329 LEU A O 1
ATOM 2553 N N . LEU A 1 330 ? 3.759 2.836 -21.288 1.00 91.88 330 LEU A N 1
ATOM 2554 C CA . LEU A 1 330 ? 5.006 2.253 -20.810 1.00 91.88 330 LEU A CA 1
ATOM 2555 C C . LEU A 1 330 ? 5.272 2.682 -19.376 1.00 91.88 330 LEU A C 1
ATOM 2557 O O . LEU A 1 330 ? 5.200 3.864 -19.042 1.00 91.88 330 LEU A O 1
ATOM 2561 N N . TYR A 1 331 ? 5.662 1.720 -18.548 1.00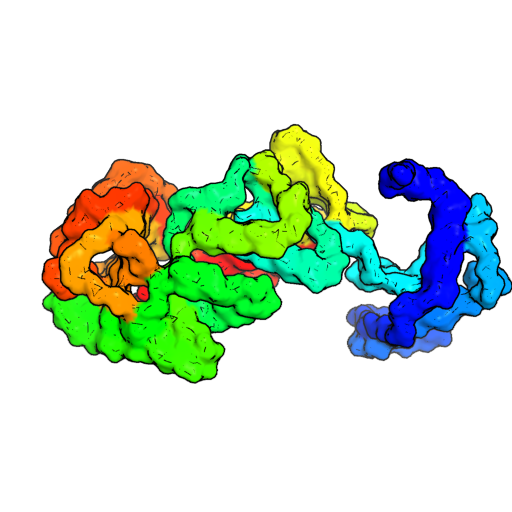 92.19 331 TYR A N 1
ATOM 2562 C CA . TYR A 1 331 ? 6.163 1.965 -17.203 1.00 92.19 331 TYR A CA 1
ATOM 2563 C C . TYR A 1 331 ? 7.665 1.761 -17.184 1.00 92.19 331 TYR A C 1
ATOM 2565 O O . TYR A 1 331 ? 8.166 0.706 -17.588 1.00 92.19 331 TYR A O 1
ATOM 2573 N N . TRP A 1 332 ? 8.386 2.758 -16.687 1.00 93.62 332 TRP A N 1
ATOM 2574 C CA . TRP A 1 332 ? 9.835 2.703 -16.622 1.00 93.62 332 TRP A CA 1
ATOM 2575 C C . TRP A 1 332 ? 10.353 3.115 -15.251 1.00 93.62 332 TRP A C 1
ATOM 2577 O O . TRP A 1 332 ? 9.789 3.969 -14.569 1.00 93.62 332 TRP A O 1
ATOM 2587 N N . PHE A 1 333 ? 11.441 2.467 -14.846 1.00 94.69 333 PHE A N 1
ATOM 2588 C CA . PHE A 1 333 ? 12.090 2.654 -13.558 1.00 94.69 333 PHE A CA 1
ATOM 2589 C C . PHE A 1 333 ? 13.595 2.744 -13.785 1.00 94.69 333 PHE A C 1
ATOM 2591 O O . PHE A 1 333 ? 14.182 1.859 -14.404 1.00 94.69 333 PHE A O 1
ATOM 2598 N N . LEU A 1 334 ? 14.220 3.787 -13.256 1.00 95.50 334 LEU A N 1
ATOM 2599 C CA . LEU A 1 334 ? 15.659 3.967 -13.133 1.00 95.50 334 LEU A CA 1
ATOM 2600 C C . LEU A 1 334 ? 15.997 3.938 -11.647 1.00 95.50 334 LEU A C 1
ATOM 2602 O O . LEU A 1 334 ? 15.638 4.842 -10.895 1.00 95.50 334 LEU A O 1
ATOM 2606 N N . VAL A 1 335 ? 16.677 2.885 -11.220 1.00 95.38 335 VAL A N 1
ATOM 2607 C CA . VAL A 1 335 ? 17.038 2.659 -9.824 1.00 95.38 335 VAL A CA 1
ATOM 2608 C C . VAL A 1 335 ? 18.529 2.863 -9.682 1.00 95.38 335 VAL A C 1
ATOM 2610 O O . VAL A 1 335 ? 19.313 2.233 -10.387 1.00 95.38 335 VAL A O 1
ATOM 2613 N N . THR A 1 336 ? 18.938 3.727 -8.762 1.00 95.00 336 THR A N 1
ATOM 2614 C CA . THR A 1 336 ? 20.349 4.051 -8.547 1.00 95.00 336 THR A CA 1
ATOM 2615 C C . THR A 1 336 ? 20.742 3.815 -7.101 1.00 95.00 336 THR A C 1
ATOM 2617 O O . THR A 1 336 ? 19.935 3.950 -6.178 1.00 95.00 336 THR A O 1
ATOM 2620 N N . LYS A 1 337 ? 21.997 3.415 -6.893 1.00 93.75 337 LYS A N 1
ATOM 2621 C CA . LYS A 1 337 ? 22.568 3.318 -5.553 1.00 93.75 337 LYS A CA 1
ATOM 2622 C C . LYS A 1 337 ? 22.864 4.722 -5.030 1.00 93.75 337 LYS A C 1
ATOM 2624 O O . LYS A 1 337 ? 23.509 5.509 -5.720 1.00 93.75 337 LYS A O 1
ATOM 2629 N N . MET A 1 338 ? 22.417 5.013 -3.812 1.00 94.31 338 MET A N 1
ATOM 2630 C CA . MET A 1 338 ? 22.742 6.267 -3.133 1.00 94.31 338 MET A CA 1
ATOM 2631 C C . MET A 1 338 ? 24.211 6.263 -2.679 1.00 94.31 338 MET A C 1
ATOM 2633 O O . MET A 1 338 ? 24.841 5.209 -2.557 1.00 94.31 338 MET A O 1
ATOM 2637 N N . ASP A 1 339 ? 24.757 7.444 -2.409 1.00 94.12 339 ASP A N 1
ATOM 2638 C CA . ASP A 1 339 ? 26.115 7.650 -1.887 1.00 94.12 339 ASP A CA 1
ATOM 2639 C C . ASP A 1 339 ? 26.348 6.920 -0.554 1.00 94.12 339 ASP A C 1
ATOM 2641 O O . ASP A 1 339 ? 27.433 6.395 -0.297 1.00 94.12 339 ASP A O 1
ATOM 2645 N N . ARG A 1 340 ? 25.307 6.827 0.275 1.00 94.69 340 ARG A N 1
ATOM 2646 C CA . ARG A 1 340 ? 25.320 6.100 1.545 1.00 94.69 340 ARG A CA 1
ATOM 2647 C C . ARG A 1 340 ? 23.948 5.531 1.886 1.00 94.69 340 ARG A C 1
ATOM 2649 O O . ARG A 1 340 ? 22.941 5.845 1.260 1.00 94.69 340 ARG A O 1
ATOM 2656 N N . LYS A 1 341 ? 23.911 4.690 2.920 1.00 95.38 341 LYS A N 1
ATOM 2657 C CA . LYS A 1 341 ? 22.659 4.246 3.536 1.00 95.38 341 LYS A CA 1
ATOM 2658 C C . LYS A 1 341 ? 22.149 5.334 4.483 1.00 95.38 341 LYS A C 1
ATOM 2660 O O . LYS A 1 341 ? 22.835 5.688 5.440 1.00 95.38 341 LYS A O 1
ATOM 2665 N N . TYR A 1 342 ? 20.946 5.827 4.230 1.00 96.25 342 TYR A N 1
ATOM 2666 C CA . TYR A 1 342 ? 20.250 6.794 5.070 1.00 96.25 342 TYR A CA 1
ATOM 2667 C C . TYR A 1 342 ? 19.326 6.085 6.057 1.00 96.25 342 TYR A C 1
ATOM 2669 O O . TYR A 1 342 ? 18.828 4.990 5.790 1.00 96.25 342 TYR A O 1
ATOM 2677 N N . LYS A 1 343 ? 19.089 6.726 7.202 1.00 95.44 343 LYS A N 1
ATOM 2678 C CA . LYS A 1 343 ? 18.103 6.308 8.203 1.00 95.44 343 LYS A CA 1
ATOM 2679 C C . LYS A 1 343 ? 17.120 7.442 8.450 1.00 95.44 343 LYS A C 1
ATOM 2681 O O . LYS A 1 343 ? 17.520 8.609 8.410 1.00 95.44 343 LYS A O 1
ATOM 2686 N N . ALA A 1 344 ? 15.864 7.113 8.738 1.00 91.19 344 ALA A N 1
ATOM 2687 C CA . ALA A 1 344 ? 14.893 8.112 9.169 1.00 91.19 344 ALA A CA 1
ATOM 2688 C C . ALA A 1 344 ? 15.390 8.846 10.442 1.00 91.19 344 ALA A C 1
ATOM 2690 O O . ALA A 1 344 ? 16.071 8.232 11.267 1.00 91.19 344 ALA A O 1
ATOM 2691 N N . PRO A 1 345 ? 15.099 10.152 10.611 1.00 91.81 345 PRO A N 1
ATOM 2692 C CA . PRO A 1 345 ? 14.329 11.023 9.714 1.00 91.81 345 PRO A CA 1
ATOM 2693 C C . PRO A 1 345 ? 15.161 11.673 8.589 1.00 91.81 345 PRO A C 1
ATOM 2695 O O . PRO A 1 345 ? 14.636 12.485 7.839 1.00 91.81 345 PRO A O 1
ATOM 2698 N N . HIS A 1 346 ? 16.443 11.332 8.442 1.00 94.81 346 HIS A N 1
ATOM 2699 C CA . HIS A 1 346 ? 17.382 12.002 7.529 1.00 94.81 346 HIS A CA 1
ATOM 2700 C C . HIS A 1 346 ? 17.356 11.466 6.087 1.00 94.81 346 HIS A C 1
ATOM 2702 O O . HIS A 1 346 ? 18.312 11.667 5.340 1.00 94.81 346 HIS A O 1
ATOM 2708 N N . ILE A 1 347 ? 16.308 10.739 5.697 1.00 95.44 347 ILE A N 1
ATOM 2709 C CA . ILE A 1 347 ? 16.151 10.242 4.326 1.00 95.44 347 ILE A CA 1
ATOM 2710 C C . ILE A 1 347 ? 15.817 11.445 3.422 1.00 95.44 347 ILE A C 1
ATOM 2712 O O . ILE A 1 347 ? 14.900 12.202 3.750 1.00 95.44 347 ILE A O 1
ATOM 2716 N N . PRO A 1 348 ? 16.555 11.666 2.318 1.00 95.25 348 PRO A N 1
ATOM 2717 C CA . PRO A 1 348 ? 16.385 12.855 1.491 1.00 95.25 348 PRO A CA 1
ATOM 2718 C C . PRO A 1 348 ? 15.057 12.844 0.730 1.00 95.25 348 PRO A C 1
ATOM 2720 O O . PRO A 1 348 ? 14.506 11.793 0.403 1.00 95.25 348 PRO A O 1
ATOM 2723 N N . ARG A 1 349 ? 14.579 14.041 0.391 1.00 93.94 349 ARG A N 1
ATOM 2724 C CA . ARG A 1 349 ? 13.510 14.264 -0.588 1.00 93.94 349 ARG A CA 1
ATOM 2725 C C . ARG A 1 349 ? 14.093 15.012 -1.770 1.00 93.94 349 ARG A C 1
ATOM 2727 O O . ARG A 1 349 ? 15.039 15.768 -1.583 1.00 93.94 349 ARG A O 1
ATOM 2734 N N . TYR A 1 350 ? 13.510 14.800 -2.942 1.00 95.12 350 TYR A N 1
ATOM 2735 C CA . TYR A 1 350 ? 14.042 15.343 -4.180 1.00 95.12 350 TYR A CA 1
ATOM 2736 C C . TYR A 1 350 ? 13.108 16.376 -4.796 1.00 95.12 350 TYR A C 1
ATOM 2738 O O . TYR A 1 350 ? 11.889 16.182 -4.828 1.00 95.12 350 TYR A O 1
ATOM 2746 N N . THR A 1 351 ? 13.686 17.466 -5.285 1.00 96.12 351 THR A N 1
ATOM 2747 C CA . THR A 1 351 ? 12.984 18.477 -6.075 1.00 96.12 351 THR A CA 1
ATOM 2748 C C . THR A 1 351 ? 12.848 18.037 -7.534 1.00 96.12 351 THR A C 1
ATOM 2750 O O . THR A 1 351 ? 13.431 17.040 -7.973 1.00 96.12 351 THR A O 1
ATOM 2753 N N . LYS A 1 352 ? 12.065 18.794 -8.310 1.00 94.38 352 LYS A N 1
ATOM 2754 C CA . LYS A 1 352 ? 11.940 18.575 -9.754 1.00 94.38 352 LYS A CA 1
ATOM 2755 C C . LYS A 1 352 ? 13.278 18.786 -10.475 1.00 94.38 352 LYS A C 1
ATOM 2757 O O . LYS A 1 352 ? 13.652 17.952 -11.290 1.00 94.38 352 LYS A O 1
ATOM 2762 N N . ASP A 1 353 ? 14.029 19.821 -10.110 1.00 96.94 353 ASP A N 1
ATOM 2763 C CA . ASP A 1 353 ? 15.336 20.109 -10.713 1.00 96.94 353 ASP A CA 1
ATOM 2764 C C . ASP A 1 353 ? 16.347 18.990 -10.418 1.00 96.94 353 ASP A C 1
ATOM 2766 O O . ASP A 1 353 ? 17.106 18.573 -11.292 1.00 96.94 353 ASP A O 1
ATOM 2770 N N . GLU A 1 354 ? 16.326 18.437 -9.198 1.00 97.50 354 GLU A N 1
ATOM 2771 C CA . GLU A 1 354 ? 17.162 17.288 -8.834 1.00 97.50 354 GLU A CA 1
ATOM 2772 C C . GLU A 1 354 ? 16.771 16.020 -9.600 1.00 97.50 354 GLU A C 1
ATOM 2774 O O . GLU A 1 354 ? 17.652 15.244 -9.972 1.00 97.50 354 GLU A O 1
ATOM 2779 N N . LEU A 1 355 ? 15.477 15.804 -9.859 1.00 97.19 355 LEU A N 1
ATOM 2780 C CA . LEU A 1 355 ? 14.995 14.724 -10.724 1.00 97.19 355 LEU A CA 1
ATOM 2781 C C . LEU A 1 355 ? 15.539 14.888 -12.145 1.00 97.19 355 LEU A C 1
ATOM 2783 O O . LEU A 1 355 ? 16.123 13.945 -12.680 1.00 97.19 355 LEU A O 1
ATOM 2787 N N . GLU A 1 356 ? 15.380 16.066 -12.746 1.00 96.62 356 GLU A N 1
ATOM 2788 C CA . GLU A 1 356 ? 15.808 16.340 -14.122 1.00 96.62 356 GLU A CA 1
ATOM 2789 C C . GLU A 1 356 ? 17.327 16.198 -14.273 1.00 96.62 356 GLU A C 1
ATOM 2791 O O . GLU A 1 356 ? 17.802 15.483 -15.160 1.00 96.62 356 GLU A O 1
ATOM 2796 N N . ALA A 1 357 ? 18.097 16.774 -13.346 1.00 97.50 357 ALA A N 1
ATOM 2797 C CA . ALA A 1 357 ? 19.547 16.611 -13.300 1.00 97.50 357 ALA A CA 1
ATOM 2798 C C . ALA A 1 357 ? 19.955 15.141 -13.104 1.00 97.50 357 ALA A C 1
ATOM 2800 O O . ALA A 1 357 ? 20.928 14.671 -13.702 1.00 97.50 357 ALA A O 1
ATOM 2801 N N . HIS A 1 358 ? 19.214 14.387 -12.284 1.00 97.50 358 HIS A N 1
ATOM 2802 C CA . HIS A 1 358 ? 19.485 12.973 -12.061 1.00 97.50 358 HIS A CA 1
ATOM 2803 C C . HIS A 1 358 ? 19.280 12.152 -13.335 1.00 97.50 358 HIS A C 1
ATOM 2805 O O . HIS A 1 358 ? 20.195 11.415 -13.710 1.00 97.50 358 HIS A O 1
ATOM 2811 N N . VAL A 1 359 ? 18.118 12.283 -13.984 1.00 97.19 359 VAL A N 1
ATOM 2812 C CA . VAL A 1 359 ? 17.760 11.573 -15.225 1.00 97.19 359 VAL A CA 1
ATOM 2813 C C . VAL A 1 359 ? 18.681 11.962 -16.375 1.00 97.19 359 VAL A C 1
ATOM 2815 O O . VAL A 1 359 ? 19.097 11.084 -17.130 1.00 97.19 359 VAL A O 1
ATOM 2818 N N . GLY A 1 360 ? 19.066 13.241 -16.469 1.00 97.38 360 GLY A N 1
ATOM 2819 C CA . GLY A 1 360 ? 19.947 13.774 -17.511 1.00 97.38 360 GLY A CA 1
ATOM 2820 C C . GLY A 1 360 ? 21.240 12.974 -17.697 1.00 97.38 360 GLY A C 1
ATOM 2821 O O . GLY A 1 360 ? 21.699 12.778 -18.819 1.00 97.38 360 GLY A O 1
ATOM 2822 N N . ARG A 1 361 ? 21.782 12.414 -16.609 1.00 96.88 361 ARG A N 1
ATOM 2823 C CA . ARG A 1 361 ? 23.000 11.581 -16.619 1.00 96.88 361 ARG A CA 1
ATOM 2824 C C . ARG A 1 361 ? 22.831 10.226 -17.313 1.00 96.88 361 ARG A C 1
ATOM 2826 O O . ARG A 1 361 ? 23.830 9.591 -17.635 1.00 96.88 361 ARG A O 1
ATOM 2833 N N . TYR A 1 362 ? 21.594 9.779 -17.516 1.00 96.62 362 TYR A N 1
ATOM 2834 C CA . TYR A 1 362 ? 21.257 8.453 -18.033 1.00 96.62 362 TYR A CA 1
ATOM 2835 C C . TYR A 1 362 ? 20.457 8.499 -19.339 1.00 96.62 362 TYR A C 1
ATOM 2837 O O . TYR A 1 362 ? 20.074 7.444 -19.830 1.00 96.62 362 TYR A O 1
ATOM 2845 N N . LEU A 1 363 ? 20.201 9.672 -19.928 1.00 96.94 363 LEU A N 1
ATOM 2846 C CA . LEU A 1 363 ? 19.376 9.793 -21.142 1.00 96.94 363 LEU A CA 1
ATOM 2847 C C . LEU A 1 363 ? 19.893 8.928 -22.304 1.00 96.94 363 LEU A C 1
ATOM 2849 O O . LEU A 1 363 ? 19.106 8.291 -23.003 1.00 96.94 363 LEU A O 1
ATOM 2853 N N . GLU A 1 364 ? 21.211 8.834 -22.463 1.00 95.44 364 GLU A N 1
ATOM 2854 C CA . GLU A 1 364 ? 21.839 8.037 -23.524 1.00 95.44 364 GLU A CA 1
ATOM 2855 C C . GLU A 1 364 ? 21.916 6.535 -23.216 1.00 95.44 364 GLU A C 1
ATOM 2857 O O . GLU A 1 364 ? 22.279 5.740 -24.083 1.00 95.44 364 GLU A O 1
ATOM 2862 N N . GLN A 1 365 ? 21.563 6.122 -21.997 1.00 93.56 365 GLN A N 1
ATOM 2863 C CA . GLN A 1 365 ? 21.569 4.723 -21.600 1.00 93.56 365 GLN A CA 1
ATOM 2864 C C . GLN A 1 365 ? 20.397 3.978 -22.239 1.00 93.56 365 GLN A C 1
ATOM 2866 O O . GLN A 1 365 ? 19.247 4.414 -22.176 1.00 93.56 365 GLN A O 1
ATOM 2871 N N . GLU A 1 366 ? 20.671 2.805 -22.801 1.00 93.94 366 GLU A N 1
ATOM 2872 C CA . GLU A 1 366 ? 19.616 1.912 -23.265 1.00 93.94 366 GLU A CA 1
ATOM 2873 C C . GLU A 1 366 ? 18.829 1.319 -22.085 1.00 93.94 366 GLU A C 1
ATOM 2875 O O . GLU A 1 366 ? 19.404 0.947 -21.059 1.00 93.94 366 GLU A O 1
ATOM 2880 N N . MET A 1 367 ? 17.509 1.189 -22.250 1.00 92.81 367 MET A N 1
ATOM 2881 C CA . MET A 1 367 ? 16.599 0.468 -21.343 1.00 92.81 367 MET A CA 1
ATOM 2882 C C . MET A 1 367 ? 16.121 -0.877 -21.911 1.00 92.81 367 MET A C 1
ATOM 2884 O O . MET A 1 367 ? 15.873 -1.826 -21.166 1.00 92.81 367 MET A O 1
ATOM 2888 N N . ALA A 1 368 ? 16.072 -0.976 -23.236 1.00 92.25 368 ALA A N 1
ATOM 2889 C CA . ALA A 1 368 ? 15.879 -2.194 -24.013 1.00 92.25 368 ALA A CA 1
ATOM 2890 C C . ALA A 1 368 ? 16.770 -2.111 -25.273 1.00 92.25 368 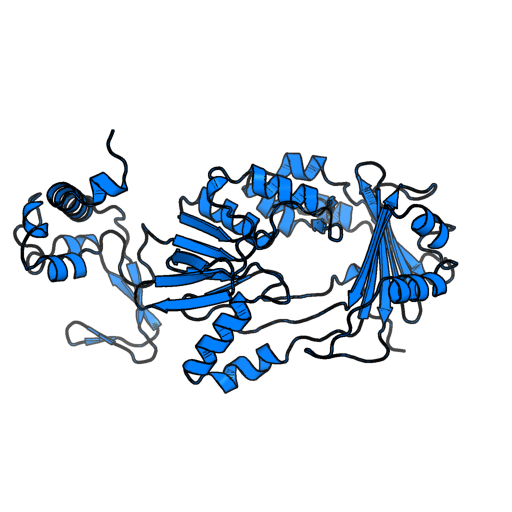ALA A C 1
ATOM 2892 O O . ALA A 1 368 ? 17.295 -1.031 -25.548 1.00 92.25 368 ALA A O 1
ATOM 2893 N N . PRO A 1 369 ? 16.993 -3.211 -26.018 1.00 89.00 369 PRO A N 1
ATOM 2894 C CA . PRO A 1 369 ? 17.881 -3.196 -27.182 1.00 89.00 369 PRO A CA 1
ATOM 2895 C C . PRO A 1 369 ? 17.519 -2.086 -28.167 1.00 89.00 369 PRO A C 1
ATOM 2897 O O . PRO A 1 369 ? 16.397 -2.060 -28.667 1.00 89.00 369 PRO A O 1
ATOM 2900 N N . ASN A 1 370 ? 18.470 -1.192 -28.449 1.00 90.56 370 ASN A N 1
ATOM 2901 C CA . ASN A 1 370 ? 18.294 -0.034 -29.335 1.00 90.56 370 ASN A CA 1
ATOM 2902 C C . ASN A 1 370 ? 17.234 0.989 -28.873 1.00 90.56 370 ASN A C 1
ATOM 2904 O O . ASN A 1 370 ? 16.796 1.822 -29.665 1.00 90.56 370 ASN A O 1
ATOM 2908 N N . ILE A 1 371 ? 16.815 0.954 -27.604 1.00 94.38 371 ILE A N 1
ATOM 2909 C CA . ILE A 1 371 ? 15.824 1.877 -27.036 1.00 94.38 371 ILE A CA 1
ATOM 2910 C C . ILE A 1 371 ? 16.468 2.617 -25.868 1.00 94.38 371 ILE A C 1
ATOM 2912 O O . ILE A 1 371 ? 16.677 2.052 -24.790 1.00 94.38 371 ILE A O 1
ATOM 2916 N N . ARG A 1 372 ? 16.779 3.897 -26.084 1.00 95.81 372 ARG A N 1
ATOM 2917 C CA . ARG A 1 372 ? 17.393 4.783 -25.086 1.00 95.81 372 ARG A CA 1
ATOM 2918 C C . ARG A 1 372 ? 16.359 5.351 -24.124 1.00 95.81 372 ARG A C 1
ATOM 2920 O O . ARG A 1 372 ? 15.219 5.606 -24.511 1.00 95.81 372 ARG A O 1
ATOM 2927 N N . LEU A 1 373 ? 16.789 5.630 -22.892 1.00 96.38 373 LEU A N 1
ATOM 2928 C CA . LEU A 1 373 ? 15.966 6.319 -21.901 1.00 96.38 373 LEU A CA 1
ATOM 2929 C C . LEU A 1 373 ? 15.468 7.661 -22.443 1.00 96.38 373 LEU A C 1
ATOM 2931 O O . LEU A 1 373 ? 14.309 7.977 -22.225 1.00 96.38 373 LEU A O 1
ATOM 2935 N N . LYS A 1 374 ? 16.275 8.405 -23.211 1.00 97.56 374 LYS A N 1
ATOM 2936 C CA . LYS A 1 374 ? 15.854 9.664 -23.843 1.00 97.56 374 LYS A CA 1
ATOM 2937 C C . LYS A 1 374 ? 14.558 9.516 -24.644 1.00 97.56 374 LYS A C 1
ATOM 2939 O O . LYS A 1 374 ? 13.634 10.296 -24.458 1.00 97.56 374 LYS A O 1
ATOM 2944 N N . THR A 1 375 ? 14.470 8.489 -25.490 1.00 97.06 375 THR A N 1
ATOM 2945 C CA . THR A 1 375 ? 13.302 8.237 -26.349 1.00 97.06 375 THR A CA 1
ATOM 2946 C C . THR A 1 375 ? 12.031 7.988 -25.536 1.00 97.06 375 THR A C 1
ATOM 2948 O O . THR A 1 375 ? 10.948 8.390 -25.947 1.00 97.06 375 THR A O 1
ATOM 2951 N N . ILE A 1 376 ? 12.164 7.338 -24.378 1.00 96.69 376 ILE A N 1
ATOM 2952 C CA . ILE A 1 376 ? 11.059 7.071 -23.448 1.00 96.69 376 ILE A CA 1
ATOM 2953 C C . ILE A 1 376 ? 10.736 8.334 -22.637 1.00 96.69 376 ILE A C 1
ATOM 2955 O O . ILE A 1 376 ? 9.567 8.664 -22.426 1.00 96.69 376 ILE A O 1
ATOM 2959 N N . TYR A 1 377 ? 11.775 9.049 -22.200 1.00 96.88 377 TYR A N 1
ATOM 2960 C CA . TYR A 1 377 ? 11.674 10.222 -21.344 1.00 96.88 377 TYR A CA 1
ATOM 2961 C C . TYR A 1 377 ? 10.965 11.379 -22.051 1.00 96.88 377 TYR A C 1
ATOM 2963 O O . TYR A 1 377 ? 10.071 11.981 -21.463 1.00 96.88 377 TYR A O 1
ATOM 2971 N N . ASP A 1 378 ? 11.274 11.610 -23.331 1.00 96.62 378 ASP A N 1
ATOM 2972 C CA . ASP A 1 378 ? 10.648 12.644 -24.168 1.00 96.62 378 ASP A CA 1
ATOM 2973 C C . ASP A 1 378 ? 9.120 12.460 -24.309 1.00 96.62 378 ASP A C 1
ATOM 2975 O O . ASP A 1 378 ? 8.411 13.420 -24.603 1.00 96.62 378 ASP A O 1
ATOM 2979 N N . LYS A 1 379 ? 8.601 11.244 -24.078 1.00 96.00 379 LYS A N 1
ATOM 2980 C CA . LYS A 1 379 ? 7.166 10.908 -24.106 1.00 96.00 379 LYS A CA 1
ATOM 2981 C C . LYS A 1 379 ? 6.540 10.718 -22.719 1.00 96.00 379 LYS A C 1
ATOM 2983 O O . LYS A 1 379 ? 5.469 10.121 -22.594 1.00 96.00 379 LYS A O 1
ATOM 2988 N N . THR A 1 380 ? 7.226 11.142 -21.661 1.00 94.56 380 THR A N 1
ATOM 2989 C CA . THR A 1 380 ? 6.774 10.919 -20.283 1.00 94.56 380 THR A CA 1
ATOM 2990 C C . THR A 1 380 ? 5.602 11.827 -19.937 1.00 94.56 380 THR A C 1
ATOM 2992 O O . THR A 1 380 ? 5.712 13.048 -20.009 1.00 94.56 380 THR A O 1
ATOM 2995 N N . THR A 1 381 ? 4.498 11.236 -19.491 1.00 90.62 381 THR A N 1
ATOM 2996 C CA . THR A 1 381 ? 3.307 11.956 -19.021 1.00 90.62 381 THR A CA 1
ATOM 2997 C C . THR A 1 381 ? 3.353 12.211 -17.516 1.00 90.62 381 THR A C 1
ATOM 2999 O O . THR A 1 381 ? 2.783 13.185 -17.029 1.00 90.62 381 THR A O 1
ATOM 3002 N N . SER A 1 382 ? 4.034 11.350 -16.756 1.00 90.06 382 SER A N 1
ATOM 3003 C CA . SER A 1 382 ? 4.273 11.544 -15.324 1.00 90.06 382 SER A CA 1
ATOM 3004 C C . SER A 1 382 ? 5.607 10.942 -14.893 1.00 90.06 382 SER A C 1
ATOM 3006 O O . SER A 1 382 ? 6.001 9.876 -15.360 1.00 90.06 382 SER A O 1
ATOM 3008 N N . CYS A 1 383 ? 6.316 11.632 -13.999 1.00 92.31 383 CYS A N 1
ATOM 3009 C CA . CYS A 1 383 ? 7.628 11.221 -13.509 1.00 92.31 383 CYS A CA 1
ATOM 3010 C C . CYS A 1 383 ? 7.809 11.637 -12.050 1.00 92.31 383 CYS A C 1
ATOM 3012 O O . CYS A 1 383 ? 7.434 12.746 -11.662 1.00 92.31 383 CYS A O 1
ATOM 3014 N N . HIS A 1 384 ? 8.411 10.767 -11.246 1.00 93.31 384 HIS A N 1
ATOM 3015 C CA . HIS A 1 384 ? 8.663 11.012 -9.832 1.00 93.31 384 HIS A CA 1
ATOM 3016 C C . HIS A 1 384 ? 10.035 10.485 -9.426 1.00 93.31 384 HIS A C 1
ATOM 3018 O O . HIS A 1 384 ? 10.477 9.448 -9.915 1.00 93.31 384 HIS A O 1
ATOM 3024 N N . TYR A 1 385 ? 10.678 11.169 -8.478 1.00 94.94 385 TYR A N 1
ATOM 3025 C CA . TYR A 1 385 ? 11.962 10.768 -7.916 1.00 94.94 385 TYR A CA 1
ATOM 3026 C C . TYR A 1 385 ? 11.833 10.577 -6.409 1.00 94.94 385 TYR A C 1
ATOM 3028 O O . TYR A 1 385 ? 11.425 11.486 -5.686 1.00 94.94 385 TYR A O 1
ATOM 3036 N N . THR A 1 386 ? 12.135 9.372 -5.930 1.00 93.56 386 THR A N 1
ATOM 3037 C CA . THR A 1 386 ? 11.912 9.008 -4.531 1.00 93.56 386 THR A CA 1
ATOM 3038 C C . THR A 1 386 ? 13.050 8.152 -3.978 1.00 93.56 386 THR A C 1
ATOM 3040 O O . THR A 1 386 ? 13.612 7.331 -4.712 1.00 93.56 386 THR A O 1
ATOM 3043 N N . PRO A 1 387 ? 13.414 8.305 -2.694 1.00 94.44 387 PRO A N 1
ATOM 3044 C CA . PRO A 1 387 ? 14.189 7.286 -2.003 1.00 94.44 387 PRO A CA 1
ATOM 3045 C C . PRO A 1 387 ? 13.397 5.973 -1.950 1.00 94.44 387 PRO A C 1
ATOM 3047 O O . PRO A 1 387 ? 12.184 5.942 -1.752 1.00 94.44 387 PRO A O 1
ATOM 3050 N N . LEU A 1 388 ? 14.103 4.865 -2.115 1.00 93.50 388 LEU A N 1
ATOM 3051 C CA . LEU A 1 388 ? 13.564 3.528 -1.950 1.00 93.50 388 LEU A CA 1
ATOM 3052 C C . LEU A 1 388 ? 13.677 3.141 -0.472 1.00 93.50 388 LEU A C 1
ATOM 3054 O O . LEU A 1 388 ? 14.682 2.584 -0.032 1.00 93.50 388 LEU A O 1
ATOM 3058 N N . GLU A 1 389 ? 12.650 3.518 0.286 1.00 93.94 389 GLU A N 1
ATOM 3059 C CA . GLU A 1 389 ? 12.537 3.260 1.721 1.00 93.94 389 GLU A CA 1
ATOM 3060 C C . GLU A 1 389 ? 12.249 1.785 2.036 1.00 93.94 389 GLU A C 1
ATOM 3062 O O . GLU A 1 389 ? 11.501 1.119 1.317 1.00 93.94 389 GLU A O 1
ATOM 3067 N N . GLU A 1 390 ? 12.820 1.303 3.140 1.00 93.25 390 GLU A N 1
ATOM 3068 C CA . GLU A 1 390 ? 12.702 -0.059 3.657 1.00 93.25 390 GLU A CA 1
ATOM 3069 C C . GLU A 1 390 ? 12.519 -0.066 5.172 1.00 93.25 390 GLU A C 1
ATOM 3071 O O . GLU A 1 390 ? 13.338 0.500 5.902 1.00 93.25 390 GLU A O 1
ATOM 3076 N N . ALA A 1 391 ? 11.483 -0.764 5.636 1.00 93.12 391 ALA A N 1
ATOM 3077 C CA . ALA A 1 391 ? 11.263 -1.091 7.038 1.00 93.12 391 ALA A CA 1
ATOM 3078 C C . ALA A 1 391 ? 10.408 -2.356 7.181 1.00 93.12 391 ALA A C 1
ATOM 3080 O O . ALA A 1 391 ? 9.421 -2.533 6.465 1.00 93.12 391 ALA A O 1
ATOM 3081 N N . MET A 1 392 ? 10.744 -3.190 8.162 1.00 91.94 392 MET A N 1
ATOM 3082 C CA . MET A 1 392 ? 9.909 -4.299 8.622 1.00 91.94 392 MET A CA 1
ATOM 3083 C C . MET A 1 392 ? 9.725 -4.156 10.129 1.00 91.94 392 MET A C 1
ATOM 3085 O O . MET A 1 392 ? 10.642 -4.452 10.891 1.00 91.94 392 MET A O 1
ATOM 3089 N N . TYR A 1 393 ? 8.559 -3.682 10.553 1.00 93.25 393 TYR A N 1
ATOM 3090 C CA . TYR A 1 393 ? 8.276 -3.494 11.974 1.00 93.25 393 TYR A CA 1
ATOM 3091 C C . TYR A 1 393 ? 7.811 -4.807 12.621 1.00 93.25 393 TYR A C 1
ATOM 3093 O O . TYR A 1 393 ? 7.128 -5.617 11.991 1.00 93.25 393 TYR A O 1
ATOM 3101 N N . GLU A 1 394 ? 8.178 -5.024 13.880 1.00 92.25 394 GLU A N 1
ATOM 3102 C CA . GLU A 1 394 ? 7.816 -6.207 14.666 1.00 92.25 394 GLU A CA 1
ATOM 3103 C C . GLU A 1 394 ? 6.425 -6.075 15.290 1.00 92.25 394 GLU A C 1
ATOM 3105 O O . GLU A 1 394 ? 5.676 -7.051 15.351 1.00 92.25 394 GLU A O 1
ATOM 3110 N N . HIS A 1 395 ? 6.037 -4.867 15.706 1.00 92.94 395 HIS A N 1
ATOM 3111 C CA . HIS A 1 395 ? 4.775 -4.637 16.406 1.00 92.94 395 HIS A CA 1
ATOM 3112 C C . HIS A 1 395 ? 3.704 -4.144 15.440 1.00 92.94 395 HIS A C 1
ATOM 3114 O O . HIS A 1 395 ? 3.636 -2.968 15.083 1.00 92.94 395 HIS A O 1
ATOM 3120 N N . TRP A 1 396 ? 2.852 -5.078 15.019 1.00 94.31 396 TRP A N 1
ATOM 3121 C CA . TRP A 1 396 ? 1.777 -4.831 14.055 1.00 94.31 396 TRP A CA 1
ATOM 3122 C C . TRP A 1 396 ? 0.487 -4.379 14.735 1.00 94.31 396 TRP A C 1
ATOM 3124 O O . TRP A 1 396 ? -0.358 -3.738 14.111 1.00 94.31 396 TRP A O 1
ATOM 3134 N N . THR A 1 397 ? 0.336 -4.739 16.009 1.00 94.38 397 THR A N 1
ATOM 3135 C CA . THR A 1 397 ? -0.860 -4.501 16.812 1.00 94.38 397 THR A CA 1
ATOM 3136 C C . THR A 1 397 ? -0.491 -4.116 18.233 1.00 94.38 397 THR A C 1
ATOM 3138 O O . THR A 1 397 ? 0.459 -4.661 18.797 1.00 94.38 397 THR A O 1
ATOM 3141 N N . TRP A 1 398 ? -1.308 -3.270 18.845 1.00 92.94 398 TRP A N 1
ATOM 3142 C CA . TRP A 1 398 ? -1.258 -2.972 20.270 1.00 92.94 398 TRP A CA 1
ATOM 3143 C C . TRP A 1 398 ? -2.662 -2.609 20.751 1.00 92.94 398 TRP A C 1
ATOM 3145 O O . TRP A 1 398 ? -3.238 -1.633 20.278 1.00 92.94 398 TRP A O 1
ATOM 3155 N N . GLU A 1 399 ? -3.219 -3.386 21.683 1.00 90.94 399 GLU A N 1
ATOM 3156 C CA . GLU A 1 399 ? -4.599 -3.225 22.166 1.00 90.94 399 GLU A CA 1
ATOM 3157 C C . GLU A 1 399 ? -5.622 -3.089 21.018 1.00 90.94 399 GLU A C 1
ATOM 3159 O O . GLU A 1 399 ? -5.921 -4.065 20.333 1.00 90.94 399 GLU A O 1
ATOM 3164 N N . ARG A 1 400 ? -6.161 -1.881 20.816 1.00 93.69 400 ARG A N 1
ATOM 3165 C CA . ARG A 1 400 ? -7.174 -1.536 19.810 1.00 93.69 400 ARG A CA 1
ATOM 3166 C C . ARG A 1 400 ? -6.573 -1.011 18.506 1.00 93.69 400 ARG A C 1
ATOM 3168 O O . ARG A 1 400 ? -7.318 -0.632 17.609 1.00 93.69 400 ARG A O 1
ATOM 3175 N N . PHE A 1 401 ? -5.249 -0.966 18.397 1.00 96.19 401 PHE A N 1
ATOM 3176 C CA . PHE A 1 401 ? -4.524 -0.541 17.208 1.00 96.19 401 PHE A CA 1
ATOM 3177 C C . PHE A 1 401 ? -4.041 -1.753 16.420 1.00 96.19 401 PHE A C 1
ATOM 3179 O O . PHE A 1 401 ? -3.475 -2.691 16.983 1.00 96.19 401 PHE A O 1
ATOM 3186 N N . ALA A 1 402 ? -4.189 -1.688 15.104 1.00 96.88 402 ALA A N 1
ATOM 3187 C CA . ALA A 1 402 ? -3.487 -2.543 14.161 1.00 96.88 402 ALA A CA 1
ATOM 3188 C C . ALA A 1 402 ? -2.982 -1.704 12.984 1.00 96.88 402 ALA A C 1
ATOM 3190 O O . ALA A 1 402 ? -3.503 -0.626 12.711 1.00 96.88 402 ALA A O 1
ATOM 3191 N N . CYS A 1 403 ? -1.971 -2.176 12.268 1.00 96.94 403 CYS A N 1
ATOM 3192 C CA . CYS A 1 403 ? -1.518 -1.579 11.014 1.00 96.94 403 CYS A CA 1
ATOM 3193 C C . CYS A 1 403 ? -1.277 -2.684 9.978 1.00 96.94 403 CYS A C 1
ATOM 3195 O O . CYS A 1 403 ? -1.009 -3.832 10.333 1.00 96.94 403 CYS A O 1
ATOM 3197 N N . LEU A 1 404 ? -1.389 -2.350 8.692 1.00 94.88 404 LEU A N 1
ATOM 3198 C CA . LEU A 1 404 ? -1.241 -3.310 7.596 1.00 94.88 404 LEU A CA 1
ATOM 3199 C C . LEU A 1 404 ? -0.648 -2.680 6.329 1.00 94.88 404 LEU A C 1
ATOM 3201 O O . LEU A 1 404 ? -0.681 -1.463 6.132 1.00 94.88 404 LEU A O 1
ATOM 3205 N N . 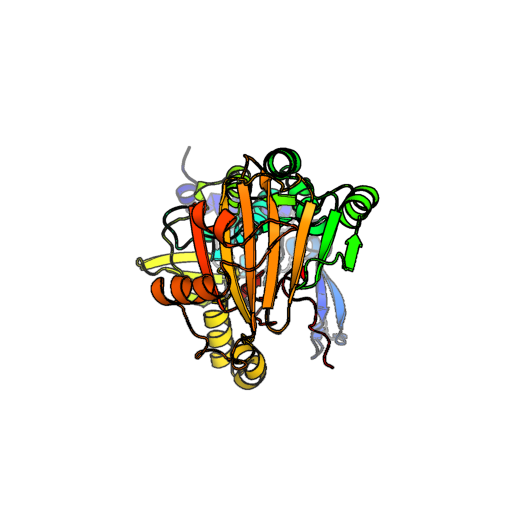GLY A 1 405 ? -0.106 -3.519 5.444 1.00 92.62 405 GLY A N 1
ATOM 3206 C CA . GLY A 1 405 ? 0.516 -3.078 4.195 1.00 92.62 405 GLY A CA 1
ATOM 3207 C C . GLY A 1 405 ? 1.792 -2.269 4.436 1.00 92.62 405 GLY A C 1
ATOM 3208 O O . GLY A 1 405 ? 2.559 -2.548 5.359 1.00 92.62 405 GLY A O 1
ATOM 3209 N N . ASP A 1 406 ? 2.003 -1.222 3.636 1.00 93.50 406 ASP A N 1
ATOM 3210 C CA . ASP A 1 406 ? 3.168 -0.332 3.761 1.00 93.50 406 ASP A CA 1
ATOM 3211 C C . ASP A 1 406 ? 3.252 0.354 5.137 1.00 93.50 406 ASP A C 1
ATOM 3213 O O . ASP A 1 406 ? 4.336 0.773 5.535 1.00 93.50 406 ASP A O 1
ATOM 3217 N N . ALA A 1 407 ? 2.150 0.431 5.897 1.00 94.88 407 ALA A N 1
ATOM 3218 C CA . ALA A 1 407 ? 2.187 0.905 7.279 1.00 94.88 407 ALA A CA 1
ATOM 3219 C C . ALA A 1 407 ? 2.976 -0.018 8.212 1.00 94.88 407 ALA A C 1
ATOM 3221 O O . ALA A 1 407 ? 3.306 0.404 9.312 1.00 94.88 407 ALA A O 1
ATOM 3222 N N . ILE A 1 408 ? 3.308 -1.240 7.803 1.00 93.94 408 ILE A N 1
ATOM 3223 C CA . ILE A 1 408 ? 4.050 -2.192 8.627 1.00 93.94 408 ILE A CA 1
ATOM 3224 C C . ILE A 1 408 ? 5.294 -2.757 7.942 1.00 93.94 408 ILE A C 1
ATOM 3226 O O . ILE A 1 408 ? 6.338 -2.919 8.574 1.00 93.94 408 ILE A O 1
ATOM 3230 N N . HIS A 1 409 ? 5.181 -3.073 6.658 1.00 90.94 409 HIS A N 1
ATOM 3231 C CA . HIS A 1 409 ? 6.229 -3.758 5.918 1.00 90.94 409 HIS A CA 1
ATOM 3232 C C . HIS A 1 409 ? 6.493 -3.020 4.606 1.00 90.94 409 HIS A C 1
ATOM 3234 O O . HIS A 1 409 ? 6.031 -3.393 3.524 1.00 90.94 409 HIS A O 1
ATOM 3240 N N . LYS A 1 410 ? 7.253 -1.929 4.696 1.00 90.38 410 LYS A N 1
ATOM 3241 C CA . LYS A 1 410 ? 7.705 -1.217 3.508 1.00 90.38 410 LYS A CA 1
ATOM 3242 C C . LYS A 1 410 ? 8.894 -1.973 2.919 1.00 90.38 410 LYS A C 1
ATOM 3244 O O . LYS A 1 410 ? 9.987 -1.936 3.472 1.00 90.38 410 LYS A O 1
ATOM 3249 N N . ALA A 1 411 ? 8.670 -2.677 1.815 1.00 83.12 411 ALA A N 1
ATOM 3250 C CA . ALA A 1 411 ? 9.689 -3.494 1.164 1.00 83.12 411 ALA A CA 1
ATOM 3251 C C . ALA A 1 411 ? 9.969 -3.017 -0.263 1.00 83.12 411 ALA A C 1
ATOM 3253 O O . ALA A 1 411 ? 9.067 -2.547 -0.966 1.00 83.12 411 ALA A O 1
ATOM 3254 N N . LEU A 1 412 ? 11.213 -3.190 -0.712 1.00 75.31 412 LEU A N 1
ATOM 3255 C CA . LEU A 1 412 ? 11.573 -2.974 -2.109 1.00 75.31 412 LEU A CA 1
ATOM 3256 C C . LEU A 1 412 ? 11.174 -4.161 -2.956 1.00 75.31 412 LEU A C 1
ATOM 3258 O O . LEU A 1 412 ? 11.299 -5.317 -2.559 1.00 75.31 412 LEU A O 1
ATOM 3262 N N . VAL A 1 413 ? 10.725 -3.856 -4.168 1.00 65.81 413 VAL A N 1
ATOM 3263 C CA . VAL A 1 413 ? 10.410 -4.868 -5.166 1.00 65.81 413 VAL A CA 1
ATOM 3264 C C . VAL A 1 413 ? 11.737 -5.472 -5.643 1.00 65.81 413 VAL A C 1
ATOM 3266 O O . VAL A 1 413 ? 12.505 -4.770 -6.302 1.00 65.81 413 VAL A O 1
ATOM 3269 N N . PRO A 1 414 ? 12.032 -6.762 -5.387 1.00 56.12 414 PRO A N 1
ATOM 3270 C CA . PRO A 1 414 ? 13.334 -7.353 -5.726 1.00 56.12 414 PRO A CA 1
ATOM 3271 C C . PRO A 1 414 ? 13.660 -7.308 -7.225 1.00 56.12 414 PRO A C 1
ATOM 3273 O O . PRO A 1 414 ? 14.821 -7.365 -7.618 1.00 56.12 414 PRO A O 1
ATOM 3276 N N . MET A 1 415 ? 12.638 -7.175 -8.078 1.00 56.84 415 MET A N 1
ATOM 3277 C CA . MET A 1 415 ? 12.797 -6.987 -9.523 1.00 56.84 415 MET A CA 1
ATOM 3278 C C . MET A 1 415 ? 13.571 -5.708 -9.877 1.00 56.84 415 MET A C 1
ATOM 3280 O O . MET A 1 415 ? 14.281 -5.693 -10.879 1.00 56.84 415 MET A O 1
ATOM 3284 N N . LEU A 1 416 ? 13.456 -4.666 -9.047 1.00 55.91 416 LEU A N 1
ATOM 3285 C CA . LEU A 1 416 ? 14.134 -3.379 -9.213 1.00 55.91 416 LEU A CA 1
ATOM 3286 C C . LEU A 1 416 ? 15.600 -3.424 -8.766 1.00 55.91 416 LEU A C 1
ATOM 3288 O O . LEU A 1 416 ? 16.406 -2.616 -9.220 1.00 55.91 416 LEU A O 1
ATOM 3292 N N . LEU A 1 417 ? 15.943 -4.379 -7.899 1.00 55.38 417 LEU A N 1
ATOM 3293 C CA . LEU A 1 417 ? 17.240 -4.514 -7.251 1.00 55.38 417 LEU A CA 1
ATOM 3294 C C . LEU A 1 417 ? 17.707 -5.965 -7.348 1.00 55.38 417 LEU A C 1
ATOM 3296 O O . LEU A 1 417 ? 17.681 -6.718 -6.374 1.00 55.38 417 LEU A O 1
ATOM 3300 N N . SER A 1 418 ? 18.170 -6.398 -8.522 1.00 48.34 418 SER A N 1
ATOM 3301 C CA . SER A 1 418 ? 18.982 -7.616 -8.532 1.00 48.34 418 SER A CA 1
ATOM 3302 C C . SER A 1 418 ? 20.240 -7.311 -7.724 1.00 48.34 418 SER A C 1
ATOM 3304 O O . SER A 1 418 ? 20.917 -6.336 -8.056 1.00 48.34 418 SER A O 1
ATOM 3306 N N . LYS A 1 419 ? 20.547 -8.101 -6.683 1.00 40.31 419 LYS A N 1
ATOM 3307 C CA . LYS A 1 419 ? 21.811 -7.997 -5.935 1.00 40.31 419 LYS A CA 1
ATOM 3308 C C . LYS A 1 419 ? 22.945 -7.780 -6.936 1.00 40.31 419 LYS A C 1
ATOM 3310 O O . LYS A 1 419 ? 23.259 -8.689 -7.706 1.00 40.31 419 LYS A O 1
ATOM 3315 N N . MET A 1 420 ? 23.492 -6.561 -6.972 1.00 39.59 420 MET A N 1
ATOM 3316 C CA . MET A 1 420 ? 24.678 -6.283 -7.771 1.00 39.59 420 MET A CA 1
ATOM 3317 C C . MET A 1 420 ? 25.732 -7.273 -7.280 1.00 39.59 420 MET A C 1
ATOM 3319 O O . MET A 1 420 ? 25.888 -7.384 -6.060 1.00 39.59 420 MET A O 1
ATOM 3323 N N . PRO A 1 421 ? 26.387 -8.043 -8.162 1.00 29.22 421 PRO A N 1
ATOM 3324 C CA . PRO A 1 421 ? 27.408 -8.973 -7.718 1.00 29.22 421 PRO A CA 1
ATOM 3325 C C . PRO A 1 421 ? 28.432 -8.182 -6.903 1.00 29.22 421 PRO A C 1
ATOM 3327 O O . PRO A 1 421 ? 29.049 -7.241 -7.405 1.00 29.22 421 PRO A O 1
ATOM 3330 N N . HIS A 1 422 ? 28.541 -8.515 -5.617 1.00 30.19 422 HIS A N 1
ATOM 3331 C CA . HIS A 1 422 ? 29.717 -8.160 -4.847 1.00 30.19 422 HIS A CA 1
ATOM 3332 C C . HIS A 1 422 ? 30.864 -8.909 -5.522 1.00 30.19 422 HIS A C 1
ATOM 3334 O O . HIS A 1 422 ? 30.791 -10.132 -5.656 1.00 30.19 422 HIS A O 1
ATOM 3340 N N . HIS A 1 423 ? 31.803 -8.144 -6.077 1.00 29.75 423 HIS A N 1
ATOM 3341 C CA . HIS A 1 423 ? 33.025 -8.674 -6.668 1.00 29.75 423 HIS A CA 1
ATOM 3342 C C . HIS A 1 423 ? 33.830 -9.463 -5.644 1.00 29.75 423 HIS A C 1
ATOM 3344 O O . HIS A 1 423 ? 33.850 -9.021 -4.470 1.00 29.75 423 HIS A O 1
#

Organism: Penicillium patulum (NCBI:txid5078)

pLDDT: mean 88.61, std 11.57, range [29.22, 98.69]

Radius of gyration: 27.38 Å; chains: 1; bounding box: 74×46×75 Å

InterPro domains:
  IPR001128 Cytochrome P450 [PF00067] (2-104)
  IPR036188 FAD/NAD(P)-binding domain superfamily [G3DSA:3.50.50.60] (108-417)
  IPR036188 FAD/NAD(P)-binding domain superfamily [SSF51905] (104-411)
  IPR036396 Cytochrome P450 superfamily [G3DSA:1.10.630.10] (1-107)
  IPR036396 Cytochrome P450 superfamily [SSF48264] (2-104)
  IPR050562 FAD-dependent monooxygenase, fungal [PTHR47356] (103-411)

Sequence (423 aa):
MPNADTLEKLPYLRAVLKESLRISHGVPGRMPRVVPPSGVRLCGNYIPPGTILSLSQYVYNIDSSVFPDPQSFKPERWLGDDFEYLDRHLVTFSKGSRGCIGIRVIIVGGSVAGLTLANALSRKNIDFLVLETRDMVTTHIGAAVCLVSNGTRILDQMGMLDEISEATMPLKAFYTWRANGKLLRKLHTPEILQTRHGYPIGWIQRQNLLQILFNHIPEKEKVLLGKKFVKAESLPEGVIVHCSDGSSYKGDIIIGADGAHSSVRQSMWQHMRNNGLEQIIKKDTTEMTAQYSCVYGVSENVAGVEDGIAHRMLCKGFSTVLISGTDGLLYWFLVTKMDRKYKAPHIPRYTKDELEAHVGRYLEQEMAPNIRLKTIYDKTTSCHYTPLEEAMYEHWTWERFACLGDAIHKALVPMLLSKMPHH

Foldseek 3Di:
DDDPVVQVPPLLSVLLVLLCLLQVLPDQFWDWDFADCVFDQDPNDTGHGRDIDTDGLNCQSQPCVQPPVSNDSDSVVCVDPCVVVNVVSNQSQHDDPRRPDAFEEEEEALALVRLLVLLVCVVVVHHYAYFHQAQDQFDLDDAWDKDALVNLVSVVVLVLNVLVVVQWFFAQWEWEAEQVQHTPDIGRVQVVRCVVRVDGTTTGRSRSSSVSSLVSNPPNVSHDHNFAWDEWDDDSQWIWTAGPVRDIDTGHFYEFPPFQPTPLVVNQLVVCVVVVNCVVCVCVVWFKKFFKKKKKFKFAADPPDDGSYWYKYDYVQWIKIWHDTPPRMIIIMIMGTDPGMGIPPPADADDPVRSCVVVVVQQQGARHRVHGVVRRVVGTPDIGMGTQMFGAGPDQDDRRYGYDDNNHGRDDDVVRPDPRDPD